Protein AF-A0A813JHS0-F1 (afdb_monomer)

Mean predicted aligned error: 19.21 Å

Organism: Polarella glacialis (NCBI:txid89957)

Sequence (739 aa):
MSYVKLPMRETAMVSPMMLALDARRPQQFPSSQPVAKTIEEIEILRRLRWKCPSSLFYGGYTGGKGGKLPEGDGGRWVCDPVGIAKAAEDVSGPGCLIYSIGSDGEFSFEKAIHDQISNKCEIHTFDKNPIEFYLRPEYNPGYPHERVPSFVNYHIGELSRSKNLAQLVKDLGHNGRTIEILKIDCEGCEHDTYKEWLDADVDVRQILGEFHGYTEQFSRFFIEKGYAVFHSGAGSDPEMSYVKLPMRESAMVSPMMLALDARRPQQLPSSQPVAKTIEEIEILRRLRWKCPSSLFYGGYTGGKGGKLPEGDGGRWVCDPVGIAKAAEDVSGPGCLIYSIGSDGEFSFEKAIHDQISNKCEIHTFDKNPIEFYLRPEYFPGYPHEPVPSFVNYHIVEISRSKNLAQLVLDLGHNGRTIEILKIDCDGCELDTYKEWLDADVDVRQILGVFHGYTEQHSRFFIEKGYAVFHSGAGSDPEMSYVKLPMRESAMVSPMLLALDARRPQQLPSSQPVAKTIEEIEILRRLRWKCPSSLFYGGYTGGKGGKLPEGDGGRWVCDPVGIAKAAEDVSGPGCLIYSIGSDGEFSFEKAIHDQISNKCEIHTFDRNPNEFYLRPEYNPGYPHERVPSFVNYHIGELSRSKNLAQLVKDLGHNGRTIEILKIDCEGCEHDTYKEWLDADVDVRQILGEFHGYTEQFSRFFIEKGYAVFHSGAGSDPEMSYVKLPMRESAMVSPMMLALD

InterPro domains:
  IPR025714 Methyltransferase domain [PF13383] (71-218)
  IPR025714 Methyltransferase domain [PF13383] (310-459)
  IPR025714 Methyltransferase domain [PF13383] (549-696)
  IPR026913 Probable methyltransferase-like protein 24 [PTHR32026] (541-690)

Structure (mmCIF, N/CA/C/O backbone):
data_AF-A0A813JHS0-F1
#
_entry.id   AF-A0A813JHS0-F1
#
loop_
_atom_site.group_PDB
_atom_site.id
_atom_site.type_symbol
_atom_site.label_atom_id
_atom_site.label_alt_id
_atom_site.label_comp_id
_atom_site.label_asym_id
_atom_site.label_entity_id
_atom_site.label_seq_id
_atom_site.pdbx_PDB_ins_code
_atom_site.Cartn_x
_atom_site.Cartn_y
_atom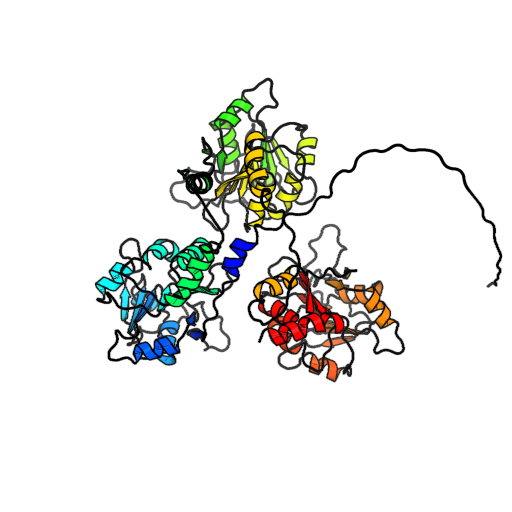_site.Cartn_z
_atom_site.occupancy
_atom_site.B_iso_or_equiv
_atom_site.auth_seq_id
_atom_site.auth_comp_id
_atom_site.auth_asym_id
_atom_site.auth_atom_id
_atom_site.pdbx_PDB_model_num
ATOM 1 N N . MET A 1 1 ? 11.680 48.193 45.209 1.00 30.11 1 MET A N 1
ATOM 2 C CA . MET A 1 1 ? 12.000 49.549 44.713 1.00 30.11 1 MET A CA 1
ATOM 3 C C . MET A 1 1 ? 11.456 49.614 43.290 1.00 30.11 1 MET A C 1
ATOM 5 O O . MET A 1 1 ? 11.882 48.784 42.512 1.00 30.11 1 MET A O 1
ATOM 9 N N . SER A 1 2 ? 10.488 50.420 42.858 1.00 23.00 2 SER A N 1
ATOM 10 C CA . SER A 1 2 ? 9.707 51.518 43.438 1.00 23.00 2 SER A CA 1
ATOM 11 C C . SER A 1 2 ? 8.560 51.846 42.444 1.00 23.00 2 SER A C 1
ATOM 13 O O . SER A 1 2 ? 8.893 52.102 41.299 1.00 23.00 2 SER A O 1
ATOM 15 N N . TYR A 1 3 ? 7.286 51.834 42.901 1.00 25.97 3 TYR A N 1
ATOM 16 C CA . TYR A 1 3 ? 6.134 52.747 42.606 1.00 25.97 3 TYR A CA 1
ATOM 17 C C . TYR A 1 3 ? 5.676 53.008 41.119 1.00 25.97 3 TYR A C 1
ATOM 19 O O . TYR A 1 3 ? 6.493 52.949 40.222 1.00 25.97 3 TYR A O 1
ATOM 27 N N . VAL A 1 4 ? 4.440 53.373 40.688 1.00 25.30 4 VAL A N 1
ATOM 28 C CA . VAL A 1 4 ? 3.088 53.688 41.241 1.00 25.30 4 VAL A CA 1
ATOM 29 C C . VAL A 1 4 ? 2.104 54.037 40.090 1.00 25.30 4 VAL A C 1
ATOM 31 O O . VAL A 1 4 ? 2.455 54.808 39.214 1.00 25.30 4 VAL A O 1
ATOM 34 N N . LYS A 1 5 ? 0.873 53.495 40.167 1.00 24.22 5 LYS A N 1
ATOM 35 C CA . LYS A 1 5 ? -0.470 54.138 40.042 1.00 24.22 5 LYS A CA 1
ATOM 36 C C . LYS A 1 5 ? -0.866 55.044 38.828 1.00 24.22 5 LYS A C 1
ATOM 38 O O . LYS A 1 5 ? -0.372 56.156 38.713 1.00 24.22 5 LYS A O 1
ATOM 43 N N . LEU A 1 6 ? -1.857 54.561 38.033 1.00 26.12 6 LEU A N 1
ATOM 44 C CA . LEU A 1 6 ? -3.234 55.082 37.707 1.00 26.12 6 LEU A CA 1
ATOM 45 C C . LEU A 1 6 ? -3.531 56.617 37.730 1.00 26.12 6 LEU A C 1
ATOM 47 O O . LEU A 1 6 ? -2.863 57.306 38.494 1.00 26.12 6 LEU A O 1
ATOM 51 N N . PRO A 1 7 ? -4.659 57.156 37.166 1.00 49.84 7 PRO A N 1
ATOM 52 C CA . PRO A 1 7 ? -5.717 56.601 36.276 1.00 49.84 7 PRO A CA 1
ATOM 53 C C . PRO A 1 7 ? -6.366 57.593 35.235 1.00 49.84 7 PRO A C 1
ATOM 55 O O . PRO A 1 7 ? -6.061 58.776 35.195 1.00 49.84 7 PRO A O 1
ATOM 58 N N . MET A 1 8 ? -7.379 57.079 34.505 1.00 27.94 8 MET A N 1
ATOM 59 C CA . MET A 1 8 ? -8.721 57.652 34.190 1.00 27.94 8 MET A CA 1
ATOM 60 C C . MET A 1 8 ? -8.966 58.881 33.273 1.00 27.94 8 MET A C 1
ATOM 62 O O . MET A 1 8 ? -8.484 59.976 33.530 1.00 27.94 8 MET A O 1
ATOM 66 N N . ARG A 1 9 ? -9.981 58.670 32.399 1.00 29.47 9 ARG A N 1
ATOM 67 C CA . ARG A 1 9 ? -11.225 59.453 32.113 1.00 29.47 9 ARG A CA 1
ATOM 68 C C . ARG A 1 9 ? -11.444 60.020 30.693 1.00 29.47 9 ARG A C 1
ATOM 70 O O . ARG A 1 9 ? -10.777 60.947 30.271 1.00 29.47 9 ARG A O 1
ATOM 77 N N . GLU A 1 10 ? -12.463 59.431 30.049 1.00 32.78 10 GLU A N 1
ATOM 78 C CA . GLU A 1 10 ? -13.699 59.988 29.443 1.00 32.78 10 GLU A CA 1
ATOM 79 C C . GLU A 1 10 ? -13.754 61.305 28.636 1.00 32.78 10 GLU A C 1
ATOM 81 O O . GLU A 1 10 ? -13.176 62.324 28.997 1.00 32.78 10 GLU A O 1
ATOM 86 N N . THR A 1 11 ? -14.719 61.273 27.692 1.00 29.28 11 THR A N 1
ATOM 87 C CA . THR A 1 11 ? -15.440 62.348 26.958 1.00 29.28 11 THR A CA 1
ATOM 88 C C . THR A 1 11 ? -14.756 62.923 25.710 1.00 29.28 11 THR A C 1
ATOM 90 O O . THR A 1 11 ? -13.549 63.085 25.691 1.00 29.28 11 THR A O 1
ATOM 93 N N . ALA A 1 12 ? -15.423 63.312 24.618 1.00 28.70 12 ALA A N 1
ATOM 94 C CA . ALA A 1 12 ? -16.766 63.136 24.049 1.00 28.70 12 ALA A CA 1
ATOM 95 C C . ALA A 1 12 ? -16.755 63.836 22.661 1.00 28.70 12 ALA A C 1
ATOM 97 O O . ALA A 1 12 ? -16.027 64.805 22.499 1.00 28.70 12 ALA A O 1
ATOM 98 N N . MET A 1 13 ? -17.606 63.369 21.732 1.00 29.38 13 MET A N 1
ATOM 99 C CA . MET A 1 13 ? -18.262 64.091 20.612 1.00 29.38 13 MET A CA 1
ATOM 100 C C . MET A 1 13 ? -17.437 64.935 19.612 1.00 29.38 13 MET A C 1
ATOM 102 O O . MET A 1 13 ? -16.735 65.850 20.002 1.00 29.38 13 MET A O 1
ATOM 106 N N . VAL A 1 14 ? -17.671 64.725 18.303 1.00 27.95 14 VAL A N 1
ATOM 107 C CA . VAL A 1 14 ? -18.264 65.693 17.336 1.00 27.95 14 VAL A CA 1
ATOM 108 C C . VAL A 1 14 ? -18.405 65.010 15.952 1.00 27.95 14 VAL A C 1
ATOM 110 O O . VAL A 1 14 ? -17.456 64.456 15.411 1.00 27.95 14 VAL A O 1
ATOM 113 N N . SER A 1 15 ? -19.612 65.063 15.380 1.00 29.97 15 SER A N 1
ATOM 114 C CA . SER A 1 15 ? -19.938 64.965 13.935 1.00 29.97 15 SER A CA 1
ATOM 115 C C . SER A 1 15 ? -20.177 66.417 13.439 1.00 29.97 15 SER A C 1
ATOM 117 O O . SER A 1 15 ? -20.504 67.211 14.327 1.00 29.97 15 SER A O 1
ATOM 119 N N . PRO A 1 16 ? -20.124 66.836 12.140 1.00 48.47 16 PRO A N 1
ATOM 120 C CA . PRO A 1 16 ? -20.700 66.121 10.984 1.00 48.47 16 PRO A CA 1
ATOM 121 C C . PRO A 1 16 ? -20.123 66.405 9.556 1.00 48.47 16 PRO A C 1
ATOM 123 O O . PRO A 1 16 ? -19.283 67.267 9.339 1.00 48.47 16 PRO A O 1
ATOM 126 N N . MET A 1 17 ? -20.717 65.695 8.582 1.00 27.48 17 MET A N 1
ATOM 127 C CA . MET A 1 17 ? -21.104 66.103 7.207 1.00 27.48 17 MET A CA 1
ATOM 128 C C . MET A 1 17 ? -20.085 66.381 6.069 1.00 27.48 17 MET A C 1
ATOM 130 O O . MET A 1 17 ? -19.409 67.397 6.032 1.00 27.48 17 MET A O 1
ATOM 134 N N . MET A 1 18 ? -20.218 65.524 5.038 1.00 27.72 18 MET A N 1
ATOM 135 C CA . MET A 1 18 ? -20.391 65.795 3.589 1.00 27.72 18 MET A CA 1
ATOM 136 C C . MET A 1 18 ? -19.359 66.622 2.792 1.00 27.72 18 MET A C 1
ATOM 138 O O . MET A 1 18 ? -19.296 67.837 2.922 1.00 27.72 18 MET A O 1
ATOM 142 N N . LEU A 1 19 ? -18.777 65.986 1.761 1.00 27.95 19 LEU A N 1
ATOM 143 C CA . LEU A 1 19 ? -18.894 66.416 0.353 1.00 27.95 19 LEU A CA 1
ATOM 144 C C . LEU A 1 19 ? -18.492 65.283 -0.615 1.00 27.95 19 LEU A C 1
ATOM 146 O O . LEU A 1 19 ? -17.605 64.485 -0.330 1.00 27.95 19 LEU A O 1
ATOM 150 N N . ALA A 1 20 ? -19.220 65.209 -1.729 1.00 30.20 20 ALA A N 1
ATOM 151 C CA . ALA A 1 20 ? -19.183 64.182 -2.769 1.00 30.20 20 ALA A CA 1
ATOM 152 C C . ALA A 1 20 ? -18.359 64.609 -4.005 1.00 30.20 20 ALA A C 1
ATOM 154 O O . ALA A 1 20 ? -17.989 65.778 -4.094 1.00 30.20 20 ALA A O 1
ATOM 155 N N . LEU A 1 21 ? -18.217 63.663 -4.959 1.00 27.70 21 LEU A N 1
ATOM 156 C CA . LEU A 1 21 ? -17.695 63.695 -6.355 1.00 27.70 21 LEU A CA 1
ATOM 157 C C . LEU A 1 21 ? -16.428 62.827 -6.508 1.00 27.70 21 LEU A C 1
ATOM 159 O O . LEU A 1 21 ? -15.534 62.911 -5.681 1.00 27.70 21 LEU A O 1
ATOM 163 N N . ASP A 1 22 ? -16.221 61.986 -7.521 1.00 26.38 22 ASP A N 1
ATOM 164 C CA . ASP A 1 22 ? -16.990 61.554 -8.694 1.00 26.38 22 ASP A CA 1
ATOM 165 C C . ASP A 1 22 ? -16.318 60.267 -9.242 1.00 26.38 22 ASP A C 1
ATOM 167 O O . ASP A 1 22 ? -15.195 59.916 -8.875 1.00 26.38 22 ASP A O 1
ATOM 171 N N . ALA A 1 23 ? -17.038 59.554 -10.098 1.00 31.41 23 ALA A N 1
ATOM 172 C CA . ALA A 1 23 ? -16.810 58.216 -10.614 1.00 31.41 23 ALA A CA 1
ATOM 173 C C . ALA A 1 23 ? -15.553 58.012 -11.480 1.00 31.41 23 ALA A C 1
ATOM 175 O O . ALA A 1 23 ? -15.173 58.864 -12.283 1.00 31.41 23 ALA A O 1
ATOM 176 N N . ARG A 1 24 ? -15.033 56.773 -11.452 1.00 28.48 24 ARG A N 1
ATOM 177 C CA . ARG A 1 24 ? -14.546 56.039 -12.638 1.00 28.48 24 ARG A CA 1
ATOM 178 C C . ARG A 1 24 ? -14.423 54.532 -12.341 1.00 28.48 24 ARG A C 1
ATOM 180 O O . ARG A 1 24 ? -13.786 54.134 -11.375 1.00 28.48 24 ARG A O 1
ATOM 187 N N . ARG A 1 25 ? -15.068 53.708 -13.181 1.00 32.62 25 ARG A N 1
ATOM 188 C CA . ARG A 1 25 ? -14.937 52.232 -13.244 1.00 32.62 25 ARG A CA 1
ATOM 189 C C . ARG A 1 25 ? -13.497 51.832 -13.625 1.00 32.62 25 ARG A C 1
ATOM 191 O O . ARG A 1 25 ? -12.841 52.619 -14.310 1.00 32.62 25 ARG A O 1
ATOM 198 N N . PRO A 1 26 ? -13.050 50.601 -13.307 1.00 32.31 26 PRO A N 1
ATOM 199 C CA . PRO A 1 26 ? -13.142 49.546 -14.328 1.00 32.31 26 PRO A CA 1
ATOM 200 C C . PRO A 1 26 ? -13.475 48.125 -13.813 1.00 32.31 26 PRO A C 1
ATOM 202 O O . PRO A 1 26 ? -13.132 47.734 -12.707 1.00 32.31 26 PRO A O 1
ATOM 205 N N . GLN A 1 27 ? -14.150 47.396 -14.709 1.00 27.19 27 GLN A N 1
ATOM 206 C CA . GLN A 1 27 ? -14.043 45.967 -15.048 1.00 27.19 27 GLN A CA 1
ATOM 207 C C . GLN A 1 27 ? -14.061 44.895 -13.940 1.00 27.19 27 GLN A C 1
ATOM 209 O O . GLN A 1 27 ? -13.099 44.666 -13.218 1.00 27.19 27 GLN A O 1
ATOM 214 N N . GLN A 1 28 ? -15.171 44.149 -13.929 1.00 30.44 28 GLN A N 1
ATOM 215 C CA . GLN A 1 28 ? -15.308 42.829 -13.317 1.00 30.44 28 GLN A CA 1
ATOM 216 C C . GLN A 1 28 ? -14.490 41.788 -14.100 1.00 30.44 28 GLN A C 1
ATOM 218 O O . GLN A 1 28 ? -14.677 41.652 -15.309 1.00 30.44 28 GLN A O 1
ATOM 223 N N . PHE A 1 29 ? -13.663 41.019 -13.391 1.00 28.42 29 PHE A N 1
ATOM 224 C CA . PHE A 1 29 ? -13.179 39.703 -13.817 1.00 28.42 29 PHE A CA 1
ATOM 225 C C . PHE A 1 29 ? -13.885 38.610 -12.996 1.00 28.42 29 PHE A C 1
ATOM 227 O O . PHE A 1 29 ? -14.192 38.846 -11.823 1.00 28.42 29 PHE A O 1
ATOM 234 N N . PRO A 1 30 ? -14.192 37.443 -13.594 1.00 31.81 30 PRO A N 1
ATOM 235 C CA . PRO A 1 30 ? -14.997 36.414 -12.956 1.00 31.81 30 PRO A CA 1
ATOM 236 C C . PRO A 1 30 ? -14.170 35.498 -12.047 1.00 31.81 30 PRO A C 1
ATOM 238 O O . PRO A 1 30 ? -13.007 35.194 -12.301 1.00 31.81 30 PRO A O 1
ATOM 241 N N . SER A 1 31 ? -14.841 35.048 -10.990 1.00 29.06 31 SER A N 1
ATOM 242 C CA . SER A 1 31 ? -14.413 34.053 -10.013 1.00 29.06 31 SER A CA 1
ATOM 243 C C . SER A 1 31 ? -14.088 32.703 -10.656 1.00 29.06 31 SER A C 1
ATOM 245 O O . SER A 1 31 ? -14.930 32.135 -11.354 1.00 29.06 31 SER A O 1
ATOM 247 N N . SER A 1 32 ? -12.916 32.157 -10.348 1.00 28.59 32 SER A N 1
ATOM 248 C CA . SER A 1 32 ? -12.558 30.760 -10.584 1.00 28.59 32 SER A CA 1
ATOM 249 C C . SER A 1 32 ? -13.336 29.835 -9.635 1.00 28.59 32 SER A C 1
ATOM 251 O O . SER A 1 32 ? -13.352 30.039 -8.422 1.00 28.59 32 SER A O 1
ATOM 253 N N . GLN A 1 33 ? -13.992 28.813 -10.189 1.00 32.91 33 GLN A N 1
ATOM 254 C CA . GLN A 1 33 ? -14.509 27.655 -9.450 1.00 32.91 33 GLN A CA 1
ATOM 255 C C . GLN A 1 33 ? -13.722 26.398 -9.861 1.00 32.91 33 GLN A C 1
ATOM 257 O O . GLN A 1 33 ? -13.386 26.276 -11.040 1.00 32.91 33 GLN A O 1
ATOM 262 N N . PRO A 1 34 ? -13.428 25.465 -8.935 1.00 33.28 34 PRO A N 1
ATOM 263 C CA . PRO A 1 34 ? -12.694 24.241 -9.244 1.00 33.28 34 PRO A CA 1
ATOM 264 C C . PRO A 1 34 ? -13.624 23.130 -9.760 1.00 33.28 34 PRO A C 1
ATOM 266 O O . PRO A 1 34 ? -14.711 22.903 -9.227 1.00 33.28 34 PRO A O 1
ATOM 269 N N . VAL A 1 35 ? -13.168 22.426 -10.798 1.00 31.02 35 VAL A N 1
ATOM 270 C CA . VAL A 1 35 ? -13.868 21.330 -11.481 1.00 31.02 35 VAL A CA 1
ATOM 271 C C . VAL A 1 35 ? -13.415 19.997 -10.878 1.00 31.02 35 VAL A C 1
ATOM 273 O O . VAL A 1 35 ? -12.340 19.500 -11.186 1.00 31.02 35 VAL A O 1
ATOM 276 N N . ALA A 1 36 ? -14.241 19.418 -10.009 1.00 36.28 36 ALA A N 1
ATOM 277 C CA . ALA A 1 36 ? -14.102 18.051 -9.510 1.00 36.28 36 ALA A CA 1
ATOM 278 C C . ALA A 1 36 ? -15.286 17.241 -10.041 1.00 36.28 36 ALA A C 1
ATOM 280 O O . ALA A 1 36 ? -16.391 17.447 -9.545 1.00 36.28 36 ALA A O 1
ATOM 281 N N . LYS A 1 37 ? -15.102 16.388 -11.062 1.00 44.41 37 LYS A N 1
ATOM 282 C CA . LYS A 1 37 ? -16.199 15.521 -11.553 1.00 44.41 37 LYS A CA 1
ATOM 283 C C . LYS A 1 37 ? -15.808 14.268 -12.351 1.00 44.41 37 LYS A C 1
ATOM 285 O O . LYS A 1 37 ? -16.650 13.404 -12.524 1.00 44.41 37 LYS A O 1
ATOM 290 N N . THR A 1 38 ? -14.546 14.071 -12.735 1.00 44.59 38 THR A N 1
ATOM 291 C CA . THR A 1 38 ? -14.075 12.802 -13.346 1.00 44.59 38 THR A CA 1
ATOM 292 C C . THR A 1 38 ? -13.776 11.693 -12.325 1.00 44.59 38 THR A C 1
ATOM 294 O O . THR A 1 38 ? -13.476 10.566 -12.697 1.00 44.59 38 THR A O 1
ATOM 297 N N . ILE A 1 39 ? -13.874 12.003 -11.028 1.00 38.72 39 ILE A N 1
ATOM 298 C CA . ILE A 1 39 ? -13.668 11.075 -9.904 1.00 38.72 39 ILE A CA 1
ATOM 299 C C . ILE A 1 39 ? -14.812 10.043 -9.800 1.00 38.72 39 ILE A C 1
ATOM 301 O O . ILE A 1 39 ? -14.593 8.930 -9.339 1.00 38.72 39 ILE A O 1
ATOM 305 N N . GLU A 1 40 ? -16.012 10.370 -10.280 1.00 41.62 40 GLU A N 1
ATOM 306 C CA . GLU A 1 40 ? -17.242 9.613 -10.009 1.00 41.62 40 GLU A CA 1
ATOM 307 C C . GLU A 1 40 ? -17.254 8.208 -10.648 1.00 41.62 40 GLU A C 1
ATOM 309 O O . GLU A 1 40 ? -17.629 7.240 -9.994 1.00 41.62 40 GLU A O 1
ATOM 314 N N . GLU A 1 41 ? -16.770 8.050 -11.884 1.00 38.97 41 GLU A N 1
ATOM 315 C CA . GLU A 1 41 ? -16.940 6.805 -12.659 1.00 38.97 41 GLU A CA 1
ATOM 316 C C . GLU A 1 41 ? -16.007 5.655 -12.228 1.00 38.97 41 GLU A C 1
ATOM 318 O O . GLU A 1 41 ? -16.418 4.494 -12.235 1.00 38.97 41 GLU A O 1
ATOM 323 N N . ILE A 1 42 ? -14.777 5.950 -11.788 1.00 40.84 42 ILE A N 1
ATOM 324 C CA . ILE A 1 42 ? -13.824 4.934 -11.288 1.00 40.84 42 ILE A CA 1
ATOM 325 C C . ILE A 1 42 ? -14.082 4.627 -9.806 1.00 40.84 42 ILE A C 1
ATOM 327 O O . ILE A 1 42 ? -13.958 3.480 -9.367 1.00 40.84 42 ILE A O 1
ATOM 331 N N . GLU A 1 43 ? -14.514 5.619 -9.021 1.00 42.50 43 GLU A N 1
ATOM 332 C CA . GLU A 1 43 ? -14.896 5.382 -7.631 1.00 42.50 43 GLU A CA 1
ATOM 333 C C . GLU A 1 43 ? -16.176 4.543 -7.537 1.00 42.50 43 GLU A C 1
ATOM 335 O O . GLU A 1 43 ? -16.267 3.723 -6.633 1.00 42.50 43 GLU A O 1
ATOM 340 N N . ILE A 1 44 ? -17.106 4.629 -8.499 1.00 44.19 44 ILE A N 1
ATOM 341 C CA . ILE A 1 44 ? -18.252 3.707 -8.614 1.00 44.19 44 ILE A CA 1
ATOM 342 C C . ILE A 1 44 ? -17.792 2.241 -8.732 1.00 44.19 44 ILE A C 1
ATOM 344 O O . ILE A 1 44 ? -18.330 1.385 -8.032 1.00 44.19 44 ILE A O 1
ATOM 348 N N . LEU A 1 45 ? -16.748 1.943 -9.515 1.00 40.75 45 LEU A N 1
ATOM 349 C CA . LEU A 1 45 ? -16.218 0.576 -9.652 1.00 40.75 45 LEU A CA 1
ATOM 350 C C . LEU A 1 45 ? -15.532 0.064 -8.370 1.00 40.75 45 LEU A C 1
ATOM 352 O O . LEU A 1 45 ? -15.626 -1.122 -8.064 1.00 40.75 45 LEU A O 1
ATOM 356 N N . ARG A 1 46 ? -14.912 0.947 -7.570 1.00 38.91 46 ARG A N 1
ATOM 357 C CA . ARG A 1 46 ? -14.381 0.603 -6.229 1.00 38.91 46 ARG A CA 1
ATOM 358 C C . ARG A 1 46 ? -15.462 0.558 -5.133 1.00 38.91 46 ARG A C 1
ATOM 360 O O . ARG A 1 46 ? -15.284 -0.138 -4.135 1.00 38.91 46 ARG A O 1
ATOM 367 N N . ARG A 1 47 ? -16.570 1.296 -5.297 1.00 42.25 47 ARG A N 1
ATOM 368 C CA . ARG A 1 47 ? -17.692 1.433 -4.342 1.00 42.25 47 ARG A CA 1
ATOM 369 C C . ARG A 1 47 ? -18.742 0.317 -4.470 1.00 42.25 47 ARG A C 1
ATOM 371 O O . ARG A 1 47 ? -19.504 0.111 -3.531 1.00 42.25 47 ARG A O 1
ATOM 378 N N . LEU A 1 48 ? -18.750 -0.450 -5.562 1.00 46.28 48 LEU A N 1
ATOM 379 C CA . LEU A 1 48 ? -19.598 -1.637 -5.757 1.00 46.28 48 LEU A CA 1
ATOM 380 C C . LEU A 1 48 ? -18.987 -2.918 -5.147 1.00 46.28 48 LEU A C 1
ATOM 382 O O . LEU A 1 48 ? -19.031 -3.984 -5.763 1.00 46.28 48 LEU A O 1
ATOM 386 N N . ARG A 1 49 ? -18.428 -2.851 -3.927 1.00 54.84 49 ARG A N 1
ATOM 387 C CA . ARG A 1 49 ? -18.107 -4.078 -3.174 1.00 54.84 49 ARG A CA 1
ATOM 388 C C . ARG A 1 49 ? -19.415 -4.735 -2.756 1.00 54.84 49 ARG A C 1
ATOM 390 O O . ARG A 1 49 ? -20.060 -4.321 -1.792 1.00 54.84 49 ARG A O 1
ATOM 397 N N . TRP A 1 50 ? -19.815 -5.747 -3.512 1.00 56.31 50 TRP A N 1
ATOM 398 C CA . TRP A 1 50 ? -20.954 -6.576 -3.163 1.00 56.31 50 TRP A CA 1
ATOM 399 C C . TRP A 1 50 ? -20.601 -7.362 -1.899 1.00 56.31 50 TRP A C 1
ATOM 401 O O . TRP A 1 50 ? -19.602 -8.080 -1.857 1.00 56.31 50 TRP A O 1
ATOM 411 N N . LYS A 1 51 ? -21.387 -7.185 -0.835 1.00 60.50 51 LYS A N 1
ATOM 412 C CA . LYS A 1 51 ? -21.220 -7.976 0.384 1.00 60.50 51 LYS A CA 1
ATOM 413 C C . LYS A 1 51 ? -21.812 -9.349 0.133 1.00 60.50 51 LYS A C 1
ATOM 415 O O . LYS A 1 51 ? -23.014 -9.467 -0.097 1.00 60.50 51 LYS A O 1
ATOM 420 N N . CYS A 1 52 ? -20.976 -10.374 0.230 1.00 73.31 52 CYS A N 1
ATOM 421 C CA . CYS A 1 52 ? -21.478 -11.731 0.253 1.00 73.31 52 CYS A CA 1
ATOM 422 C C . CYS A 1 52 ? -22.411 -11.917 1.466 1.00 73.31 52 CYS A C 1
ATOM 424 O O . CYS A 1 52 ? -21.979 -11.631 2.585 1.00 73.31 52 CYS A O 1
ATOM 426 N N . PRO A 1 53 ? -23.661 -12.394 1.286 1.00 66.62 53 PRO A N 1
ATOM 427 C CA . PRO A 1 53 ? -24.613 -12.593 2.383 1.00 66.62 53 PRO A CA 1
ATOM 428 C C . PRO A 1 53 ? -24.075 -13.490 3.505 1.00 66.62 53 PRO A C 1
ATOM 430 O O . PRO A 1 53 ? -24.470 -13.351 4.660 1.00 66.62 53 PRO A O 1
ATOM 433 N N . SER A 1 54 ? -23.153 -14.391 3.164 1.00 75.06 54 SER A N 1
ATOM 434 C CA . SER A 1 54 ? -22.382 -15.193 4.107 1.00 75.06 54 SER A CA 1
ATOM 435 C C . SER A 1 54 ? -21.013 -15.507 3.508 1.00 75.06 54 SER A C 1
ATOM 437 O O . SER A 1 54 ? -20.936 -16.281 2.555 1.00 75.06 54 SER A O 1
ATOM 439 N N . SER A 1 55 ? -19.944 -14.933 4.055 1.00 77.81 55 SER A N 1
ATOM 440 C CA . SER A 1 55 ? -18.568 -15.312 3.722 1.00 77.81 55 SER A CA 1
ATOM 441 C C . SER A 1 55 ? -17.872 -15.913 4.935 1.00 77.81 55 SER A C 1
ATOM 443 O O . SER A 1 55 ? -17.984 -15.373 6.036 1.00 77.81 55 SER A O 1
ATOM 445 N N . LEU A 1 56 ? -17.135 -16.999 4.729 1.00 76.88 56 LEU A N 1
ATOM 446 C CA . LEU A 1 56 ? -16.302 -17.632 5.750 1.00 76.88 56 LEU A CA 1
ATOM 447 C C . LEU A 1 56 ? -14.902 -17.862 5.174 1.00 76.88 56 LEU A C 1
ATOM 449 O O . LEU A 1 56 ? -14.743 -18.067 3.971 1.00 76.88 56 LEU A O 1
ATOM 453 N N . PHE A 1 57 ? -13.896 -17.773 6.035 1.00 79.44 57 PHE A N 1
ATOM 454 C CA . PHE A 1 57 ? -12.504 -18.028 5.688 1.00 79.44 57 PHE A CA 1
ATOM 455 C C . PHE A 1 57 ? -12.216 -19.524 5.851 1.00 79.44 57 PHE A C 1
ATOM 457 O O . PHE A 1 57 ? -12.459 -20.075 6.926 1.00 79.44 57 PHE A O 1
ATOM 464 N N . TYR A 1 58 ? -11.738 -20.175 4.791 1.00 81.31 58 TYR A N 1
ATOM 465 C CA . TYR A 1 58 ? -11.466 -21.613 4.756 1.00 81.31 58 TYR A CA 1
ATOM 466 C C . TYR A 1 58 ? -10.008 -21.867 4.399 1.00 81.31 58 TYR A C 1
ATOM 468 O O . TYR A 1 58 ? -9.531 -21.373 3.385 1.00 81.31 58 TYR A O 1
ATOM 476 N N . GLY A 1 59 ? -9.328 -22.673 5.210 1.00 64.81 59 GLY A N 1
ATOM 477 C CA . GLY A 1 59 ? -7.891 -22.926 5.088 1.00 64.81 59 GLY A CA 1
ATOM 478 C C . GLY A 1 59 ? -7.077 -22.031 6.023 1.00 64.81 59 GLY A C 1
ATOM 479 O O . GLY A 1 59 ? -7.632 -21.213 6.760 1.00 64.81 59 GLY A O 1
ATOM 480 N N . GLY A 1 60 ? -5.761 -22.223 6.028 1.00 59.72 60 GLY A N 1
ATOM 481 C CA . GLY A 1 60 ? -4.840 -21.546 6.938 1.00 59.72 60 GLY A CA 1
ATOM 482 C C . GLY A 1 60 ? -4.434 -22.428 8.119 1.00 59.72 60 GLY A C 1
ATOM 483 O O . GLY A 1 60 ? -5.259 -22.942 8.881 1.00 59.72 60 GLY A O 1
ATOM 484 N N . TYR A 1 61 ? -3.127 -22.613 8.277 1.00 51.94 61 TYR A N 1
ATOM 485 C CA . TYR A 1 61 ? -2.550 -23.463 9.309 1.00 51.94 61 TYR A CA 1
ATOM 486 C C . TYR A 1 61 ? -2.674 -22.791 10.690 1.00 51.94 61 TYR A C 1
ATOM 488 O O . TYR A 1 61 ? -1.856 -21.963 11.077 1.00 51.94 61 TYR A O 1
ATOM 496 N N . THR A 1 62 ? -3.689 -23.143 11.487 1.00 42.12 62 THR A N 1
ATOM 497 C CA . THR A 1 62 ? -3.883 -22.563 12.838 1.00 42.12 62 THR A CA 1
ATOM 498 C C . THR A 1 62 ? -3.068 -23.266 13.938 1.00 42.12 62 THR A C 1
ATOM 500 O O . THR A 1 62 ? -3.330 -23.078 15.128 1.00 42.12 62 THR A O 1
ATOM 503 N N . GLY A 1 63 ? -2.113 -24.133 13.579 1.00 39.81 63 GLY A N 1
ATOM 504 C CA . GLY A 1 63 ? -1.492 -25.090 14.499 1.00 39.81 63 GLY A CA 1
ATOM 505 C C . GLY A 1 63 ? 0.027 -24.980 14.619 1.00 39.81 63 GLY A C 1
ATOM 506 O O . GLY A 1 63 ? 0.744 -25.712 13.949 1.00 39.81 63 GLY A O 1
ATOM 507 N N . GLY A 1 64 ? 0.526 -24.160 15.551 1.00 35.91 64 GLY A N 1
ATOM 508 C CA . GLY A 1 64 ? 1.926 -24.228 15.992 1.00 35.91 64 GLY A CA 1
ATOM 509 C C . GLY A 1 64 ? 2.334 -23.112 16.954 1.00 35.91 64 GLY A C 1
ATOM 510 O O . GLY A 1 64 ? 2.438 -21.955 16.567 1.00 35.91 64 GLY A O 1
ATOM 511 N N . LYS A 1 65 ? 2.611 -23.442 18.224 1.00 38.16 65 LYS A N 1
ATOM 512 C CA . LYS A 1 65 ? 3.232 -22.501 19.172 1.00 38.16 65 LYS A CA 1
ATOM 513 C C . LYS A 1 65 ? 4.701 -22.265 18.776 1.00 38.16 65 LYS A C 1
ATOM 515 O O . LYS A 1 65 ? 5.543 -23.095 19.097 1.00 38.16 65 LYS A O 1
ATOM 520 N N . GLY A 1 66 ? 5.005 -21.121 18.162 1.00 38.84 66 GLY A N 1
ATOM 521 C CA . GLY A 1 66 ? 6.320 -20.471 18.288 1.00 38.84 66 GLY A CA 1
ATOM 522 C C . GLY A 1 66 ? 7.393 -20.731 17.220 1.00 38.84 66 GLY A C 1
ATOM 523 O O . GLY A 1 66 ? 8.564 -20.526 17.523 1.00 38.84 66 GLY A O 1
ATOM 524 N N . GLY A 1 67 ? 7.044 -21.133 15.995 1.00 35.72 67 GLY A N 1
ATOM 525 C CA . GLY A 1 67 ? 7.972 -21.116 14.850 1.00 35.72 67 GLY A CA 1
ATOM 526 C C . GLY A 1 67 ? 7.439 -20.223 13.729 1.00 35.72 67 GLY A C 1
ATOM 527 O O . GLY A 1 67 ? 6.226 -20.182 13.542 1.00 35.72 67 GLY A O 1
ATOM 528 N N . LYS A 1 68 ? 8.316 -19.517 12.992 1.00 39.03 68 LYS A N 1
ATOM 529 C CA . LYS A 1 68 ? 7.972 -18.952 11.672 1.00 39.03 68 LYS A CA 1
ATOM 530 C C . LYS A 1 68 ? 7.536 -20.132 10.803 1.00 39.03 68 LYS A C 1
ATOM 532 O O . LYS A 1 68 ? 8.379 -20.937 10.412 1.00 39.03 68 LYS A O 1
ATOM 537 N N . LEU A 1 69 ? 6.230 -20.295 10.623 1.00 42.94 69 LEU A N 1
ATOM 538 C CA . LEU A 1 69 ? 5.696 -21.262 9.676 1.00 42.94 69 LEU A CA 1
ATOM 539 C C . LEU A 1 69 ? 6.021 -20.749 8.268 1.00 42.94 69 LEU A C 1
ATOM 541 O O . LEU A 1 69 ? 6.026 -19.532 8.070 1.00 42.94 69 LEU A O 1
ATOM 545 N N . PRO A 1 70 ? 6.358 -21.638 7.329 1.00 46.12 70 PRO A N 1
ATOM 546 C CA . PRO A 1 70 ? 6.555 -21.230 5.952 1.00 46.12 70 PRO A CA 1
ATOM 547 C C . PRO A 1 70 ? 5.230 -20.698 5.383 1.00 46.12 70 PRO A C 1
ATOM 549 O O . PRO A 1 70 ? 4.155 -21.184 5.743 1.00 46.12 70 PRO A O 1
ATOM 552 N N . GLU A 1 71 ? 5.322 -19.649 4.568 1.00 52.53 71 GLU A N 1
ATOM 553 C CA . GLU A 1 71 ? 4.200 -19.084 3.814 1.00 52.53 71 GLU A CA 1
ATOM 554 C C . GLU A 1 71 ? 3.571 -20.213 2.992 1.00 52.53 71 GLU A C 1
ATOM 556 O O . GLU A 1 71 ? 4.272 -20.971 2.322 1.00 52.53 71 GLU A O 1
ATOM 561 N N . GLY A 1 72 ? 2.272 -20.424 3.153 1.00 58.31 72 GLY A N 1
ATOM 562 C CA . GLY A 1 72 ? 1.492 -21.327 2.308 1.00 58.31 72 GLY A CA 1
ATOM 563 C C . GLY A 1 72 ? 0.371 -20.562 1.669 1.00 58.31 72 GLY A C 1
ATOM 564 O O . GLY A 1 72 ? 0.122 -19.436 2.097 1.00 58.31 72 GLY A O 1
ATOM 565 N N . ASP A 1 73 ? -0.345 -21.215 0.757 1.00 66.12 73 ASP A N 1
ATOM 566 C CA . ASP A 1 73 ? -1.488 -20.701 -0.018 1.00 66.12 73 ASP A CA 1
ATOM 567 C C . ASP A 1 73 ? -2.573 -19.971 0.792 1.00 66.12 73 ASP A C 1
ATOM 569 O O . ASP A 1 73 ? -3.526 -19.435 0.228 1.00 66.12 73 ASP A O 1
ATOM 573 N N . GLY A 1 74 ? -2.477 -19.982 2.122 1.00 70.12 74 GLY A N 1
ATOM 574 C CA . GLY A 1 74 ? -3.354 -19.255 3.011 1.00 70.12 74 GLY A CA 1
ATOM 575 C C . GLY A 1 74 ? -4.744 -19.871 3.051 1.00 70.12 74 GLY A C 1
ATOM 576 O O . GLY A 1 74 ? -5.121 -20.760 2.287 1.00 70.12 74 GLY A O 1
ATOM 577 N N . GLY A 1 75 ? -5.551 -19.419 4.003 1.00 80.94 75 GLY A N 1
ATOM 578 C CA . GLY A 1 75 ? -6.984 -19.624 3.845 1.00 80.94 75 GLY A CA 1
ATOM 579 C C . GLY A 1 75 ? -7.529 -18.652 2.807 1.00 80.94 75 GLY A C 1
ATOM 580 O O . GLY A 1 75 ? -6.972 -17.582 2.598 1.00 80.94 75 GLY A O 1
ATOM 581 N N . ARG A 1 76 ? -8.648 -19.000 2.177 1.00 90.44 76 ARG A N 1
ATOM 582 C CA . ARG A 1 76 ? -9.338 -18.132 1.220 1.00 90.44 76 ARG A CA 1
ATOM 583 C C . ARG A 1 76 ? -10.754 -17.834 1.693 1.00 90.44 76 ARG A C 1
ATOM 585 O O . ARG A 1 76 ? -11.414 -18.653 2.340 1.00 90.44 76 ARG A O 1
ATOM 592 N N . TRP A 1 77 ? -11.252 -16.651 1.350 1.00 89.19 77 TRP A N 1
ATOM 593 C CA . TRP A 1 77 ? -12.630 -16.261 1.639 1.00 89.19 77 TRP A CA 1
ATOM 594 C C . TRP A 1 77 ? -13.596 -16.900 0.639 1.00 89.19 77 TRP A C 1
ATOM 596 O O . TRP A 1 77 ? -13.591 -16.573 -0.543 1.00 89.19 77 TRP A O 1
ATOM 606 N N . VAL A 1 78 ? -14.480 -17.776 1.112 1.00 93.25 78 VAL A N 1
ATOM 607 C CA . VAL A 1 78 ? -15.515 -18.420 0.289 1.00 93.25 78 VAL A CA 1
ATOM 608 C C . VAL A 1 78 ? -16.854 -17.731 0.522 1.00 93.25 78 VAL A C 1
ATOM 610 O O . VAL A 1 78 ? -17.203 -17.401 1.657 1.00 93.25 78 VAL A O 1
ATOM 613 N N . CYS A 1 79 ? -17.608 -17.514 -0.554 1.00 93.56 79 CYS A N 1
ATOM 614 C CA . CYS A 1 79 ? -18.898 -16.845 -0.530 1.00 93.56 79 CYS A CA 1
ATOM 615 C C . CYS A 1 79 ? -20.030 -17.867 -0.691 1.00 93.56 79 CYS A C 1
ATOM 617 O O . CYS A 1 79 ? -19.947 -18.766 -1.517 1.00 93.56 79 CYS A O 1
ATOM 619 N N . ASP A 1 80 ? -21.096 -17.709 0.095 1.00 92.94 80 ASP A N 1
ATOM 620 C CA . ASP A 1 80 ? -22.241 -18.626 0.162 1.00 92.94 80 ASP A CA 1
ATOM 621 C C . ASP A 1 80 ? -21.852 -20.108 0.371 1.00 92.94 80 ASP A C 1
ATOM 623 O O . ASP A 1 80 ? -22.284 -20.990 -0.379 1.00 92.94 80 ASP A O 1
ATOM 627 N N . PRO A 1 81 ? -21.073 -20.431 1.425 1.00 94.19 81 PRO A N 1
ATOM 628 C CA . PRO A 1 81 ? -20.705 -21.817 1.709 1.00 94.19 81 PRO A CA 1
ATOM 629 C C . PRO A 1 81 ? -21.930 -22.708 1.968 1.00 94.19 81 PRO A C 1
ATOM 631 O O . PRO A 1 81 ? -21.902 -23.901 1.684 1.00 94.19 81 PRO A O 1
ATOM 634 N N . VAL A 1 82 ? -23.042 -22.141 2.452 1.00 93.19 82 VAL A N 1
ATOM 635 C CA . VAL A 1 82 ? -24.298 -22.878 2.663 1.00 93.19 82 VAL A CA 1
ATOM 636 C C . VAL A 1 82 ? -24.929 -23.296 1.334 1.00 93.19 82 VAL A C 1
ATOM 638 O O . VAL A 1 82 ? -25.425 -24.418 1.220 1.00 93.19 82 VAL A O 1
ATOM 641 N N . GLY A 1 83 ? -24.940 -22.419 0.328 1.00 92.94 83 GLY A N 1
ATOM 642 C CA . GLY A 1 83 ? -25.409 -22.754 -1.013 1.00 92.94 83 GLY A CA 1
ATOM 643 C C . GLY A 1 83 ? -24.544 -23.818 -1.682 1.00 92.94 83 GLY A C 1
ATOM 644 O O . GLY A 1 83 ? -25.094 -24.746 -2.272 1.00 92.94 83 GLY A O 1
ATOM 645 N N . ILE A 1 84 ? -23.220 -23.736 -1.525 1.00 94.94 84 ILE A N 1
ATOM 646 C CA . ILE A 1 84 ? -22.279 -24.747 -2.038 1.00 94.94 84 ILE A CA 1
ATOM 647 C C . ILE A 1 84 ? -22.520 -26.103 -1.354 1.00 94.94 84 ILE A C 1
ATOM 649 O O . ILE A 1 84 ? -22.653 -27.124 -2.027 1.00 94.94 84 ILE A O 1
ATOM 653 N N . ALA A 1 85 ? -22.685 -26.119 -0.027 1.00 95.06 85 ALA A N 1
ATOM 654 C CA . ALA A 1 85 ? -23.018 -27.334 0.716 1.00 95.06 85 ALA A CA 1
ATOM 655 C C . ALA A 1 85 ? -24.348 -27.952 0.250 1.00 95.06 85 ALA A C 1
ATOM 657 O O . ALA A 1 85 ? -24.450 -29.166 0.094 1.00 95.06 85 ALA A O 1
ATOM 658 N N . LYS A 1 86 ? -25.369 -27.131 -0.034 1.00 93.69 86 LYS A N 1
ATOM 659 C CA . LYS A 1 86 ? -26.646 -27.611 -0.590 1.00 93.69 86 LYS A CA 1
ATOM 660 C C . LYS A 1 86 ? -26.491 -28.203 -1.990 1.00 93.69 86 LYS A C 1
ATOM 662 O O . LYS A 1 86 ? -27.109 -29.227 -2.261 1.00 93.69 86 LYS A O 1
ATOM 667 N N . ALA A 1 87 ? -25.676 -27.595 -2.852 1.00 91.81 87 ALA A N 1
ATOM 668 C CA . ALA A 1 87 ? -25.379 -28.135 -4.179 1.00 91.81 87 ALA A CA 1
ATOM 669 C C . ALA A 1 87 ? -24.666 -29.497 -4.092 1.00 91.81 87 ALA A C 1
ATOM 671 O O . ALA A 1 87 ? -24.949 -30.392 -4.884 1.00 91.81 87 ALA A O 1
ATOM 672 N N . ALA A 1 88 ? -23.805 -29.689 -3.086 1.00 95.12 88 ALA A N 1
ATOM 673 C CA . ALA A 1 88 ? -23.153 -30.971 -2.812 1.00 95.12 88 ALA A CA 1
ATOM 674 C C . ALA A 1 88 ? -24.128 -32.070 -2.335 1.00 95.12 88 ALA A C 1
ATOM 676 O O . ALA A 1 88 ? -23.882 -33.257 -2.540 1.00 95.12 88 ALA A O 1
ATOM 677 N N . GLU A 1 89 ? -25.230 -31.687 -1.688 1.00 93.69 89 GLU A N 1
ATOM 678 C CA . GLU A 1 89 ? -26.248 -32.606 -1.162 1.00 93.69 89 GLU A CA 1
ATOM 679 C C . GLU A 1 89 ? -27.321 -32.998 -2.192 1.00 93.69 89 GLU A C 1
ATOM 681 O O . GLU A 1 89 ? -28.020 -33.999 -2.003 1.00 93.69 89 GLU A O 1
ATOM 686 N N . ASP A 1 90 ? -27.467 -32.241 -3.284 1.00 91.38 90 ASP A N 1
ATOM 687 C CA . ASP A 1 90 ? -28.452 -32.527 -4.326 1.00 91.38 90 ASP A CA 1
ATOM 688 C C . ASP A 1 90 ? -28.023 -33.714 -5.202 1.00 91.38 90 ASP A C 1
ATOM 690 O O . ASP A 1 90 ? -27.337 -33.570 -6.211 1.00 91.38 90 ASP A O 1
ATOM 694 N N . VAL A 1 91 ? -28.498 -34.906 -4.832 1.00 84.06 91 VAL A N 1
ATOM 695 C CA . VAL A 1 91 ? -28.263 -36.172 -5.552 1.00 84.06 91 VAL A CA 1
ATOM 696 C C . VAL A 1 91 ? -28.836 -36.159 -6.977 1.00 84.06 91 VAL A C 1
ATOM 698 O O . VAL A 1 91 ? -28.439 -36.973 -7.809 1.00 84.06 91 VAL A O 1
ATOM 701 N N . SER A 1 92 ? -29.793 -35.271 -7.267 1.00 86.56 92 SER A N 1
ATOM 702 C CA . SER A 1 92 ? -30.370 -35.122 -8.607 1.00 86.56 92 SER A CA 1
ATOM 703 C C . SER A 1 92 ? -29.630 -34.103 -9.477 1.00 86.56 92 SER A C 1
ATOM 705 O O . SER A 1 92 ? -29.829 -34.087 -10.694 1.00 86.56 92 SER A O 1
ATOM 707 N N . GLY A 1 93 ? -28.781 -33.277 -8.862 1.00 85.56 93 GLY A N 1
ATOM 708 C CA . GLY A 1 93 ? -27.983 -32.254 -9.519 1.00 85.56 93 GLY A CA 1
ATOM 709 C C . GLY A 1 93 ? -26.587 -32.739 -9.936 1.00 85.56 93 GLY A C 1
ATOM 710 O O . GLY A 1 93 ? -26.186 -33.867 -9.647 1.00 85.56 93 GLY A O 1
ATOM 711 N N . PRO A 1 94 ? -25.808 -31.875 -10.609 1.00 85.75 94 PRO A N 1
ATOM 712 C CA . PRO A 1 94 ? -24.428 -32.162 -11.015 1.00 85.75 94 PRO A CA 1
ATOM 713 C C . PRO A 1 94 ? -23.418 -32.229 -9.848 1.00 85.75 94 PRO A C 1
ATOM 715 O O . PRO A 1 94 ? -22.230 -32.450 -10.097 1.00 85.75 94 PRO A O 1
ATOM 718 N N . GLY A 1 95 ? -23.863 -32.039 -8.600 1.00 93.44 95 GLY A N 1
ATOM 719 C CA . GLY A 1 95 ? -23.020 -31.997 -7.404 1.00 93.44 95 GLY A CA 1
ATOM 720 C C . GLY A 1 95 ? -22.167 -30.728 -7.287 1.00 93.44 95 GLY A C 1
ATOM 721 O O . GLY A 1 95 ? -22.170 -29.868 -8.164 1.00 93.44 95 GLY A O 1
ATOM 722 N N . CYS A 1 96 ? -21.418 -30.628 -6.190 1.00 96.94 96 CYS A N 1
ATOM 723 C CA . CYS A 1 96 ? -20.438 -29.567 -5.950 1.00 96.94 96 CYS A CA 1
ATOM 724 C C . CYS A 1 96 ? -19.109 -29.907 -6.641 1.00 96.94 96 CYS A C 1
ATOM 726 O O . CYS A 1 96 ? -18.583 -30.999 -6.427 1.00 96.94 96 CYS A O 1
ATOM 728 N N . LEU A 1 97 ? -18.565 -28.980 -7.437 1.00 97.94 97 LEU A N 1
ATOM 729 C CA . LEU A 1 97 ? -17.307 -29.147 -8.173 1.00 97.94 97 LEU A CA 1
ATOM 730 C C . LEU A 1 97 ? -16.318 -28.029 -7.823 1.00 97.94 97 LEU A C 1
ATOM 732 O O . LEU A 1 97 ? -16.633 -26.853 -8.008 1.00 97.94 97 LEU A O 1
ATOM 736 N N . ILE A 1 98 ? -15.125 -28.395 -7.351 1.00 97.94 98 ILE A N 1
ATOM 737 C CA . ILE A 1 98 ? -14.077 -27.467 -6.902 1.00 97.94 98 ILE A CA 1
ATOM 738 C C . ILE A 1 98 ? -12.806 -27.702 -7.708 1.00 97.94 98 ILE A C 1
ATOM 740 O O . ILE A 1 98 ? -12.304 -28.826 -7.740 1.00 97.94 98 ILE A O 1
ATOM 744 N N . TYR A 1 99 ? -12.275 -26.650 -8.328 1.00 97.75 99 TYR A N 1
ATOM 745 C CA . TYR A 1 99 ? -10.973 -26.664 -8.993 1.00 97.75 99 TYR A CA 1
ATOM 746 C C . TYR A 1 99 ? -10.000 -25.777 -8.221 1.00 97.75 99 TYR A C 1
ATOM 748 O O . TYR A 1 99 ? -10.314 -24.626 -7.927 1.00 97.75 99 TYR A O 1
ATOM 756 N N . SER A 1 100 ? -8.820 -26.306 -7.928 1.00 96.44 100 SER A N 1
ATOM 757 C CA . SER A 1 100 ? -7.730 -25.592 -7.272 1.00 96.44 100 SER A CA 1
ATOM 758 C C . SER A 1 100 ? -6.459 -25.720 -8.101 1.00 96.44 100 SER A C 1
AT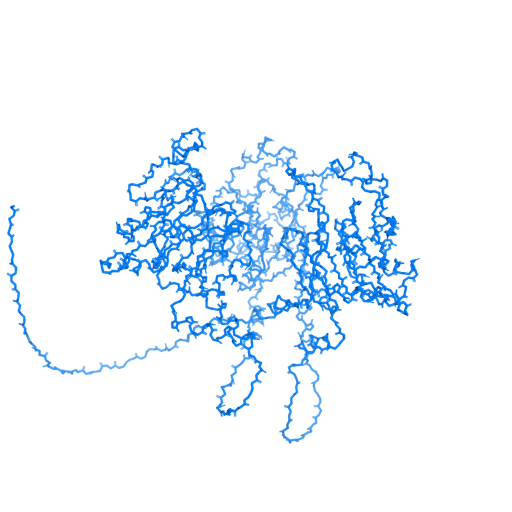OM 760 O O . SER A 1 100 ? -6.083 -26.827 -8.481 1.00 96.44 100 SER A O 1
ATOM 762 N N . ILE A 1 101 ? -5.848 -24.599 -8.470 1.00 95.31 101 ILE A N 1
ATOM 763 C CA . ILE A 1 101 ? -4.761 -24.539 -9.451 1.00 95.31 101 ILE A CA 1
ATOM 764 C C . ILE A 1 101 ? -3.556 -23.867 -8.811 1.00 95.31 101 ILE A C 1
ATOM 766 O O . ILE A 1 101 ? -3.683 -22.734 -8.357 1.00 95.31 101 ILE A O 1
ATOM 770 N N . GLY A 1 102 ? -2.424 -24.574 -8.830 1.00 92.94 102 GLY A N 1
ATOM 771 C CA . GLY A 1 102 ? -1.205 -24.223 -8.112 1.00 92.94 102 GLY A CA 1
ATOM 772 C C . GLY A 1 102 ? -1.449 -24.329 -6.612 1.00 92.94 102 GLY A C 1
ATOM 773 O O . GLY A 1 102 ? -1.928 -23.398 -5.974 1.00 92.94 102 GLY A O 1
ATOM 774 N N . SER A 1 103 ? -1.258 -25.535 -6.080 1.00 91.50 103 SER A N 1
ATOM 775 C CA . SER A 1 103 ? -1.391 -25.775 -4.640 1.00 91.50 103 SER A CA 1
ATOM 776 C C . SER A 1 103 ? -0.037 -25.959 -3.962 1.00 91.50 103 SER A C 1
ATOM 778 O O . SER A 1 103 ? 0.038 -26.077 -2.749 1.00 91.50 103 SER A O 1
ATOM 780 N N . ASP A 1 104 ? 1.028 -26.110 -4.755 1.00 90.50 104 ASP A N 1
ATOM 781 C CA . ASP A 1 104 ? 2.406 -26.350 -4.324 1.00 90.50 104 ASP A CA 1
ATOM 782 C C . ASP A 1 104 ? 2.554 -27.513 -3.317 1.00 90.50 104 ASP A C 1
ATOM 784 O O . ASP A 1 104 ? 3.448 -27.563 -2.471 1.00 90.50 104 ASP A O 1
ATOM 788 N N . GLY A 1 105 ? 1.645 -28.492 -3.410 1.00 89.69 105 GLY A N 1
ATOM 789 C CA . GLY A 1 105 ? 1.558 -29.630 -2.490 1.00 89.69 105 GLY A CA 1
ATOM 790 C C . GLY A 1 105 ? 0.934 -29.322 -1.121 1.00 89.69 105 GLY A C 1
ATOM 791 O O . GLY A 1 105 ? 0.873 -30.217 -0.276 1.00 89.69 105 GLY A O 1
ATOM 792 N N . GLU A 1 106 ? 0.453 -28.102 -0.906 1.00 89.94 106 GLU A N 1
ATOM 793 C CA . GLU A 1 106 ? -0.404 -27.686 0.201 1.00 89.94 106 GLU A CA 1
ATOM 794 C C . GLU A 1 106 ? -1.859 -28.082 -0.109 1.00 89.94 106 GLU A C 1
ATOM 796 O O . GLU A 1 106 ? -2.306 -27.992 -1.252 1.00 89.94 106 GLU A O 1
ATOM 801 N N . PHE A 1 107 ? -2.592 -28.587 0.890 1.00 93.06 107 PHE A N 1
ATOM 802 C CA . PHE A 1 107 ? -3.981 -29.042 0.716 1.00 93.06 107 PHE A CA 1
ATOM 803 C C . PHE A 1 107 ? -4.927 -28.531 1.814 1.00 93.06 107 PHE A C 1
ATOM 805 O O . PHE A 1 107 ? -6.028 -29.068 2.001 1.00 93.06 107 PHE A O 1
ATOM 812 N N . SER A 1 108 ? -4.518 -27.538 2.612 1.00 91.56 108 SER A N 1
ATOM 813 C CA . SER A 1 108 ? -5.317 -27.039 3.734 1.00 91.56 108 SER A CA 1
ATOM 814 C C . SER A 1 108 ? -6.602 -26.368 3.264 1.00 91.56 108 SER A C 1
ATOM 816 O O . SER A 1 108 ? -7.631 -26.506 3.935 1.00 91.56 108 SER A O 1
ATOM 818 N N . PHE A 1 109 ? -6.580 -25.702 2.105 1.00 94.62 109 PHE A N 1
ATOM 819 C CA . PHE A 1 109 ? -7.772 -25.134 1.483 1.00 94.62 109 PHE A CA 1
ATOM 820 C C . PHE A 1 109 ? -8.770 -26.236 1.098 1.00 94.62 109 PHE A C 1
ATOM 822 O O . PHE A 1 109 ? -9.906 -26.238 1.576 1.00 94.62 109 PHE A O 1
ATOM 829 N N . GLU A 1 110 ? -8.347 -27.228 0.312 1.00 96.12 110 GLU A N 1
ATOM 830 C CA . GLU A 1 110 ? -9.176 -28.353 -0.138 1.00 96.12 110 GLU A CA 1
ATOM 831 C C . GLU A 1 110 ? -9.736 -29.129 1.048 1.00 96.12 110 GLU A C 1
ATOM 833 O O . GLU A 1 110 ? -10.917 -29.486 1.075 1.00 96.12 110 GLU A O 1
ATOM 838 N N . LYS A 1 111 ? -8.897 -29.356 2.063 1.00 94.88 111 LYS A N 1
ATOM 839 C CA . LYS A 1 111 ? -9.295 -30.004 3.307 1.00 94.88 111 LYS A CA 1
ATOM 840 C C . LYS A 1 111 ? -10.338 -29.186 4.062 1.00 94.88 111 LYS A C 1
ATOM 842 O O . LYS A 1 111 ? -11.290 -29.764 4.579 1.00 94.88 111 LYS A O 1
ATOM 847 N N . ALA A 1 112 ? -10.209 -27.862 4.113 1.00 93.75 112 ALA A N 1
ATOM 848 C CA . ALA A 1 112 ? -11.212 -27.006 4.736 1.00 93.75 112 ALA A CA 1
ATOM 849 C C . ALA A 1 112 ? -12.547 -27.034 3.975 1.00 93.75 112 ALA A C 1
ATOM 851 O O . ALA A 1 112 ? -13.593 -27.117 4.618 1.00 93.75 112 ALA A O 1
ATOM 852 N N . ILE A 1 113 ? -12.536 -27.045 2.637 1.00 95.56 113 ILE A N 1
ATOM 853 C CA . ILE A 1 113 ? -13.758 -27.216 1.834 1.00 95.56 113 ILE A CA 1
ATOM 854 C C . ILE A 1 113 ? -14.415 -28.573 2.127 1.00 95.56 113 ILE A C 1
ATOM 856 O O . ILE A 1 113 ? -15.609 -28.627 2.429 1.00 95.56 113 ILE A O 1
ATOM 860 N N . HIS A 1 114 ? -13.636 -29.657 2.107 1.00 96.31 114 HIS A N 1
ATOM 861 C CA . HIS A 1 114 ? -14.122 -31.007 2.397 1.00 96.31 114 HIS A CA 1
ATOM 862 C C . HIS A 1 114 ? -14.710 -31.128 3.814 1.00 96.31 114 HIS A C 1
ATOM 864 O O . HIS A 1 114 ? -15.811 -31.648 3.996 1.00 96.31 114 HIS A O 1
ATOM 870 N N . ASP A 1 115 ? -13.992 -30.638 4.826 1.00 95.12 115 ASP A N 1
ATOM 871 C CA . ASP A 1 115 ? -14.361 -30.835 6.230 1.00 95.12 115 ASP A CA 1
ATOM 872 C C . ASP A 1 115 ? -15.469 -29.883 6.694 1.00 95.12 115 ASP A C 1
ATOM 874 O O . ASP A 1 115 ? -16.262 -30.244 7.566 1.00 95.12 115 ASP A O 1
ATOM 878 N N . GLN A 1 116 ? -15.516 -28.662 6.152 1.00 94.44 116 GLN A N 1
ATOM 879 C CA . GLN A 1 116 ? -16.365 -27.592 6.681 1.00 94.44 116 GLN A CA 1
ATOM 880 C C . GLN A 1 116 ? -17.508 -27.170 5.749 1.00 94.44 116 GLN A C 1
ATOM 882 O O . GLN A 1 116 ? -18.494 -26.621 6.241 1.00 94.44 116 GLN A O 1
ATOM 887 N N . ILE A 1 117 ? -17.404 -27.397 4.433 1.00 94.88 117 ILE A N 1
ATOM 888 C CA . ILE A 1 117 ? -18.495 -27.117 3.484 1.00 94.88 117 ILE A CA 1
ATOM 889 C C . ILE A 1 117 ? -19.247 -28.405 3.166 1.00 94.88 117 ILE A C 1
ATOM 891 O O . ILE A 1 117 ? -20.427 -28.524 3.495 1.00 94.88 117 ILE A O 1
ATOM 895 N N . SER A 1 118 ? -18.586 -29.378 2.536 1.00 96.50 118 SER A N 1
ATOM 896 C CA . SER A 1 118 ? -19.175 -30.695 2.296 1.00 96.50 118 SER A CA 1
ATOM 897 C C . SER A 1 118 ? -18.129 -31.716 1.865 1.00 96.50 118 SER A C 1
ATOM 899 O O . SER A 1 118 ? -17.380 -31.499 0.913 1.00 96.50 118 SER A O 1
ATOM 901 N N . ASN A 1 119 ? -18.184 -32.900 2.473 1.00 96.94 119 ASN A N 1
ATOM 902 C CA . ASN A 1 119 ? -17.383 -34.058 2.075 1.00 96.94 119 ASN A CA 1
ATOM 903 C C . ASN A 1 119 ? -17.900 -34.755 0.801 1.00 96.94 119 ASN A C 1
ATOM 905 O O . ASN A 1 119 ? -17.370 -35.792 0.406 1.00 96.94 119 ASN A O 1
ATOM 909 N N . LYS A 1 120 ? -18.957 -34.217 0.179 1.00 97.19 120 LYS A N 1
ATOM 910 C CA . LYS A 1 120 ? -19.514 -34.688 -1.098 1.00 97.19 120 LYS A CA 1
ATOM 911 C C . LYS A 1 120 ? -19.069 -33.848 -2.293 1.00 97.19 120 LYS A C 1
ATOM 913 O O . LYS A 1 120 ? -19.438 -34.173 -3.418 1.00 97.19 120 LYS A O 1
ATOM 918 N N . CYS A 1 121 ? -18.320 -32.768 -2.064 1.00 97.69 121 CYS A N 1
ATOM 919 C CA . CYS A 1 121 ? -17.724 -32.004 -3.151 1.00 97.69 121 CYS A CA 1
ATOM 920 C C . CYS A 1 121 ? -16.683 -32.851 -3.890 1.00 97.69 121 CYS A C 1
ATOM 922 O O . CYS A 1 121 ? -15.861 -33.532 -3.280 1.00 97.69 121 CYS A O 1
ATOM 924 N N . GLU A 1 122 ? -16.710 -32.777 -5.215 1.00 97.81 122 GLU A N 1
ATOM 925 C CA . GLU A 1 122 ? -15.683 -33.330 -6.082 1.00 97.81 122 GLU A CA 1
ATOM 926 C C . GLU A 1 122 ? -14.571 -32.291 -6.245 1.00 97.81 122 GLU A C 1
ATOM 928 O O . GLU A 1 122 ? -14.790 -31.216 -6.808 1.00 97.81 122 GLU A O 1
ATOM 933 N N . ILE A 1 123 ? -13.391 -32.591 -5.701 1.00 98.06 123 ILE A N 1
ATOM 934 C CA . ILE A 1 123 ? -12.272 -31.649 -5.615 1.00 98.06 123 ILE A CA 1
ATOM 935 C C . ILE A 1 123 ? -11.161 -32.097 -6.562 1.00 98.06 123 ILE A C 1
ATOM 937 O O . ILE A 1 123 ? -10.705 -33.242 -6.504 1.00 98.06 123 ILE A O 1
ATOM 941 N N . HIS A 1 124 ? -10.736 -31.189 -7.438 1.00 97.75 124 HIS A N 1
ATOM 942 C CA . HIS A 1 124 ? -9.628 -31.379 -8.365 1.00 97.75 124 HIS A CA 1
ATOM 943 C C . HIS A 1 124 ? -8.536 -30.360 -8.076 1.00 97.75 124 HIS A C 1
ATOM 945 O O . HIS A 1 124 ? -8.801 -29.158 -8.086 1.00 97.75 124 HIS A O 1
ATOM 951 N N . THR A 1 125 ? -7.314 -30.849 -7.890 1.00 96.50 125 THR A N 1
ATOM 952 C CA . THR A 1 125 ? -6.132 -30.001 -7.729 1.00 96.50 125 THR A CA 1
ATOM 953 C C . THR A 1 125 ? -5.214 -30.186 -8.929 1.00 96.50 125 THR A C 1
ATOM 955 O O . THR A 1 125 ? -4.942 -31.322 -9.324 1.00 96.50 125 THR A O 1
ATOM 958 N N . PHE A 1 126 ? -4.767 -29.083 -9.521 1.00 94.94 126 PHE A N 1
ATOM 959 C CA . PHE A 1 126 ? -3.913 -29.043 -10.705 1.00 94.94 126 PHE A CA 1
ATOM 960 C C . PHE A 1 126 ? -2.614 -28.330 -10.372 1.00 94.94 126 PHE A C 1
ATOM 962 O O . PHE A 1 126 ? -2.641 -27.202 -9.886 1.00 94.94 126 PHE A O 1
ATOM 969 N N . ASP A 1 127 ? -1.488 -28.960 -10.678 1.00 92.75 127 ASP A N 1
ATOM 970 C CA . ASP A 1 127 ? -0.177 -28.390 -10.389 1.00 92.75 127 ASP A CA 1
ATOM 971 C C . ASP A 1 127 ? 0.840 -28.727 -11.491 1.00 92.75 127 ASP A C 1
ATOM 973 O O . ASP A 1 127 ? 0.714 -29.753 -12.166 1.00 92.75 127 ASP A O 1
ATOM 977 N N . LYS A 1 128 ? 1.859 -27.883 -11.702 1.00 91.06 128 LYS A N 1
ATOM 978 C CA . LYS A 1 128 ? 2.924 -28.137 -12.692 1.00 91.06 128 LYS A CA 1
ATOM 979 C C . LYS A 1 128 ? 3.744 -29.359 -12.342 1.00 91.06 128 LYS A C 1
ATOM 981 O O . LYS A 1 128 ? 4.229 -30.048 -13.244 1.00 91.06 128 LYS A O 1
ATOM 986 N N . ASN A 1 129 ? 3.943 -29.595 -11.053 1.00 90.69 129 ASN A N 1
ATOM 987 C CA . ASN A 1 129 ? 4.842 -30.627 -10.591 1.00 90.69 129 ASN A CA 1
ATOM 988 C C . ASN A 1 129 ? 4.059 -31.885 -10.196 1.00 90.69 129 ASN A C 1
ATOM 990 O O . ASN A 1 129 ? 2.922 -31.804 -9.748 1.00 90.69 129 ASN A O 1
ATOM 994 N N . PRO A 1 130 ? 4.644 -33.082 -10.354 1.00 92.81 130 PRO A N 1
ATOM 995 C C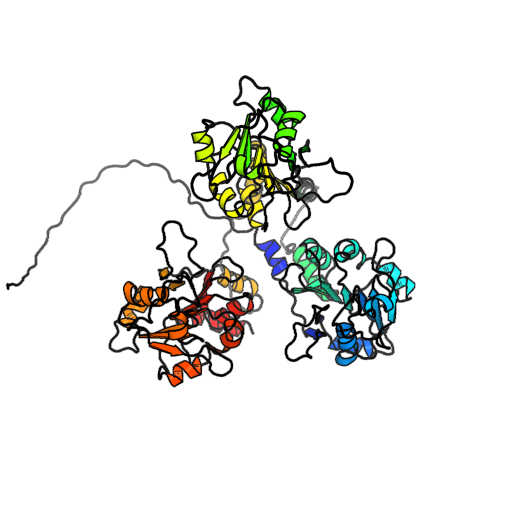A . PRO A 1 130 ? 4.088 -34.286 -9.746 1.00 92.81 130 PRO A CA 1
ATOM 996 C C . PRO A 1 130 ? 4.130 -34.180 -8.217 1.00 92.81 130 PRO A C 1
ATOM 998 O O . PRO A 1 130 ? 5.073 -33.606 -7.677 1.00 92.81 130 PRO A O 1
ATOM 1001 N N . ILE A 1 131 ? 3.189 -34.798 -7.494 1.00 91.94 131 ILE A N 1
ATOM 1002 C CA . ILE A 1 131 ? 3.173 -34.721 -6.022 1.00 91.94 131 ILE A CA 1
ATOM 1003 C C . ILE A 1 131 ? 4.479 -35.230 -5.388 1.00 91.94 131 ILE A C 1
ATOM 1005 O O . ILE A 1 131 ? 4.936 -34.714 -4.371 1.00 91.94 131 ILE A O 1
ATOM 1009 N N . GLU A 1 132 ? 5.152 -36.202 -6.011 1.00 92.19 132 GLU A N 1
ATOM 1010 C CA . GLU A 1 132 ? 6.447 -36.717 -5.559 1.00 92.19 132 GLU A CA 1
ATOM 1011 C C . GLU A 1 132 ? 7.563 -35.665 -5.568 1.00 92.19 132 GLU A C 1
ATOM 1013 O O . GLU A 1 132 ? 8.629 -35.905 -5.001 1.00 92.19 132 GLU A O 1
ATOM 1018 N N . PHE A 1 133 ? 7.360 -34.535 -6.242 1.00 91.06 133 PHE A N 1
ATOM 1019 C CA . PHE A 1 133 ? 8.239 -33.378 -6.172 1.00 91.06 133 PHE A CA 1
ATOM 1020 C C . PHE A 1 133 ? 8.083 -32.651 -4.830 1.00 91.06 133 PHE A C 1
ATOM 1022 O O . PHE A 1 133 ? 9.081 -32.426 -4.153 1.00 91.06 133 PHE A O 1
ATOM 1029 N N . TYR A 1 134 ? 6.844 -32.405 -4.397 1.00 88.88 134 TYR A N 1
ATOM 1030 C CA . TYR A 1 134 ? 6.507 -31.730 -3.135 1.00 88.88 134 TYR A CA 1
ATOM 1031 C C . TYR A 1 134 ? 6.777 -32.566 -1.884 1.00 88.88 134 TYR A C 1
ATOM 1033 O O . TYR A 1 134 ? 7.050 -32.042 -0.805 1.00 88.88 134 TYR A O 1
ATOM 1041 N N . LEU A 1 135 ? 6.766 -33.891 -2.025 1.00 87.44 135 LEU A N 1
ATOM 1042 C CA . LEU A 1 135 ? 7.089 -34.814 -0.934 1.00 87.44 135 LEU A CA 1
ATOM 1043 C C . LEU A 1 135 ? 8.598 -34.937 -0.655 1.00 87.44 135 LEU A C 1
ATOM 1045 O O . LEU A 1 135 ? 8.989 -35.686 0.243 1.00 87.44 135 LEU A O 1
ATOM 1049 N N . ARG A 1 136 ? 9.458 -34.257 -1.425 1.00 89.12 136 ARG A N 1
ATOM 1050 C CA . ARG A 1 136 ? 10.912 -34.276 -1.221 1.00 89.12 136 ARG A CA 1
ATOM 1051 C C . ARG A 1 136 ? 11.308 -33.298 -0.114 1.00 89.12 136 ARG A C 1
ATOM 1053 O O . ARG A 1 136 ? 11.073 -32.099 -0.275 1.00 89.12 136 ARG A O 1
ATOM 1060 N N . PRO A 1 137 ? 11.979 -33.764 0.956 1.00 86.25 137 PRO A N 1
ATOM 1061 C CA . PRO A 1 137 ? 12.472 -32.886 2.016 1.00 86.25 137 PRO A CA 1
ATOM 1062 C C . PRO A 1 137 ? 13.410 -31.785 1.517 1.00 86.25 137 PRO A C 1
ATOM 1064 O O . PRO A 1 137 ? 13.544 -30.754 2.168 1.00 86.25 137 PRO A O 1
ATOM 1067 N N . GLU A 1 138 ? 14.073 -32.000 0.376 1.00 88.50 138 GLU A N 1
ATOM 1068 C CA . GLU A 1 138 ? 14.979 -31.022 -0.220 1.00 88.50 138 GLU A CA 1
ATOM 1069 C C . GLU A 1 138 ? 14.253 -29.826 -0.843 1.00 88.50 138 GLU A C 1
ATOM 1071 O O . GLU A 1 138 ? 14.847 -28.754 -0.926 1.00 88.50 138 GLU A O 1
ATOM 1076 N N . TYR A 1 139 ? 13.011 -30.006 -1.310 1.00 81.75 139 TYR A N 1
ATOM 1077 C CA . TYR A 1 139 ? 12.272 -28.951 -2.006 1.00 81.75 139 TYR A CA 1
ATOM 1078 C C . TYR A 1 139 ? 11.498 -28.062 -1.036 1.00 81.75 139 TYR A C 1
ATOM 1080 O O . TYR A 1 139 ? 11.484 -26.850 -1.210 1.00 81.75 139 TYR A O 1
ATOM 1088 N N . ASN A 1 140 ? 10.914 -28.653 0.011 1.00 77.19 140 ASN A N 1
ATOM 1089 C CA . ASN A 1 140 ? 10.130 -27.896 0.978 1.00 77.19 140 ASN A CA 1
ATOM 1090 C C . ASN A 1 140 ? 10.505 -28.229 2.439 1.00 77.19 140 ASN A C 1
ATOM 1092 O O . ASN A 1 140 ? 9.751 -28.901 3.154 1.00 77.19 140 ASN A O 1
ATOM 1096 N N . PRO A 1 141 ? 11.715 -27.832 2.890 1.00 79.62 141 PRO A N 1
ATOM 1097 C CA . PRO A 1 141 ? 12.204 -28.159 4.223 1.00 79.62 141 PRO A CA 1
ATOM 1098 C C . PRO A 1 141 ? 11.368 -27.454 5.298 1.00 79.62 141 PRO A C 1
ATOM 1100 O O . PRO A 1 141 ? 11.461 -26.246 5.489 1.00 79.62 141 PRO A O 1
ATOM 1103 N N . GLY A 1 142 ? 10.588 -28.235 6.048 1.00 76.12 142 GLY A N 1
ATOM 1104 C CA . GLY A 1 142 ? 9.761 -27.736 7.152 1.00 76.12 142 GLY A CA 1
ATOM 1105 C C . GLY A 1 142 ? 8.262 -27.733 6.871 1.00 76.12 142 GLY A C 1
ATOM 1106 O O . GLY A 1 142 ? 7.490 -27.529 7.808 1.00 76.12 142 GLY A O 1
ATOM 1107 N N . TYR A 1 143 ? 7.842 -28.035 5.641 1.00 71.62 143 TYR A N 1
ATOM 1108 C CA . TYR A 1 143 ? 6.439 -28.302 5.365 1.00 71.62 143 TYR A CA 1
ATOM 1109 C C . TYR A 1 143 ? 6.044 -29.705 5.833 1.00 71.62 143 TYR A C 1
ATOM 1111 O O . TYR A 1 143 ? 6.797 -30.667 5.632 1.00 71.62 143 TYR A O 1
ATOM 1119 N N . PRO A 1 144 ? 4.867 -29.872 6.456 1.00 73.19 144 PRO A N 1
ATOM 1120 C CA . PRO A 1 144 ? 4.296 -31.195 6.627 1.00 73.19 144 PRO A CA 1
ATOM 1121 C C . PRO A 1 144 ? 4.057 -31.783 5.232 1.00 73.19 144 PRO A C 1
ATOM 1123 O O . PRO A 1 144 ? 3.177 -31.338 4.508 1.00 73.19 144 PRO A O 1
ATOM 1126 N N . HIS A 1 145 ? 4.864 -32.774 4.842 1.00 71.62 145 HIS A N 1
ATOM 1127 C CA . HIS A 1 145 ? 4.665 -33.524 3.603 1.00 71.62 145 HIS A CA 1
ATOM 1128 C C . HIS A 1 145 ? 3.393 -34.373 3.725 1.00 71.62 145 HIS A C 1
ATOM 1130 O O . HIS A 1 145 ? 3.440 -35.569 4.041 1.00 71.62 145 HIS A O 1
ATOM 1136 N N . GLU A 1 146 ? 2.239 -33.741 3.535 1.00 80.00 146 GLU A N 1
ATOM 1137 C CA . GLU A 1 146 ? 0.967 -34.434 3.475 1.00 80.00 146 GLU A CA 1
ATOM 1138 C C . GLU A 1 146 ? 0.867 -35.172 2.141 1.00 80.00 146 GLU A C 1
ATOM 1140 O O . GLU A 1 146 ? 1.156 -34.655 1.064 1.00 80.00 146 GLU A O 1
ATOM 1145 N N . ARG A 1 147 ? 0.487 -36.448 2.209 1.00 90.56 147 ARG A N 1
ATOM 1146 C CA . ARG A 1 147 ? 0.102 -37.181 1.001 1.00 90.56 147 ARG A CA 1
ATOM 1147 C C . ARG A 1 147 ? -1.184 -36.561 0.471 1.00 90.56 147 ARG A C 1
ATOM 1149 O O . ARG A 1 147 ? -2.019 -36.180 1.288 1.00 90.56 147 ARG A O 1
ATOM 1156 N N . VAL A 1 148 ? -1.373 -36.573 -0.854 1.00 93.81 148 VAL A N 1
ATOM 1157 C CA . VAL A 1 148 ? -2.641 -36.159 -1.482 1.00 93.81 148 VAL A CA 1
ATOM 1158 C C . VAL A 1 148 ? -3.808 -36.776 -0.706 1.00 93.81 148 VAL A C 1
ATOM 1160 O O . VAL A 1 148 ? -3.875 -38.013 -0.606 1.00 93.81 148 VAL A O 1
ATOM 1163 N N . PRO A 1 149 ? -4.702 -35.961 -0.121 1.00 95.19 149 PRO A N 1
ATOM 1164 C CA . PRO A 1 149 ? -5.848 -36.491 0.591 1.00 95.19 149 PRO A C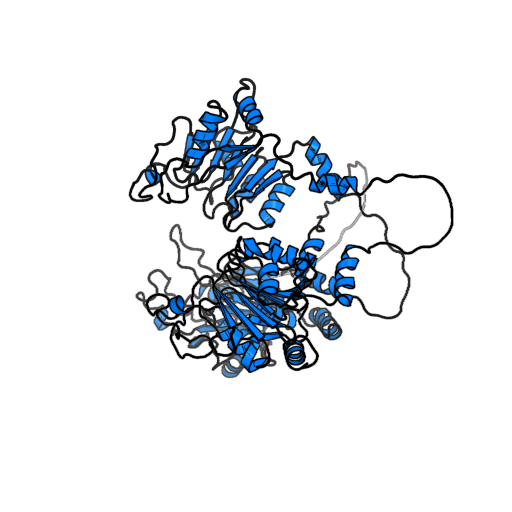A 1
ATOM 1165 C C . PRO A 1 149 ? -6.695 -37.359 -0.340 1.00 95.19 149 PRO A C 1
ATOM 1167 O O . PRO A 1 149 ? -6.868 -37.042 -1.512 1.00 95.19 149 PRO A O 1
ATOM 1170 N N . SER A 1 150 ? -7.269 -38.453 0.164 1.00 96.88 150 SER A N 1
ATOM 1171 C CA . SER A 1 150 ? -8.010 -39.404 -0.683 1.00 96.88 150 SER A CA 1
ATOM 1172 C C . SER A 1 150 ? -9.267 -38.823 -1.343 1.00 96.88 150 SER A C 1
ATOM 1174 O O . SER A 1 150 ? -9.850 -39.478 -2.201 1.00 96.88 150 SER A O 1
ATOM 1176 N N . PHE A 1 151 ? -9.715 -37.643 -0.906 1.00 96.62 151 PHE A N 1
ATOM 1177 C CA . PHE A 1 151 ? -10.837 -36.901 -1.485 1.00 96.62 151 PHE A CA 1
ATOM 1178 C C . PHE A 1 151 ? -10.410 -35.905 -2.579 1.00 96.62 151 PHE A C 1
ATOM 1180 O O . PHE A 1 151 ? -11.274 -35.315 -3.222 1.00 96.62 151 PHE A O 1
ATOM 1187 N N . VAL A 1 152 ? -9.103 -35.709 -2.793 1.00 96.75 152 VAL A N 1
ATOM 1188 C CA . VAL A 1 152 ? -8.555 -34.833 -3.836 1.00 96.75 152 VAL A CA 1
ATOM 1189 C C . VAL A 1 152 ? -8.178 -35.667 -5.056 1.00 96.75 152 VAL A C 1
ATOM 1191 O O . VAL A 1 152 ? -7.364 -36.589 -4.981 1.00 96.75 152 VAL A O 1
ATOM 1194 N N . ASN A 1 153 ? -8.730 -35.305 -6.211 1.00 96.94 153 ASN A N 1
ATOM 1195 C CA . ASN A 1 153 ? -8.283 -35.809 -7.503 1.00 96.94 153 ASN A CA 1
ATOM 1196 C C . ASN A 1 153 ? -7.126 -34.929 -7.992 1.00 96.94 153 ASN A C 1
ATOM 1198 O O . ASN A 1 153 ? -7.359 -33.841 -8.514 1.00 96.94 153 ASN A O 1
ATOM 1202 N N . TYR A 1 154 ? -5.887 -35.381 -7.803 1.00 95.25 154 TYR A N 1
ATOM 1203 C CA . TYR A 1 154 ? -4.695 -34.625 -8.195 1.00 95.25 154 TYR A CA 1
ATOM 1204 C C . TYR A 1 154 ? -4.317 -34.863 -9.659 1.00 95.25 154 TYR A C 1
ATOM 1206 O O . TYR A 1 154 ? -4.256 -36.008 -10.116 1.00 95.25 154 TYR A O 1
ATOM 1214 N N . HIS A 1 155 ? -4.015 -33.785 -10.379 1.00 94.56 155 HIS A N 1
ATOM 1215 C CA . HIS A 1 155 ? -3.655 -33.798 -11.794 1.00 94.56 155 HIS A CA 1
ATOM 1216 C C . HIS A 1 155 ? -2.328 -33.083 -12.008 1.00 94.56 155 HIS A C 1
ATOM 1218 O O . HIS A 1 155 ? -2.102 -31.996 -11.485 1.00 94.56 155 HIS A O 1
ATOM 1224 N N . ILE A 1 156 ? -1.472 -33.681 -12.836 1.00 90.62 156 ILE A N 1
ATOM 1225 C CA . ILE 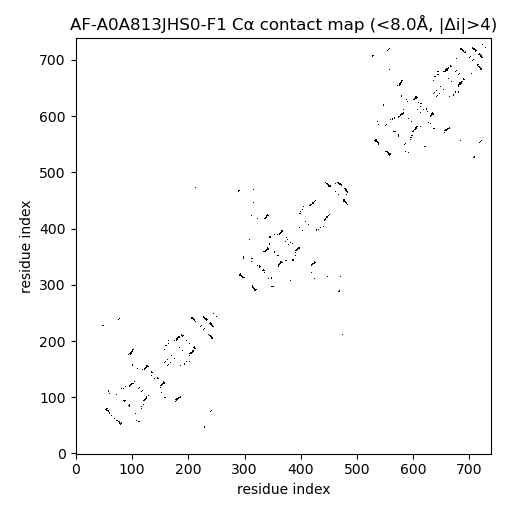A 1 156 ? -0.215 -33.064 -13.261 1.00 90.62 156 ILE A CA 1
ATOM 1226 C C . ILE A 1 156 ? -0.481 -32.258 -14.532 1.00 90.62 156 ILE A C 1
ATOM 1228 O O . ILE A 1 156 ? -0.900 -32.810 -15.555 1.00 90.62 156 ILE A O 1
ATOM 1232 N N . GLY A 1 157 ? -0.200 -30.965 -14.466 1.00 78.88 157 GLY A N 1
ATOM 1233 C CA . GLY A 1 157 ? -0.334 -29.998 -15.542 1.00 78.88 157 GLY A CA 1
ATOM 1234 C C . GLY A 1 157 ? -0.861 -28.666 -15.020 1.00 78.88 157 GLY A C 1
ATOM 1235 O O . GLY A 1 157 ? -1.958 -28.602 -14.475 1.00 78.88 157 GLY A O 1
ATOM 1236 N N . GLU A 1 158 ? -0.104 -27.596 -15.249 1.00 66.88 158 GLU A N 1
ATOM 1237 C CA . GLU A 1 158 ? -0.587 -26.227 -15.064 1.00 66.88 158 GLU A CA 1
ATOM 1238 C C . GLU A 1 158 ? -1.523 -25.818 -16.208 1.00 66.88 158 GLU A C 1
ATOM 1240 O O . GLU A 1 158 ? -1.382 -26.271 -17.358 1.00 66.88 158 GLU A O 1
ATOM 1245 N N . LEU A 1 159 ? -2.430 -24.883 -15.903 1.00 73.56 159 LEU A N 1
ATOM 1246 C CA . LEU A 1 159 ? -3.018 -24.055 -16.947 1.00 73.56 159 LEU A CA 1
ATOM 1247 C C . LEU A 1 159 ? -1.876 -23.360 -17.681 1.00 73.56 159 LEU A C 1
ATOM 1249 O O . LEU A 1 159 ? -1.112 -22.580 -17.126 1.00 73.56 159 LEU A O 1
ATOM 1253 N N . SER A 1 160 ? -1.735 -23.699 -18.950 1.00 73.19 160 SER A N 1
ATOM 1254 C CA . SER A 1 160 ? -0.655 -23.216 -19.794 1.00 73.19 160 SER A CA 1
ATOM 1255 C C . SER A 1 160 ? -1.201 -22.998 -21.191 1.00 73.19 160 SER A C 1
ATOM 1257 O O . SER A 1 160 ? -2.292 -23.457 -21.527 1.00 73.19 160 SER A O 1
ATOM 1259 N N . ARG A 1 161 ? -0.387 -22.415 -22.073 1.00 66.50 161 ARG A N 1
ATOM 1260 C CA . ARG A 1 161 ? -0.717 -22.300 -23.506 1.00 66.50 161 ARG A CA 1
ATOM 1261 C C . ARG A 1 161 ? -1.096 -23.633 -24.171 1.00 66.50 161 ARG A C 1
ATOM 1263 O O . ARG A 1 161 ? -1.618 -23.625 -25.281 1.00 66.50 161 ARG A O 1
ATOM 1270 N N . SER A 1 162 ? -0.786 -24.771 -23.545 1.00 69.00 162 SER A N 1
ATOM 1271 C CA . SER A 1 162 ? -1.103 -26.099 -24.072 1.00 69.00 162 SER A CA 1
ATOM 1272 C C . SER A 1 162 ? -2.485 -26.626 -23.666 1.00 69.00 162 SER A C 1
ATOM 1274 O O . SER A 1 162 ? -3.050 -27.434 -24.405 1.00 69.00 162 SER A O 1
ATOM 1276 N N . LYS A 1 163 ? -3.043 -26.178 -22.531 1.00 85.25 163 LYS A N 1
ATOM 1277 C CA . LYS A 1 163 ? -4.363 -26.583 -22.030 1.00 85.25 163 LYS A CA 1
ATOM 1278 C C . LYS A 1 163 ? -5.013 -25.447 -21.247 1.00 85.25 163 LYS A C 1
ATOM 1280 O O . LYS A 1 163 ? -4.511 -25.051 -20.198 1.00 85.25 163 LYS A O 1
ATOM 1285 N N . ASN A 1 164 ? -6.157 -24.989 -21.740 1.00 91.06 164 ASN A N 1
ATOM 1286 C CA . ASN A 1 164 ? -6.983 -23.999 -21.066 1.00 91.06 164 ASN A CA 1
ATOM 1287 C C . ASN A 1 164 ? -8.078 -24.651 -20.207 1.00 91.06 164 ASN A C 1
ATOM 1289 O O . ASN A 1 164 ? -8.291 -25.868 -20.256 1.00 91.06 164 ASN A O 1
ATOM 1293 N N . LEU A 1 165 ? -8.788 -23.837 -19.421 1.00 93.25 165 LEU A N 1
ATOM 1294 C CA . LEU A 1 165 ? -9.798 -24.325 -18.480 1.00 93.25 165 LEU A CA 1
ATOM 1295 C C . LEU A 1 165 ? -10.942 -25.073 -19.185 1.00 93.25 165 LEU A C 1
ATOM 1297 O O . LEU A 1 165 ? -11.382 -26.114 -18.699 1.00 93.25 165 LEU A O 1
ATOM 1301 N N . ALA A 1 166 ? -11.370 -24.610 -20.363 1.00 93.25 166 ALA A N 1
ATOM 1302 C CA . ALA A 1 166 ? -12.389 -25.289 -21.163 1.00 93.25 166 ALA A CA 1
ATOM 1303 C C . ALA A 1 166 ? -11.949 -26.701 -21.586 1.00 93.25 166 ALA A C 1
ATOM 1305 O O . ALA A 1 166 ? -12.724 -27.657 -21.498 1.00 93.25 166 ALA A O 1
ATOM 1306 N N . GLN A 1 167 ? -10.685 -26.866 -21.987 1.00 92.25 167 GLN A N 1
ATOM 1307 C CA . GLN A 1 167 ? -10.136 -28.176 -22.320 1.00 92.25 167 GLN A CA 1
ATOM 1308 C C . GLN A 1 167 ? -10.039 -29.085 -21.087 1.00 92.25 167 GLN A C 1
ATOM 1310 O O . GLN A 1 167 ? -10.329 -30.270 -21.213 1.00 92.25 167 GLN A O 1
ATOM 1315 N N . LEU A 1 168 ? -9.709 -28.557 -19.900 1.00 93.50 168 LEU A N 1
ATOM 1316 C CA . LEU A 1 168 ? -9.718 -29.336 -18.650 1.00 93.50 168 LEU A CA 1
ATOM 1317 C C . LEU A 1 168 ? -11.127 -29.811 -18.277 1.00 93.50 168 LEU A C 1
ATOM 1319 O O . LEU A 1 168 ? -11.323 -30.989 -17.984 1.00 93.50 168 LEU A O 1
ATOM 1323 N N . VAL A 1 169 ? -12.118 -28.915 -18.329 1.00 94.88 169 VAL A N 1
ATOM 1324 C CA . VAL A 1 169 ? -13.538 -29.252 -18.124 1.00 94.88 169 VAL A CA 1
ATOM 1325 C C . VAL A 1 169 ? -13.966 -30.358 -19.087 1.00 94.88 169 VAL A C 1
ATOM 1327 O O . VAL A 1 169 ? -14.625 -31.317 -18.686 1.00 94.88 169 VAL A O 1
ATOM 1330 N N . LYS A 1 170 ? -13.542 -30.276 -20.349 1.00 94.62 170 LYS A N 1
ATOM 1331 C CA . LYS A 1 170 ? -13.846 -31.290 -21.355 1.00 94.62 170 LYS A CA 1
ATOM 1332 C C . LYS A 1 170 ? -13.140 -32.622 -21.104 1.00 94.62 170 LYS A C 1
ATOM 1334 O O . LYS A 1 170 ? -13.800 -33.657 -21.182 1.00 94.62 170 LYS A O 1
ATOM 1339 N N . ASP A 1 171 ? -11.839 -32.598 -20.818 1.00 93.81 171 ASP A N 1
ATOM 1340 C CA . ASP A 1 171 ? -10.998 -33.782 -20.586 1.00 93.81 171 ASP A CA 1
ATOM 1341 C C . ASP A 1 171 ? -11.494 -34.593 -19.381 1.00 93.81 171 ASP A C 1
ATOM 1343 O O . ASP A 1 171 ? -11.476 -35.823 -19.416 1.00 93.81 171 ASP A O 1
ATOM 1347 N N . LEU A 1 172 ? -11.987 -33.908 -18.345 1.00 95.19 172 LEU A N 1
ATOM 1348 C CA . LEU A 1 172 ? -12.540 -34.526 -17.138 1.00 95.19 172 LEU A CA 1
ATOM 1349 C C . LEU A 1 172 ? -14.029 -34.890 -17.264 1.00 95.19 172 LEU A C 1
ATOM 1351 O O . LEU A 1 172 ? -14.603 -35.476 -16.354 1.00 95.19 172 LEU A O 1
ATOM 1355 N N . GLY A 1 173 ? -14.671 -34.587 -18.398 1.00 96.00 173 GLY A N 1
ATOM 1356 C CA . GLY A 1 173 ? -16.085 -34.900 -18.618 1.00 96.00 173 GLY A CA 1
ATOM 1357 C C . GLY A 1 173 ? -17.053 -34.003 -17.839 1.00 96.00 173 GLY A C 1
ATOM 1358 O O . GLY A 1 173 ? -18.204 -34.376 -17.632 1.00 96.00 173 GLY A O 1
ATOM 1359 N N . HIS A 1 174 ? -16.617 -32.811 -17.436 1.00 96.12 174 HIS A N 1
ATOM 1360 C CA . HIS A 1 174 ? -17.387 -31.845 -16.648 1.00 96.12 174 HIS A CA 1
ATOM 1361 C C . HIS A 1 174 ? -18.171 -30.832 -17.498 1.00 96.12 174 HIS A C 1
ATOM 1363 O O . HIS A 1 174 ? -18.651 -29.829 -16.977 1.00 96.12 174 HIS A O 1
ATOM 1369 N N . ASN A 1 175 ? -18.322 -31.076 -18.805 1.00 95.06 175 ASN A N 1
ATOM 1370 C CA . ASN A 1 175 ? -19.071 -30.189 -19.701 1.00 95.06 175 ASN A CA 1
ATOM 1371 C C . ASN A 1 175 ? -20.494 -29.940 -19.172 1.00 95.06 175 ASN A C 1
ATOM 1373 O O . ASN A 1 175 ? -21.239 -30.884 -18.904 1.00 95.06 175 ASN A O 1
ATOM 1377 N N . GLY A 1 176 ? -20.877 -28.667 -19.061 1.00 94.44 176 GLY A N 1
ATOM 1378 C CA . GLY A 1 176 ? -22.196 -28.261 -18.570 1.00 94.44 176 GLY A CA 1
ATOM 1379 C C . GLY A 1 176 ? -22.376 -28.333 -17.049 1.00 94.44 176 GLY A C 1
ATOM 1380 O O . GLY A 1 176 ? -23.486 -28.095 -16.577 1.00 94.44 176 GLY A O 1
ATOM 1381 N N . ARG A 1 177 ? -21.324 -28.646 -16.281 1.00 95.31 177 ARG A N 1
ATOM 1382 C CA . ARG A 1 177 ? -21.313 -28.472 -14.821 1.00 95.31 177 ARG A CA 1
ATOM 1383 C C . ARG A 1 177 ? -20.828 -27.068 -14.470 1.00 95.31 177 ARG A C 1
ATOM 1385 O O . ARG A 1 177 ? -19.966 -26.518 -15.152 1.00 95.31 177 ARG A O 1
ATOM 1392 N N . THR A 1 178 ? -21.350 -26.527 -13.377 1.00 96.06 178 THR A N 1
ATOM 1393 C CA . THR A 1 178 ? -20.842 -25.291 -12.778 1.00 96.06 178 THR A CA 1
ATOM 1394 C C . THR A 1 178 ? -19.677 -25.631 -11.850 1.00 96.06 178 THR A C 1
ATOM 1396 O O . THR A 1 178 ? -19.803 -26.490 -10.979 1.00 96.06 178 THR A O 1
ATOM 1399 N N . ILE A 1 179 ? -18.540 -24.962 -12.034 1.00 97.38 179 ILE A N 1
ATOM 1400 C CA . ILE A 1 179 ? -17.435 -24.964 -11.074 1.00 97.38 179 ILE A CA 1
ATOM 1401 C C . ILE A 1 179 ? -17.848 -24.026 -9.935 1.00 97.38 179 ILE A C 1
ATOM 1403 O O . ILE A 1 179 ? -17.939 -22.813 -10.133 1.00 97.38 179 ILE A O 1
ATOM 1407 N N . GLU A 1 180 ? -18.137 -24.575 -8.755 1.00 97.38 180 GLU A N 1
ATOM 1408 C CA . GLU A 1 180 ? -18.594 -23.794 -7.598 1.00 97.38 180 GLU A CA 1
ATOM 1409 C C . GLU A 1 180 ? -17.484 -22.865 -7.092 1.00 97.38 180 GLU A C 1
ATOM 1411 O O . GLU A 1 180 ? -17.743 -21.693 -6.820 1.00 97.38 180 GLU A O 1
ATOM 1416 N N . ILE A 1 181 ? -16.240 -23.359 -7.038 1.00 97.44 181 ILE A N 1
ATOM 1417 C CA . ILE A 1 181 ? -15.059 -22.565 -6.684 1.00 97.44 181 ILE A CA 1
ATOM 1418 C C . ILE A 1 181 ? -13.898 -22.907 -7.620 1.00 97.44 181 ILE A C 1
ATOM 1420 O O . ILE A 1 181 ? -13.532 -24.074 -7.762 1.00 97.44 181 ILE A O 1
ATOM 1424 N N . LEU A 1 182 ? -13.306 -21.872 -8.215 1.00 97.19 182 LEU A N 1
ATOM 1425 C CA . LEU A 1 182 ? -12.018 -21.907 -8.900 1.00 97.19 182 LEU A CA 1
ATOM 1426 C C . LEU A 1 182 ? -10.983 -21.158 -8.046 1.00 97.19 182 LEU A C 1
ATOM 1428 O O . LEU A 1 182 ? -10.992 -19.927 -8.040 1.00 97.19 182 LEU A O 1
ATOM 1432 N N . LYS A 1 183 ? -10.121 -21.880 -7.322 1.00 96.31 183 LYS A N 1
ATOM 1433 C CA . LYS A 1 183 ? -8.932 -21.324 -6.653 1.00 96.31 183 LYS A CA 1
ATOM 1434 C C . LYS A 1 183 ? -7.762 -21.315 -7.637 1.00 96.31 183 LYS A C 1
ATOM 1436 O O . LYS A 1 183 ? -7.543 -22.325 -8.303 1.00 96.31 183 LYS A O 1
ATOM 1441 N N . ILE A 1 184 ? -7.040 -20.204 -7.754 1.00 94.12 184 ILE A N 1
ATOM 1442 C CA . ILE A 1 184 ? -5.886 -20.082 -8.650 1.00 94.12 184 ILE A CA 1
ATOM 1443 C C . ILE A 1 184 ? -4.760 -19.262 -8.034 1.00 94.12 184 ILE A C 1
ATOM 1445 O O . ILE A 1 184 ? -4.976 -18.158 -7.544 1.00 94.12 184 ILE A O 1
ATOM 1449 N N . ASP A 1 185 ? -3.578 -19.850 -8.049 1.00 93.31 185 ASP A N 1
ATOM 1450 C CA . ASP A 1 185 ? -2.397 -19.350 -7.365 1.00 93.31 185 ASP A CA 1
ATOM 1451 C C . ASP A 1 185 ? -1.178 -20.060 -7.963 1.00 93.31 185 ASP A C 1
ATOM 1453 O O . ASP A 1 185 ? -0.766 -21.127 -7.530 1.00 93.31 185 ASP A O 1
ATOM 1457 N N . CYS A 1 186 ? -0.721 -19.577 -9.110 1.00 90.19 186 CYS A N 1
ATOM 1458 C CA . CYS A 1 186 ? 0.203 -20.284 -9.989 1.00 90.19 186 CYS A CA 1
ATOM 1459 C C . CYS A 1 186 ? 1.393 -19.420 -10.411 1.00 90.19 186 CYS A C 1
ATOM 1461 O O . CYS A 1 186 ? 1.931 -19.603 -11.508 1.00 90.19 186 CYS A O 1
ATOM 1463 N N . GLU A 1 187 ? 1.817 -18.504 -9.539 1.00 88.44 187 GLU A N 1
ATOM 1464 C CA . GLU A 1 187 ? 3.098 -17.794 -9.645 1.00 88.44 187 GLU A CA 1
ATOM 1465 C C . GLU A 1 187 ? 3.287 -17.081 -10.999 1.00 88.44 187 GLU A C 1
ATOM 1467 O O . GLU A 1 187 ? 4.340 -17.160 -11.642 1.00 88.44 187 GLU A O 1
ATOM 1472 N N . GLY A 1 188 ? 2.231 -16.421 -11.489 1.00 86.56 188 GLY A N 1
ATOM 1473 C CA . GLY A 1 188 ? 2.231 -15.621 -12.716 1.00 86.56 188 GLY A CA 1
ATOM 1474 C C . GLY A 1 188 ? 1.403 -16.199 -13.869 1.00 86.56 188 GLY A C 1
ATOM 1475 O O . GLY A 1 188 ? 1.087 -15.467 -14.815 1.00 86.56 188 GLY A O 1
ATOM 1476 N N . CYS A 1 189 ? 0.991 -17.475 -13.815 1.00 87.69 189 CYS A N 1
ATOM 1477 C CA . CYS A 1 189 ? 0.147 -18.068 -14.866 1.00 87.69 189 CYS A CA 1
ATOM 1478 C C . CYS A 1 189 ? -1.266 -17.441 -14.932 1.00 87.69 189 CYS A C 1
ATOM 1480 O O . CYS A 1 189 ? -1.981 -17.590 -15.935 1.00 87.69 189 CYS A O 1
ATOM 1482 N N . GLU A 1 190 ? -1.663 -16.689 -13.900 1.00 90.38 190 GLU A N 1
ATOM 1483 C CA . GLU A 1 190 ? -2.939 -15.984 -13.814 1.00 90.38 190 GLU A CA 1
ATOM 1484 C C . GLU A 1 190 ? -3.087 -14.999 -14.975 1.00 90.38 190 GLU A C 1
ATOM 1486 O O . GLU A 1 190 ? -4.141 -14.934 -15.609 1.00 90.38 190 GLU A O 1
ATOM 1491 N N . HIS A 1 191 ? -2.013 -14.274 -15.304 1.00 87.75 191 HIS A N 1
ATOM 1492 C CA . HIS A 1 191 ? -1.994 -13.238 -16.348 1.00 87.75 191 HIS A CA 1
ATOM 1493 C C . HIS A 1 191 ? -2.187 -13.793 -17.744 1.00 87.75 191 HIS A C 1
ATOM 1495 O O . HIS A 1 191 ? -2.856 -13.173 -18.576 1.00 87.75 191 HIS A O 1
ATOM 1501 N N . ASP A 1 192 ? -1.622 -14.967 -17.987 1.00 87.38 192 ASP A N 1
ATOM 1502 C CA . ASP A 1 192 ? -1.655 -15.594 -19.297 1.00 87.38 192 ASP A CA 1
ATOM 1503 C C . ASP A 1 192 ? -3.007 -16.256 -19.580 1.00 87.38 192 ASP A C 1
ATOM 1505 O O . ASP A 1 192 ? -3.392 -16.378 -20.743 1.00 87.38 192 ASP A O 1
ATOM 1509 N N . THR A 1 193 ? -3.741 -16.666 -18.540 1.00 89.19 193 THR A N 1
ATOM 1510 C CA . THR A 1 193 ? -4.865 -17.602 -18.703 1.00 89.19 193 THR A CA 1
ATOM 1511 C C . THR A 1 193 ? -6.231 -17.044 -18.300 1.00 89.19 193 THR A C 1
ATOM 1513 O O . THR A 1 193 ? -7.242 -17.570 -18.766 1.00 89.19 193 THR A O 1
ATOM 1516 N N . TYR A 1 194 ? -6.314 -15.949 -17.528 1.00 92.44 194 TYR A N 1
ATOM 1517 C CA . TYR A 1 194 ? -7.593 -15.476 -16.965 1.00 92.44 194 TYR A CA 1
ATOM 1518 C C . TYR A 1 194 ? -8.701 -15.189 -17.975 1.00 92.44 194 TYR A C 1
ATOM 1520 O O . TYR A 1 194 ? -9.886 -15.354 -17.676 1.00 92.44 194 TYR A O 1
ATOM 1528 N N . LYS A 1 195 ? -8.332 -14.779 -19.191 1.00 90.88 195 LYS A N 1
ATOM 1529 C CA . LYS A 1 195 ? -9.304 -14.495 -20.252 1.00 90.88 195 LYS A CA 1
ATOM 1530 C C . LYS A 1 195 ? -10.028 -15.748 -20.729 1.00 90.88 195 LYS A C 1
ATOM 1532 O O . LYS A 1 195 ? -11.184 -15.649 -21.128 1.00 90.88 195 LYS A O 1
ATOM 1537 N N . GLU A 1 196 ? -9.353 -16.889 -20.655 1.00 89.31 196 GLU A N 1
ATOM 1538 C CA . GLU A 1 196 ? -9.830 -18.191 -21.123 1.00 89.31 196 GLU A CA 1
ATOM 1539 C C . GLU A 1 196 ? -10.635 -18.929 -20.040 1.00 89.31 196 GLU A C 1
ATOM 1541 O O . GLU A 1 196 ? -11.350 -19.885 -20.335 1.00 89.31 196 GLU A O 1
ATOM 1546 N N . TRP A 1 197 ? -10.572 -18.489 -18.773 1.00 90.38 197 TRP A N 1
ATOM 1547 C CA . TRP A 1 197 ? -11.335 -19.114 -17.681 1.00 90.38 197 TRP A CA 1
ATOM 1548 C C . TRP A 1 197 ? -12.850 -18.970 -17.858 1.00 90.38 197 TRP A C 1
ATOM 1550 O O . TRP A 1 197 ? -13.614 -19.768 -17.324 1.00 90.38 197 TRP A O 1
ATOM 1560 N N . LEU A 1 198 ? -13.281 -17.947 -18.599 1.00 90.50 198 LEU A N 1
ATOM 1561 C CA . LEU A 1 198 ? -14.685 -17.595 -18.819 1.00 90.50 198 LEU A CA 1
ATOM 1562 C C . LEU A 1 198 ? -15.092 -17.737 -20.293 1.00 90.50 198 LEU A C 1
ATOM 1564 O O . LEU A 1 198 ? -15.949 -16.991 -20.786 1.00 90.50 198 LEU A O 1
ATOM 1568 N N . ASP A 1 199 ? -14.442 -18.663 -21.002 1.00 84.62 199 ASP A N 1
ATOM 1569 C CA . ASP A 1 199 ? -14.844 -19.089 -22.340 1.00 84.62 199 ASP A CA 1
ATOM 1570 C C . ASP A 1 199 ? -16.248 -19.717 -22.318 1.00 84.62 199 ASP A C 1
ATOM 1572 O O . ASP A 1 199 ? -16.730 -20.177 -21.286 1.00 84.62 199 ASP A O 1
ATOM 1576 N N . ALA A 1 200 ? -16.926 -19.720 -23.472 1.00 70.12 200 ALA A N 1
ATOM 1577 C CA . ALA A 1 200 ? -18.369 -19.976 -23.587 1.00 70.12 200 ALA A CA 1
ATOM 1578 C C . ALA A 1 200 ? -18.866 -21.299 -22.967 1.00 70.12 200 ALA A C 1
ATOM 1580 O O . ALA A 1 200 ? -20.047 -21.400 -22.638 1.00 70.12 200 ALA A O 1
ATOM 1581 N N . ASP A 1 201 ? -17.977 -22.278 -22.795 1.00 84.69 201 ASP A N 1
ATOM 1582 C CA . ASP A 1 201 ? -18.297 -23.617 -22.296 1.00 84.69 201 ASP A CA 1
ATOM 1583 C C . ASP A 1 201 ? -17.936 -23.827 -20.811 1.00 84.69 201 ASP A C 1
ATOM 1585 O O . ASP A 1 201 ? -18.103 -24.934 -20.293 1.00 84.69 201 ASP A O 1
ATOM 1589 N N . VAL A 1 202 ? -17.456 -22.790 -20.112 1.00 91.94 202 VAL A N 1
ATOM 1590 C CA . VAL A 1 202 ? -17.091 -22.861 -18.689 1.00 91.94 202 VAL A CA 1
ATOM 1591 C C . VAL A 1 202 ? -17.985 -21.942 -17.861 1.00 91.94 202 VAL A C 1
ATOM 1593 O O . VAL A 1 202 ? -18.030 -20.729 -18.063 1.00 91.94 202 VAL A O 1
ATOM 1596 N N . ASP A 1 203 ? -18.679 -22.520 -16.881 1.00 95.06 203 ASP A N 1
ATOM 1597 C CA . ASP A 1 203 ? -19.463 -21.771 -15.903 1.00 95.06 203 ASP A CA 1
ATOM 1598 C C . ASP A 1 203 ? -18.783 -21.823 -14.534 1.00 95.06 203 ASP A C 1
ATOM 1600 O O . ASP A 1 203 ? -18.791 -22.856 -13.871 1.00 95.06 203 ASP A O 1
ATOM 1604 N N . VAL A 1 204 ? -18.181 -20.709 -14.114 1.00 96.56 204 VAL A N 1
ATOM 1605 C CA . VAL A 1 204 ? -17.549 -20.583 -12.794 1.00 96.56 204 VAL A CA 1
ATOM 1606 C C . VAL A 1 204 ? -18.413 -19.710 -11.899 1.00 96.56 204 VAL A C 1
ATOM 1608 O O . VAL A 1 204 ? -18.697 -18.561 -12.236 1.00 96.56 204 VAL A O 1
ATOM 1611 N N . ARG A 1 205 ? -18.817 -20.204 -10.733 1.00 95.81 205 ARG A N 1
ATOM 1612 C CA . ARG A 1 205 ? -19.603 -19.415 -9.782 1.00 95.81 205 ARG A CA 1
ATOM 1613 C C . ARG A 1 205 ? -18.734 -18.443 -8.990 1.00 95.81 205 ARG A C 1
ATOM 1615 O O . ARG A 1 205 ? -19.097 -17.274 -8.859 1.00 95.81 205 ARG A O 1
ATOM 1622 N N . GLN A 1 206 ? -17.600 -18.911 -8.478 1.00 96.06 206 GLN A N 1
ATOM 1623 C CA . GLN A 1 206 ? -16.693 -18.127 -7.647 1.00 96.06 206 GLN A CA 1
ATOM 1624 C C . GLN A 1 206 ? -15.236 -18.331 -8.075 1.00 96.06 206 GLN A C 1
ATOM 1626 O O . GLN A 1 206 ? -14.826 -19.458 -8.337 1.00 96.06 206 GLN A O 1
ATOM 1631 N N . ILE A 1 207 ? -14.457 -17.248 -8.123 1.00 96.25 207 ILE A N 1
ATOM 1632 C CA . ILE A 1 207 ? -13.020 -17.269 -8.426 1.00 96.25 207 ILE A CA 1
ATOM 1633 C C . ILE A 1 207 ? -12.271 -16.711 -7.217 1.00 96.25 207 ILE A C 1
ATOM 1635 O O . ILE A 1 207 ? -12.565 -15.599 -6.778 1.00 96.25 207 ILE A O 1
ATOM 1639 N N . LEU A 1 208 ? -11.322 -17.476 -6.688 1.00 95.44 208 LEU A N 1
ATOM 1640 C CA . LEU A 1 208 ? -10.419 -17.093 -5.605 1.00 95.44 208 LEU A CA 1
ATOM 1641 C C . LEU A 1 208 ? -9.016 -17.063 -6.200 1.00 95.44 208 LEU A C 1
ATOM 1643 O O . LEU A 1 208 ? -8.497 -18.118 -6.541 1.00 95.44 208 LEU A O 1
ATOM 1647 N N . GLY A 1 209 ? -8.438 -15.885 -6.398 1.00 93.12 209 GLY A N 1
ATOM 1648 C CA . GLY A 1 209 ? -7.135 -15.772 -7.042 1.00 93.12 209 GLY A CA 1
ATOM 1649 C C . GLY A 1 209 ? -6.142 -14.984 -6.210 1.00 93.12 209 GLY A C 1
ATOM 1650 O O . GLY A 1 209 ? -6.497 -13.925 -5.692 1.00 93.12 209 GLY A O 1
ATOM 1651 N N . GLU A 1 210 ? -4.915 -15.475 -6.126 1.00 91.69 210 GLU A N 1
ATOM 1652 C CA . GLU A 1 210 ? -3.752 -14.694 -5.708 1.00 91.69 210 GLU A CA 1
ATOM 1653 C C . GLU A 1 210 ? -3.050 -14.194 -6.966 1.00 91.69 210 GLU A C 1
ATOM 1655 O O . GLU A 1 210 ? -2.588 -14.968 -7.800 1.00 91.69 210 GLU A O 1
ATOM 1660 N N . PHE A 1 211 ? -3.107 -12.883 -7.196 1.00 87.88 211 PHE A N 1
ATOM 1661 C CA . PHE A 1 211 ? -2.691 -12.313 -8.476 1.00 87.88 211 PHE A CA 1
ATOM 1662 C C . PHE A 1 211 ? -1.299 -11.712 -8.358 1.00 87.88 211 PHE A C 1
ATOM 1664 O O . PHE A 1 211 ? -1.161 -10.529 -8.038 1.00 87.88 211 PHE A O 1
ATOM 1671 N N . HIS A 1 212 ? -0.299 -12.524 -8.690 1.00 85.50 212 HIS A N 1
ATOM 1672 C CA . HIS A 1 212 ? 1.110 -12.152 -8.666 1.00 85.50 212 HIS A CA 1
ATOM 1673 C C . HIS A 1 212 ? 1.410 -10.940 -9.555 1.00 85.50 212 HIS A C 1
ATOM 1675 O O . HIS A 1 212 ? 1.279 -11.036 -10.772 1.00 85.50 212 HIS A O 1
ATOM 1681 N N . GLY A 1 213 ? 1.784 -9.781 -9.007 1.00 78.44 213 GLY A N 1
ATOM 1682 C CA . GLY A 1 213 ? 1.976 -8.553 -9.802 1.00 78.44 213 GLY A CA 1
ATOM 1683 C C . GLY A 1 213 ? 0.668 -7.971 -10.364 1.00 78.44 213 GLY A C 1
ATOM 1684 O O . GLY A 1 213 ? 0.584 -7.592 -11.538 1.00 78.44 213 GLY A O 1
ATOM 1685 N N . TYR A 1 214 ? -0.378 -7.954 -9.535 1.00 74.25 214 TYR A N 1
ATOM 1686 C CA . TYR A 1 214 ? -1.740 -7.531 -9.870 1.00 74.25 214 TYR A CA 1
ATOM 1687 C C . TYR A 1 214 ? -1.832 -6.278 -10.758 1.00 74.25 214 TYR A C 1
ATOM 1689 O O . TYR A 1 214 ? -1.223 -5.238 -10.507 1.00 74.25 214 TYR A O 1
ATOM 1697 N N . THR A 1 215 ? -2.725 -6.343 -11.754 1.00 68.62 215 THR A N 1
ATOM 1698 C CA . THR A 1 215 ? -3.117 -5.184 -12.566 1.00 68.62 215 THR A CA 1
ATOM 1699 C C . THR A 1 215 ? -4.626 -4.948 -12.495 1.00 68.62 215 THR A C 1
ATOM 1701 O O . THR A 1 215 ? -5.428 -5.883 -12.462 1.00 68.62 215 THR A O 1
ATOM 1704 N N . GLU A 1 216 ? -5.051 -3.682 -12.564 1.00 77.88 216 GLU A N 1
ATOM 1705 C CA . GLU A 1 216 ? -6.471 -3.282 -12.616 1.00 77.88 216 GLU A CA 1
ATOM 1706 C C . GLU A 1 216 ? -7.262 -3.977 -13.752 1.00 77.88 216 GLU A C 1
ATOM 1708 O O . GLU A 1 216 ? -8.491 -4.074 -13.712 1.00 77.88 216 GLU A O 1
ATOM 1713 N N . GLN A 1 217 ? -6.558 -4.496 -14.764 1.00 82.38 217 GLN A N 1
ATOM 1714 C CA . GLN A 1 217 ? -7.142 -5.187 -15.911 1.00 82.38 217 GLN A CA 1
ATOM 1715 C C . GLN A 1 217 ? -7.896 -6.465 -15.516 1.00 82.38 217 GLN A C 1
ATOM 1717 O O . GLN A 1 217 ? -8.931 -6.744 -16.123 1.00 82.38 217 GLN A O 1
ATOM 1722 N N . PHE A 1 218 ? -7.445 -7.197 -14.488 1.00 83.94 218 PHE A N 1
ATOM 1723 C CA . PHE A 1 218 ? -8.142 -8.397 -14.004 1.00 83.94 218 PHE A CA 1
ATOM 1724 C C . PHE A 1 218 ? -9.515 -8.061 -13.448 1.00 83.94 218 PHE A C 1
ATOM 1726 O O . PHE A 1 218 ? -10.526 -8.582 -13.919 1.00 83.94 218 PHE A O 1
ATOM 1733 N N . SER A 1 219 ? -9.554 -7.142 -12.480 1.00 84.56 219 SER A N 1
ATOM 1734 C CA . SER A 1 219 ? -10.804 -6.727 -11.848 1.00 84.56 219 SER A CA 1
ATOM 1735 C C . SER A 1 219 ? -11.799 -6.230 -12.886 1.00 84.56 219 SER A C 1
ATOM 1737 O O . SER A 1 219 ? -12.961 -6.631 -12.876 1.00 84.56 219 SER A O 1
ATOM 1739 N N . ARG A 1 220 ? -11.332 -5.415 -13.838 1.00 85.69 220 ARG A N 1
ATOM 1740 C CA . ARG A 1 220 ? -12.176 -4.917 -14.924 1.00 85.69 220 ARG A CA 1
ATOM 1741 C C . ARG A 1 220 ? -12.744 -6.049 -15.779 1.00 85.69 220 ARG A C 1
ATOM 1743 O O . ARG A 1 220 ? -13.947 -6.061 -16.021 1.00 85.69 220 ARG A O 1
ATOM 1750 N N . PHE A 1 221 ? -11.915 -7.007 -16.192 1.00 91.50 221 PHE A N 1
ATOM 1751 C CA . PHE A 1 221 ? -12.362 -8.148 -16.989 1.00 91.50 221 PHE A CA 1
ATOM 1752 C C . PHE A 1 221 ? -13.446 -8.965 -16.277 1.00 91.50 221 PHE A C 1
ATOM 1754 O O . PHE A 1 221 ? -14.484 -9.258 -16.869 1.00 91.50 221 PHE A O 1
ATOM 1761 N N . PHE A 1 222 ? -13.250 -9.302 -15.001 1.00 91.31 222 PHE A N 1
ATOM 1762 C CA . PHE A 1 222 ? -14.238 -10.080 -14.251 1.00 91.31 222 PHE A CA 1
ATOM 1763 C C . PHE A 1 222 ? -15.547 -9.308 -14.059 1.00 91.31 222 PHE A C 1
ATOM 1765 O O . PHE A 1 222 ? -16.627 -9.875 -14.235 1.00 91.31 222 PHE A O 1
ATOM 1772 N N . ILE A 1 223 ? -15.473 -8.000 -13.804 1.00 87.12 223 ILE A N 1
ATOM 1773 C CA . ILE A 1 223 ? -16.656 -7.134 -13.721 1.00 87.12 223 ILE A CA 1
ATOM 1774 C C . ILE A 1 223 ? -17.422 -7.112 -15.053 1.00 87.12 223 ILE A C 1
ATOM 1776 O O . ILE A 1 223 ? -18.640 -7.296 -15.063 1.00 87.12 223 ILE A O 1
ATOM 1780 N N . GLU A 1 224 ? -16.727 -6.972 -16.186 1.00 88.50 224 GLU A N 1
ATOM 1781 C CA . GLU A 1 224 ? -17.335 -7.030 -17.527 1.00 88.50 224 GLU A CA 1
ATOM 1782 C C . GLU A 1 224 ? -18.015 -8.379 -17.812 1.00 88.50 224 GLU A C 1
ATOM 1784 O O . GLU A 1 224 ? -18.985 -8.447 -18.570 1.00 88.50 224 GLU A O 1
ATOM 1789 N N . LYS A 1 225 ? -17.543 -9.455 -17.176 1.00 92.38 225 LYS A N 1
ATOM 1790 C CA . LYS A 1 225 ? -18.124 -10.802 -17.258 1.00 92.38 225 LYS A CA 1
ATOM 1791 C C . LYS A 1 225 ? -19.225 -11.067 -16.225 1.00 92.38 225 LYS A C 1
ATOM 1793 O O . LYS A 1 225 ? -19.742 -12.182 -16.164 1.00 92.38 225 LYS A O 1
ATOM 1798 N N . GLY A 1 226 ? -19.625 -10.054 -15.456 1.00 92.62 226 GLY A N 1
ATOM 1799 C CA . GLY A 1 226 ? -20.727 -10.137 -14.495 1.00 92.62 226 GLY A CA 1
ATOM 1800 C C . GLY A 1 226 ? -20.330 -10.657 -13.112 1.00 92.62 226 GLY A C 1
ATOM 1801 O O . GLY A 1 226 ? -21.195 -11.140 -12.377 1.00 92.62 226 GLY A O 1
ATOM 1802 N N . TYR A 1 227 ? -19.049 -10.569 -12.752 1.00 93.75 227 TYR A N 1
ATOM 1803 C CA . TYR A 1 227 ? -18.575 -10.873 -11.406 1.00 93.75 227 TYR A CA 1
ATOM 1804 C C . TYR A 1 227 ? -18.503 -9.611 -10.547 1.00 93.75 227 TYR A C 1
ATOM 1806 O O . TYR A 1 227 ? -18.195 -8.523 -11.028 1.00 93.75 227 TYR A O 1
ATOM 1814 N N . ALA A 1 228 ? -18.738 -9.770 -9.250 1.00 89.44 228 ALA A N 1
ATOM 1815 C CA . ALA A 1 228 ? -18.478 -8.747 -8.251 1.00 89.44 228 ALA A CA 1
ATOM 1816 C C . ALA A 1 228 ? -17.247 -9.114 -7.418 1.00 89.44 228 ALA A C 1
ATOM 1818 O O . ALA A 1 228 ? -17.071 -10.274 -7.041 1.00 89.44 228 ALA A O 1
ATOM 1819 N N . VAL A 1 229 ? -16.424 -8.115 -7.097 1.00 87.94 229 VAL A N 1
ATOM 1820 C CA . VAL A 1 229 ? -15.340 -8.249 -6.116 1.00 87.94 229 VAL A CA 1
ATOM 1821 C C . VAL A 1 229 ? -15.949 -8.176 -4.720 1.00 87.94 229 VAL A C 1
ATOM 1823 O O . VAL A 1 229 ? -16.594 -7.177 -4.388 1.00 87.94 229 VAL A O 1
ATOM 1826 N N . PHE A 1 230 ? -15.735 -9.200 -3.893 1.00 82.12 230 PHE A N 1
ATOM 1827 C CA . PHE A 1 230 ? -16.239 -9.212 -2.511 1.00 82.12 230 PHE A CA 1
ATOM 1828 C C . PHE A 1 230 ? -15.126 -9.298 -1.452 1.00 82.12 230 PHE A C 1
ATOM 1830 O O . PHE A 1 230 ? -15.359 -8.912 -0.306 1.00 82.12 230 PHE A O 1
ATOM 1837 N N . HIS A 1 231 ? -13.913 -9.721 -1.827 1.00 80.81 231 HIS A N 1
ATOM 1838 C CA . HIS A 1 231 ? -12.716 -9.649 -0.985 1.00 80.81 231 HIS A CA 1
ATOM 1839 C C . HIS A 1 231 ? -11.497 -9.206 -1.806 1.00 80.81 231 HIS A C 1
ATOM 1841 O O . HIS A 1 231 ? -11.396 -9.519 -2.992 1.00 80.81 231 HIS A O 1
ATOM 1847 N N . SER A 1 232 ? -10.618 -8.436 -1.167 1.00 74.12 232 SER A N 1
ATOM 1848 C CA . SER A 1 232 ? -9.361 -7.926 -1.714 1.00 74.12 232 SER A CA 1
ATOM 1849 C C . SER A 1 232 ? -8.404 -7.721 -0.541 1.00 74.12 232 SER A C 1
ATOM 1851 O O . SER A 1 232 ? -8.653 -6.845 0.298 1.00 74.12 232 SER A O 1
ATOM 1853 N N . GLY A 1 233 ? -7.382 -8.568 -0.459 1.00 74.00 233 GLY A N 1
ATOM 1854 C CA . GLY A 1 233 ? -6.249 -8.436 0.448 1.00 74.00 233 GLY A CA 1
ATOM 1855 C C . GLY A 1 233 ? -5.340 -7.275 0.039 1.00 74.00 233 GLY A C 1
ATOM 1856 O O . GLY A 1 233 ? -5.410 -6.780 -1.088 1.00 74.00 233 GLY A O 1
ATOM 1857 N N . ALA A 1 234 ? -4.513 -6.811 0.974 1.00 62.09 234 ALA A N 1
ATOM 1858 C CA . ALA A 1 234 ? -3.455 -5.839 0.707 1.00 62.09 234 ALA A CA 1
ATOM 1859 C C . ALA A 1 234 ? -2.121 -6.582 0.534 1.00 62.09 234 ALA A C 1
ATOM 1861 O O . ALA A 1 234 ? -1.870 -7.530 1.269 1.00 62.09 234 ALA A O 1
ATOM 1862 N N . GLY A 1 235 ? -1.283 -6.154 -0.410 1.00 71.38 235 GLY A N 1
ATOM 1863 C CA . GLY A 1 235 ? 0.015 -6.778 -0.694 1.00 71.38 235 GLY A CA 1
ATOM 1864 C C . GLY A 1 235 ? 0.473 -6.527 -2.132 1.00 71.38 235 GLY A C 1
ATOM 1865 O O . GLY A 1 235 ? -0.289 -5.968 -2.926 1.00 71.38 235 GLY A O 1
ATOM 1866 N N . SER A 1 236 ? 1.709 -6.926 -2.454 1.00 72.38 236 SER A N 1
ATOM 1867 C CA . SER A 1 236 ? 2.212 -6.993 -3.840 1.00 72.38 236 SER A CA 1
ATOM 1868 C C . SER A 1 236 ? 1.395 -7.968 -4.687 1.00 72.38 236 SER A C 1
ATOM 1870 O O . SER A 1 236 ? 1.142 -7.703 -5.864 1.00 72.38 236 SER A O 1
ATOM 1872 N N . ASP A 1 237 ? 0.913 -9.028 -4.039 1.00 79.12 237 ASP A N 1
ATOM 1873 C CA . ASP A 1 237 ? 0.184 -10.139 -4.640 1.00 79.12 237 ASP A CA 1
ATOM 1874 C C . ASP A 1 237 ? -1.166 -10.261 -3.915 1.00 79.12 237 ASP A C 1
ATOM 1876 O O . ASP A 1 237 ? -1.350 -11.056 -2.997 1.00 79.12 237 ASP A O 1
ATOM 1880 N N . PRO A 1 238 ? -2.118 -9.354 -4.206 1.00 81.00 238 PRO A N 1
ATOM 1881 C CA . PRO A 1 238 ? -3.356 -9.279 -3.452 1.00 81.00 238 PRO A CA 1
ATOM 1882 C C . PRO A 1 238 ? -4.214 -10.526 -3.678 1.00 81.00 238 PRO A C 1
ATOM 1884 O O . PRO A 1 238 ? -4.556 -10.875 -4.813 1.00 81.00 238 PRO A O 1
ATOM 1887 N N . GLU A 1 239 ? -4.673 -11.120 -2.578 1.00 85.94 239 GLU A N 1
ATOM 1888 C CA . GLU A 1 239 ? -5.735 -12.120 -2.602 1.00 85.94 239 GLU A CA 1
ATOM 1889 C C . GLU A 1 239 ? -7.055 -11.468 -3.026 1.00 85.94 239 GLU A C 1
ATOM 1891 O O . GLU A 1 239 ? -7.604 -10.605 -2.336 1.00 85.94 239 GLU A O 1
ATOM 1896 N N . MET A 1 240 ? -7.610 -11.881 -4.156 1.00 87.50 240 MET A N 1
ATOM 1897 C CA . MET A 1 240 ? -8.847 -11.331 -4.695 1.00 87.50 240 MET A CA 1
ATOM 1898 C C . MET A 1 240 ? -9.898 -12.423 -4.810 1.00 87.50 240 MET A C 1
ATOM 1900 O O . MET A 1 240 ? -9.638 -13.539 -5.261 1.00 87.50 240 MET A O 1
ATOM 1904 N N . SER A 1 241 ? -11.131 -12.094 -4.439 1.00 90.12 241 SER A N 1
ATOM 1905 C CA . SER A 1 241 ? -12.247 -13.026 -4.562 1.00 90.12 241 SER A CA 1
ATOM 1906 C C . SER A 1 241 ? -13.404 -12.407 -5.338 1.00 90.12 241 SER A C 1
ATOM 1908 O O . SER A 1 241 ? -13.925 -11.341 -4.987 1.00 90.12 241 SER A O 1
ATOM 1910 N N . TYR A 1 242 ? -13.815 -13.111 -6.391 1.00 92.25 242 TYR A N 1
ATOM 1911 C CA . TYR A 1 242 ? -14.858 -12.722 -7.330 1.00 92.25 242 TYR A CA 1
ATOM 1912 C C . TYR A 1 242 ? -16.027 -13.698 -7.253 1.00 92.25 242 TYR A C 1
ATOM 1914 O O . TYR A 1 242 ? -15.831 -14.909 -7.173 1.00 92.25 242 TYR A O 1
ATOM 1922 N N . VAL A 1 243 ? -17.254 -13.191 -7.331 1.00 93.00 243 VAL A N 1
ATOM 1923 C CA . VAL A 1 243 ? -18.473 -14.011 -7.341 1.00 93.00 243 VAL A CA 1
ATOM 1924 C C . VAL A 1 243 ? -19.383 -13.593 -8.487 1.00 93.00 243 VAL A C 1
ATOM 1926 O O . VAL A 1 243 ? -19.627 -12.404 -8.694 1.00 93.00 243 VAL A O 1
ATOM 1929 N N . LYS A 1 244 ? -19.870 -14.567 -9.256 1.00 93.19 244 LYS A N 1
ATOM 1930 C CA . LYS A 1 244 ? -20.777 -14.337 -10.380 1.00 93.19 244 LYS A CA 1
ATOM 1931 C C . LYS A 1 244 ? -22.151 -13.936 -9.857 1.00 93.19 244 LYS A C 1
ATOM 1933 O O . LYS A 1 244 ? -22.764 -14.672 -9.082 1.00 93.19 244 LYS A O 1
ATOM 1938 N N . LEU A 1 245 ? -22.656 -12.784 -10.292 1.00 86.12 245 LEU A N 1
ATOM 1939 C CA . LEU A 1 245 ? -23.982 -12.324 -9.883 1.00 86.12 245 LEU A CA 1
ATOM 1940 C C . LEU A 1 245 ? -25.080 -13.071 -10.669 1.00 86.12 245 LEU A C 1
ATOM 1942 O O . LEU A 1 245 ? -24.966 -13.216 -11.892 1.00 86.12 245 LEU A O 1
ATOM 1946 N N . PRO A 1 246 ? -26.178 -13.509 -10.022 1.00 79.62 246 PRO A N 1
ATOM 1947 C CA . PRO A 1 246 ? -27.322 -14.112 -10.704 1.00 79.62 246 PRO A CA 1
ATOM 1948 C C . PRO A 1 246 ? -27.831 -13.227 -11.850 1.00 79.62 246 PRO A C 1
ATOM 1950 O O . PRO A 1 246 ? -27.838 -12.004 -11.731 1.00 79.62 246 PRO A O 1
ATOM 1953 N N . MET A 1 247 ? -28.336 -13.816 -12.944 1.00 60.78 247 MET A N 1
ATOM 1954 C CA . MET A 1 247 ? -28.823 -13.066 -14.123 1.00 60.78 247 MET A CA 1
ATOM 1955 C C . MET A 1 247 ? -29.818 -11.933 -13.799 1.00 60.78 247 MET A C 1
ATOM 1957 O O . MET A 1 247 ? -29.854 -10.918 -14.488 1.00 60.78 247 MET A O 1
ATOM 1961 N N . ARG A 1 248 ? -30.625 -12.081 -12.738 1.00 54.38 248 ARG A N 1
ATOM 1962 C CA . ARG A 1 248 ? -31.571 -11.041 -12.293 1.00 54.38 248 ARG A CA 1
ATOM 1963 C C . ARG A 1 248 ? -30.892 -9.843 -11.617 1.00 54.38 248 ARG A C 1
ATOM 1965 O O . ARG A 1 248 ? -31.434 -8.747 -11.688 1.00 54.38 248 ARG A O 1
ATOM 1972 N N . GLU A 1 249 ? -29.730 -10.044 -11.005 1.00 54.41 249 GLU A N 1
ATOM 1973 C CA . GLU A 1 249 ? -28.929 -9.006 -10.343 1.00 54.41 249 GLU A CA 1
ATOM 1974 C C . GLU A 1 249 ? -27.894 -8.401 -11.300 1.00 54.41 249 GLU A C 1
ATOM 1976 O O . GLU A 1 249 ? -27.695 -7.189 -11.316 1.00 54.41 249 GLU A O 1
ATOM 1981 N N . SER A 1 250 ? -27.308 -9.197 -12.200 1.00 50.59 250 SER A N 1
ATOM 1982 C CA . SER A 1 250 ? -26.460 -8.675 -13.284 1.00 50.59 250 SER A CA 1
ATOM 1983 C C . SER A 1 250 ? -27.250 -7.821 -14.283 1.00 50.59 250 SER A C 1
ATOM 1985 O O . SER A 1 250 ? -26.717 -6.844 -14.809 1.00 50.59 250 SER A O 1
ATOM 1987 N N . ALA A 1 251 ? -28.552 -8.086 -14.456 1.00 47.84 251 ALA A N 1
ATOM 1988 C CA . ALA A 1 251 ? -29.486 -7.195 -15.147 1.00 47.84 251 ALA A CA 1
ATOM 1989 C C . ALA A 1 251 ? -29.798 -5.889 -14.384 1.00 47.84 251 ALA A C 1
ATOM 1991 O O . ALA A 1 251 ? -30.525 -5.057 -14.914 1.00 47.84 251 ALA A O 1
ATOM 1992 N N . MET A 1 252 ? -29.274 -5.671 -13.173 1.00 45.75 252 MET A N 1
ATOM 1993 C CA . MET A 1 252 ? -29.264 -4.355 -12.515 1.00 45.75 252 MET A CA 1
ATOM 1994 C C . MET A 1 252 ? -27.916 -3.653 -12.688 1.00 45.75 252 MET A C 1
ATOM 1996 O O . MET A 1 252 ? -27.895 -2.452 -12.933 1.00 45.75 252 MET A O 1
ATOM 2000 N N . VAL A 1 253 ? -26.805 -4.394 -12.654 1.00 46.06 253 VAL A N 1
ATOM 2001 C CA . VAL A 1 253 ? -25.447 -3.842 -12.817 1.00 46.06 253 VAL A CA 1
ATOM 2002 C C . VAL A 1 253 ? -25.163 -3.430 -14.271 1.00 46.06 253 VAL A C 1
ATOM 2004 O O . VAL A 1 253 ? -24.539 -2.400 -14.511 1.00 46.06 253 VAL A O 1
ATOM 2007 N N . SER A 1 254 ? -25.682 -4.175 -15.255 1.00 38.12 254 SER A N 1
ATOM 2008 C CA . SER A 1 254 ? -25.461 -3.906 -16.685 1.00 38.12 254 SER A CA 1
ATOM 2009 C C . SER A 1 254 ? -26.325 -2.746 -17.241 1.00 38.12 254 SER A C 1
ATOM 2011 O O . SER A 1 254 ? -25.794 -1.899 -17.960 1.00 38.12 254 SER A O 1
ATOM 2013 N N . PRO A 1 255 ? -27.617 -2.588 -16.868 1.00 37.78 255 PRO A N 1
ATOM 2014 C CA . PRO A 1 255 ? -28.436 -1.435 -17.261 1.00 37.78 255 PRO A CA 1
ATOM 2015 C C . PRO A 1 255 ? -28.254 -0.175 -16.407 1.00 37.78 255 PRO A C 1
ATOM 2017 O O . PRO A 1 255 ? -28.600 0.897 -16.893 1.00 37.78 255 PRO A O 1
ATOM 2020 N N . MET A 1 256 ? -27.667 -0.232 -15.200 1.00 35.66 256 MET A N 1
ATOM 2021 C CA . MET A 1 256 ? -27.224 0.992 -14.498 1.00 35.66 256 MET A CA 1
ATOM 2022 C C . MET A 1 256 ? -26.109 1.728 -15.261 1.00 35.66 256 MET A C 1
ATOM 2024 O O . MET A 1 256 ? -25.979 2.938 -15.114 1.00 35.66 256 MET A O 1
ATOM 2028 N N . MET A 1 257 ? -25.377 1.028 -16.138 1.00 37.03 257 MET A N 1
ATOM 2029 C CA . MET A 1 257 ? -24.468 1.632 -17.122 1.00 37.03 257 MET A CA 1
ATOM 2030 C C . MET A 1 257 ? -25.140 2.032 -18.454 1.00 37.03 257 MET A C 1
ATOM 2032 O O . MET A 1 257 ? -24.520 2.736 -19.246 1.00 37.03 257 MET A O 1
ATOM 2036 N N . LEU A 1 258 ? -26.387 1.618 -18.731 1.00 35.78 258 LEU A N 1
ATOM 2037 C CA . LEU A 1 258 ? -27.059 1.809 -20.034 1.00 35.78 258 LEU A CA 1
ATOM 2038 C C . LEU A 1 258 ? -28.409 2.558 -19.984 1.00 35.78 258 LEU A C 1
ATOM 2040 O O . LEU A 1 258 ? -28.980 2.821 -21.039 1.00 35.78 258 LEU A O 1
ATOM 2044 N N . ALA A 1 259 ? -28.933 2.937 -18.815 1.00 31.05 259 ALA A N 1
ATOM 2045 C CA . ALA A 1 259 ? -30.247 3.577 -18.691 1.00 31.05 259 ALA A CA 1
ATOM 2046 C C . ALA A 1 259 ? -30.233 4.837 -17.801 1.00 31.05 259 ALA A C 1
ATOM 2048 O O . ALA A 1 259 ? -30.846 4.882 -16.738 1.00 31.05 259 ALA A O 1
ATOM 2049 N N . LEU A 1 260 ? -29.613 5.902 -18.316 1.00 30.66 260 LEU A N 1
ATOM 2050 C CA . LEU A 1 260 ? -30.076 7.289 -18.143 1.00 30.66 260 LEU A CA 1
ATOM 2051 C C . LEU A 1 260 ? -30.929 7.707 -19.362 1.00 30.66 260 LEU A C 1
ATOM 2053 O O . LEU A 1 260 ? -30.807 8.820 -19.869 1.00 30.66 260 LEU A O 1
ATOM 2057 N N . ASP A 1 261 ? -31.781 6.807 -19.868 1.00 38.19 261 ASP A N 1
ATOM 2058 C CA . ASP A 1 261 ? -32.610 7.065 -21.047 1.00 38.19 261 ASP A CA 1
ATOM 2059 C C . ASP A 1 261 ? -34.091 6.695 -20.826 1.00 38.19 261 ASP A C 1
ATOM 2061 O O . ASP A 1 261 ? -34.436 5.646 -20.282 1.00 38.19 261 ASP A O 1
ATOM 2065 N N . ALA A 1 262 ? -34.946 7.598 -21.309 1.00 32.62 262 ALA A N 1
ATOM 2066 C CA . ALA A 1 262 ? -36.405 7.575 -21.436 1.00 32.62 262 ALA A CA 1
ATOM 2067 C C . ALA A 1 262 ? -37.316 7.788 -20.197 1.00 32.62 262 ALA A C 1
ATOM 2069 O O . ALA A 1 262 ? -37.515 6.905 -19.364 1.00 32.62 262 ALA A O 1
ATOM 2070 N N . ARG A 1 263 ? -38.076 8.907 -20.224 1.00 31.75 263 ARG A N 1
ATOM 2071 C CA . ARG A 1 263 ? -39.561 8.941 -20.095 1.00 31.75 263 ARG A CA 1
ATOM 2072 C C . ARG A 1 263 ? -40.168 10.290 -20.585 1.00 31.75 263 ARG A C 1
ATOM 2074 O O . ARG A 1 263 ? -39.664 11.358 -20.265 1.00 31.75 263 ARG A O 1
ATOM 2081 N N . ARG A 1 264 ? -41.256 10.229 -21.379 1.00 35.97 264 ARG A N 1
ATOM 2082 C CA . ARG A 1 264 ? -42.058 11.321 -22.036 1.00 35.97 264 ARG A CA 1
ATOM 2083 C C . ARG A 1 264 ? -43.565 11.156 -21.675 1.00 35.97 264 ARG A C 1
ATOM 2085 O O . ARG A 1 264 ? -43.863 10.045 -21.231 1.00 35.97 264 ARG A O 1
ATOM 2092 N N . PRO A 1 265 ? -44.530 12.122 -21.854 1.00 47.06 265 PRO A N 1
ATOM 2093 C CA . PRO A 1 265 ? -44.908 12.808 -23.132 1.00 47.06 265 PRO A CA 1
ATOM 2094 C C . PRO A 1 265 ? -45.367 14.309 -23.041 1.00 47.06 265 PRO A C 1
ATOM 2096 O O . PRO A 1 265 ? -45.716 14.780 -21.969 1.00 47.06 265 PRO A O 1
ATOM 2099 N N . GLN A 1 266 ? -45.334 15.123 -24.124 1.00 29.12 266 GLN A N 1
ATOM 2100 C CA . GLN A 1 266 ? -46.483 15.452 -25.020 1.00 29.12 266 GLN A CA 1
ATOM 2101 C C . GLN A 1 266 ? -46.068 16.036 -26.422 1.00 29.12 266 GLN A C 1
ATOM 2103 O O . GLN A 1 266 ? -45.215 16.909 -26.497 1.00 29.12 266 GLN A O 1
ATOM 2108 N N . GLN A 1 267 ? -46.736 15.531 -27.488 1.00 30.27 267 GLN A N 1
ATOM 2109 C CA . GLN A 1 267 ? -47.129 16.055 -28.842 1.00 30.27 267 GLN A CA 1
ATOM 2110 C C . GLN A 1 267 ? -46.137 16.553 -29.965 1.00 30.27 267 GLN A C 1
ATOM 2112 O O . GLN A 1 267 ? -45.699 17.691 -29.930 1.00 30.27 267 GLN A O 1
ATOM 2117 N N . LEU A 1 268 ? -45.952 15.691 -31.012 1.00 29.56 268 LEU A N 1
ATOM 2118 C CA . LEU A 1 268 ? -45.948 15.820 -32.529 1.00 29.56 268 LEU A CA 1
ATOM 2119 C C . LEU A 1 268 ? -45.160 16.935 -33.317 1.00 29.56 268 LEU A C 1
ATOM 2121 O O . LEU A 1 268 ? -45.010 18.020 -32.776 1.00 29.56 268 LEU A O 1
ATOM 2125 N N . PRO A 1 269 ? -44.856 16.823 -34.658 1.00 43.72 269 PRO A N 1
ATOM 2126 C CA . PRO A 1 269 ? -44.417 15.694 -35.530 1.00 43.72 269 PRO A CA 1
ATOM 2127 C C . PRO A 1 269 ? -43.297 15.989 -36.611 1.00 43.72 269 PRO A C 1
ATOM 2129 O O . PRO A 1 269 ? -43.045 17.125 -36.989 1.00 43.72 269 PRO A O 1
ATOM 2132 N N . SER A 1 270 ? -42.740 14.890 -37.172 1.00 31.05 270 SER A N 1
ATOM 2133 C CA . SER A 1 270 ? -42.243 14.596 -38.558 1.00 31.05 270 SER A CA 1
ATOM 2134 C C . SER A 1 270 ? -40.937 15.157 -39.198 1.00 31.05 270 SER A C 1
ATOM 2136 O O . SER A 1 270 ? -40.874 16.322 -39.562 1.00 31.05 270 SER A O 1
ATOM 2138 N N . SER A 1 271 ? -40.028 14.203 -39.523 1.00 32.00 271 SER A N 1
ATOM 2139 C CA . SER A 1 271 ? -39.339 13.903 -40.819 1.00 32.00 271 SER A CA 1
ATOM 2140 C C . SER A 1 271 ? -37.787 13.975 -40.923 1.00 32.00 271 SER A C 1
ATOM 2142 O O . SER A 1 271 ? -37.237 15.049 -41.120 1.00 32.00 271 SER A O 1
ATOM 2144 N N . GLN A 1 272 ? -37.159 12.779 -40.966 1.00 32.19 272 GLN A N 1
ATOM 2145 C CA . GLN A 1 272 ? -35.904 12.354 -41.653 1.00 32.19 272 GLN A CA 1
ATOM 2146 C C . GLN A 1 272 ? -34.501 12.856 -41.190 1.00 32.19 272 GLN A C 1
ATOM 2148 O O . GLN A 1 272 ? -34.412 13.843 -40.471 1.00 32.19 272 GLN A O 1
ATOM 2153 N N . PRO A 1 273 ? -33.409 12.082 -41.451 1.00 44.97 273 PRO A N 1
ATOM 2154 C CA . PRO A 1 273 ? -32.584 11.496 -40.383 1.00 44.97 273 PRO A CA 1
ATOM 2155 C C . PRO A 1 273 ? -31.184 12.112 -40.244 1.00 44.97 273 PRO A C 1
ATOM 2157 O O . PRO A 1 273 ? -30.581 12.501 -41.239 1.00 44.97 273 PRO A O 1
ATOM 2160 N N . VAL A 1 274 ? -30.604 12.063 -39.039 1.00 30.75 274 VAL A N 1
ATOM 2161 C CA . VAL A 1 274 ? -29.143 12.131 -38.861 1.00 30.75 274 VAL A CA 1
ATOM 2162 C C . VAL A 1 274 ? -28.724 11.191 -37.730 1.00 30.75 274 VAL A C 1
ATOM 2164 O O . VAL A 1 274 ? -28.991 11.443 -36.560 1.00 30.75 274 VAL A O 1
ATOM 2167 N N . ALA A 1 275 ? -28.066 10.095 -38.107 1.00 44.97 275 ALA A N 1
ATOM 2168 C CA . ALA A 1 275 ? -27.187 9.330 -37.236 1.00 44.97 275 ALA A CA 1
ATOM 2169 C C . ALA A 1 275 ? -25.835 10.054 -37.183 1.00 44.97 275 ALA A C 1
ATOM 2171 O O . ALA A 1 275 ? -25.266 10.297 -38.244 1.00 44.97 275 ALA A O 1
ATOM 2172 N N . LYS A 1 276 ? -25.352 10.417 -35.989 1.00 47.09 276 LYS A N 1
ATOM 2173 C CA . LYS A 1 276 ? -23.966 10.847 -35.712 1.00 47.09 276 LYS A CA 1
ATOM 2174 C C . LYS A 1 276 ? -23.791 11.014 -34.202 1.00 47.09 276 LYS A C 1
ATOM 2176 O O . LYS A 1 276 ? -24.142 12.057 -33.662 1.00 47.09 276 LYS A O 1
ATOM 2181 N N . THR A 1 277 ? -23.350 9.962 -33.512 1.00 50.62 277 THR A N 1
ATOM 2182 C CA . THR A 1 277 ? -22.805 10.083 -32.137 1.00 50.62 277 THR A CA 1
ATOM 2183 C C . THR A 1 277 ? -21.995 8.850 -31.702 1.00 50.62 277 THR A C 1
ATOM 2185 O O . THR A 1 277 ? -21.094 8.980 -30.885 1.00 50.62 277 THR A O 1
ATOM 2188 N N . ILE A 1 278 ? -22.205 7.664 -32.302 1.00 40.66 278 ILE A N 1
ATOM 2189 C CA . ILE A 1 278 ? -21.348 6.475 -32.059 1.00 40.66 278 ILE A CA 1
ATOM 2190 C C . ILE A 1 278 ? -19.931 6.655 -32.648 1.00 40.66 278 ILE A C 1
ATOM 2192 O O . ILE A 1 278 ? -18.955 6.201 -32.059 1.00 40.66 278 ILE A O 1
ATOM 2196 N N . GLU A 1 279 ? -19.796 7.401 -33.747 1.00 41.38 279 GLU A N 1
ATOM 2197 C CA . GLU A 1 279 ? -18.507 7.669 -34.407 1.00 41.38 279 GLU A CA 1
ATOM 2198 C C . GLU A 1 279 ? -17.567 8.546 -33.545 1.00 41.38 279 GLU A C 1
ATOM 2200 O O . GLU A 1 279 ? -16.352 8.456 -33.673 1.00 41.38 279 GLU A O 1
ATOM 2205 N N . GLU A 1 280 ? -18.100 9.335 -32.604 1.00 42.75 280 GLU A N 1
ATOM 2206 C CA . GLU A 1 280 ? -17.331 10.310 -31.806 1.00 42.75 280 GLU A CA 1
ATOM 2207 C C . GLU A 1 280 ? -16.706 9.708 -30.533 1.00 42.75 280 GLU A C 1
ATOM 2209 O O . GLU A 1 280 ? -15.624 10.122 -30.117 1.00 42.75 280 GLU A O 1
ATOM 2214 N N . ILE A 1 281 ? -17.299 8.649 -29.971 1.00 41.31 281 ILE A N 1
ATOM 2215 C CA . ILE A 1 281 ? -16.706 7.874 -28.861 1.00 41.31 281 ILE A CA 1
ATOM 2216 C C . ILE A 1 281 ? -15.677 6.854 -29.389 1.00 41.31 281 ILE A C 1
ATOM 2218 O O . ILE A 1 281 ? -14.669 6.571 -28.735 1.00 41.31 281 ILE A O 1
ATOM 2222 N N . GLU A 1 282 ? -15.857 6.359 -30.618 1.00 41.59 282 GLU A N 1
ATOM 2223 C CA . GLU A 1 282 ? -14.836 5.579 -31.330 1.00 41.59 282 GLU A CA 1
ATOM 2224 C C . GLU A 1 282 ? -13.601 6.422 -31.699 1.00 41.59 282 GLU A C 1
ATOM 2226 O O . GLU A 1 282 ? -12.496 5.884 -31.758 1.00 41.59 282 GLU A O 1
ATOM 2231 N N . ILE A 1 283 ? -13.749 7.742 -31.875 1.00 41.41 283 ILE A N 1
ATOM 2232 C CA . ILE A 1 283 ? -12.631 8.673 -32.098 1.00 41.41 283 ILE A CA 1
ATOM 2233 C C . ILE A 1 283 ? -11.738 8.767 -30.854 1.00 41.41 283 ILE A C 1
ATOM 2235 O O . ILE A 1 283 ? -10.529 8.609 -30.986 1.00 41.41 283 ILE A O 1
ATOM 2239 N N . LEU A 1 284 ? -12.291 8.897 -29.642 1.00 41.19 284 LEU A N 1
ATOM 2240 C CA . LEU A 1 284 ? -11.490 8.935 -28.405 1.00 41.19 284 LEU A CA 1
ATOM 2241 C C . LEU A 1 284 ? -10.782 7.597 -28.107 1.00 41.19 284 LEU A C 1
ATOM 2243 O O . LEU A 1 284 ? -9.641 7.593 -27.654 1.00 41.19 284 LEU A O 1
ATOM 2247 N N . ARG A 1 285 ? -11.392 6.450 -28.448 1.00 40.81 285 ARG A N 1
ATOM 2248 C CA . ARG A 1 285 ? -10.736 5.123 -28.366 1.00 40.81 285 ARG A CA 1
ATOM 2249 C C . ARG A 1 285 ? -9.693 4.881 -29.469 1.00 40.81 285 ARG A C 1
ATOM 2251 O O . ARG A 1 285 ? -8.757 4.111 -29.261 1.00 40.81 285 ARG A O 1
ATOM 2258 N N . ARG A 1 286 ? -9.808 5.555 -30.620 1.00 42.12 286 ARG A N 1
ATOM 2259 C CA . ARG A 1 286 ? -8.771 5.611 -31.671 1.00 42.12 286 ARG A CA 1
ATOM 2260 C C . ARG A 1 286 ? -7.662 6.628 -31.364 1.00 42.12 286 ARG A C 1
ATOM 2262 O O . ARG A 1 286 ? -6.604 6.541 -31.978 1.00 42.12 286 ARG A O 1
ATOM 2269 N N . LEU A 1 287 ? -7.851 7.510 -30.379 1.00 42.03 287 LEU A N 1
ATOM 2270 C CA . LEU A 1 287 ? -6.850 8.445 -29.852 1.00 42.03 287 LEU A CA 1
ATOM 2271 C C . LEU A 1 287 ? -6.025 7.852 -28.690 1.00 42.03 287 LEU A C 1
ATOM 2273 O O . LEU A 1 287 ? -5.612 8.576 -27.787 1.00 42.03 287 LEU A O 1
ATOM 2277 N N . ARG A 1 288 ? -5.632 6.566 -28.760 1.00 49.12 288 ARG A N 1
ATOM 2278 C CA . ARG A 1 288 ? -4.229 6.284 -28.401 1.00 49.12 288 ARG A CA 1
ATOM 2279 C C . ARG A 1 288 ? -3.444 7.127 -29.383 1.00 49.12 288 ARG A C 1
ATOM 2281 O O . ARG A 1 288 ? -3.361 6.742 -30.550 1.00 49.12 288 ARG A O 1
ATOM 2288 N N . TRP A 1 289 ? -2.992 8.303 -28.954 1.00 50.69 289 TRP A N 1
ATOM 2289 C CA . TRP A 1 289 ? -2.198 9.177 -29.797 1.00 50.69 289 TRP A CA 1
ATOM 2290 C C . TRP A 1 289 ? -0.896 8.440 -30.044 1.00 50.69 289 TRP A C 1
ATOM 2292 O O . TRP A 1 289 ? 0.044 8.517 -29.265 1.00 50.69 289 TRP A O 1
ATOM 2302 N N . LYS A 1 290 ? -0.900 7.586 -31.067 1.00 55.06 290 LYS A N 1
ATOM 2303 C CA . LYS A 1 290 ? 0.288 6.885 -31.487 1.00 55.06 290 LYS A CA 1
ATOM 2304 C C . LYS A 1 290 ? 1.172 7.968 -32.031 1.00 55.06 290 LYS A C 1
ATOM 2306 O O . LYS A 1 290 ? 0.817 8.607 -33.021 1.00 55.06 290 LYS A O 1
ATOM 2311 N N . CYS A 1 291 ? 2.288 8.168 -31.357 1.00 66.75 291 CYS A N 1
ATOM 2312 C CA . CYS A 1 291 ? 3.335 8.999 -31.871 1.00 66.75 291 CYS A CA 1
ATOM 2313 C C . CYS A 1 291 ? 3.561 8.634 -33.341 1.00 66.75 291 CYS A C 1
ATOM 2315 O O . CYS A 1 291 ? 3.823 7.459 -33.623 1.00 66.75 291 CYS A O 1
ATOM 2317 N N . PRO A 1 292 ? 3.398 9.579 -34.285 1.00 62.72 292 PRO A N 1
ATOM 2318 C CA . PRO A 1 292 ? 3.462 9.271 -35.714 1.00 62.72 292 PRO A CA 1
ATOM 2319 C C . PRO A 1 292 ? 4.775 8.581 -36.099 1.00 62.72 292 PRO A C 1
ATOM 2321 O O . PRO A 1 292 ? 4.822 7.801 -37.046 1.00 62.72 292 PRO A O 1
ATOM 2324 N N . SER A 1 293 ? 5.825 8.844 -35.315 1.00 75.19 293 SER A N 1
ATOM 2325 C CA . SER A 1 293 ? 7.049 8.060 -35.259 1.00 75.19 293 SER A CA 1
ATOM 2326 C C . SER A 1 293 ? 7.531 7.984 -33.810 1.00 75.19 293 SER A C 1
ATOM 2328 O O . SER A 1 293 ? 7.690 9.013 -33.158 1.00 75.19 293 SER A O 1
ATOM 2330 N N . SER A 1 294 ? 7.746 6.773 -33.304 1.00 78.88 294 SER A N 1
ATOM 2331 C CA . SER A 1 294 ? 8.463 6.538 -32.053 1.00 78.88 294 SER A CA 1
ATOM 2332 C C . SER A 1 294 ? 9.561 5.520 -32.289 1.00 78.88 294 SER A C 1
ATOM 2334 O O . SER A 1 294 ? 9.327 4.507 -32.952 1.00 78.88 294 SER A O 1
ATOM 2336 N N . LEU A 1 295 ? 10.735 5.772 -31.732 1.00 81.19 295 LEU A N 1
ATOM 2337 C CA . LEU A 1 295 ? 11.865 4.852 -31.779 1.00 81.19 295 LEU A CA 1
ATOM 2338 C C . LEU A 1 295 ? 12.409 4.680 -30.360 1.00 81.19 295 LEU A C 1
ATOM 2340 O O . LEU A 1 295 ? 12.330 5.593 -29.540 1.00 81.19 295 LEU A O 1
ATOM 2344 N N . PHE A 1 296 ? 12.896 3.480 -30.070 1.00 81.88 296 PHE A N 1
ATOM 2345 C CA . PHE A 1 296 ? 13.531 3.153 -28.801 1.00 81.88 296 PHE A CA 1
ATOM 2346 C C . PHE A 1 296 ? 15.016 3.507 -28.894 1.00 81.88 296 PHE A C 1
ATOM 2348 O O . PHE A 1 296 ? 15.705 3.009 -29.786 1.00 81.88 296 PHE A O 1
ATOM 2355 N N . TYR A 1 297 ? 15.493 4.375 -28.005 1.00 82.75 297 TYR A N 1
ATOM 2356 C CA . TYR A 1 297 ? 16.872 4.862 -27.981 1.00 82.75 297 TYR A CA 1
ATOM 2357 C C . TYR A 1 297 ? 17.550 4.432 -26.685 1.00 82.75 297 TYR A C 1
ATOM 2359 O O . TYR A 1 297 ? 17.041 4.722 -25.609 1.00 82.75 297 TYR A O 1
ATOM 2367 N N . GLY A 1 298 ? 18.703 3.775 -26.795 1.00 80.25 298 GLY A N 1
ATOM 2368 C CA . GLY A 1 298 ? 19.505 3.311 -25.660 1.00 80.25 298 GLY A CA 1
ATOM 2369 C C . GLY A 1 298 ? 19.273 1.840 -25.317 1.00 80.25 298 GLY A C 1
ATOM 2370 O O . GLY A 1 298 ? 18.649 1.100 -26.082 1.00 80.25 298 GLY A O 1
ATOM 2371 N N . GLY A 1 299 ? 19.799 1.419 -24.167 1.00 69.94 299 GLY A N 1
ATOM 2372 C CA . GLY A 1 299 ? 19.687 0.053 -23.663 1.00 69.94 299 GLY A CA 1
ATOM 2373 C C . GLY A 1 299 ? 20.819 -0.862 -24.132 1.00 69.94 299 GLY A C 1
ATOM 2374 O O . GLY A 1 299 ? 21.132 -0.975 -25.322 1.00 69.94 299 GLY A O 1
ATOM 2375 N N . TYR A 1 300 ? 21.442 -1.551 -23.177 1.00 61.72 300 TYR A N 1
ATOM 2376 C CA . TYR A 1 300 ? 22.523 -2.493 -23.446 1.00 61.72 300 TYR A CA 1
ATOM 2377 C C . TYR A 1 300 ? 21.980 -3.744 -24.158 1.00 61.72 300 TYR A C 1
ATOM 2379 O O . TYR A 1 300 ? 21.396 -4.632 -23.547 1.00 61.72 300 TYR A O 1
ATOM 2387 N N . THR A 1 301 ? 22.186 -3.847 -25.473 1.00 47.28 301 THR A N 1
ATOM 2388 C CA . THR A 1 301 ? 21.808 -5.041 -26.267 1.00 47.28 301 THR A CA 1
ATOM 2389 C C . THR A 1 301 ? 22.953 -6.056 -26.410 1.00 47.28 301 THR A C 1
ATOM 2391 O O . THR A 1 301 ? 22.802 -7.106 -27.037 1.00 47.28 301 THR A O 1
ATOM 2394 N N . GLY A 1 302 ? 24.120 -5.763 -25.825 1.00 44.84 302 GLY A N 1
ATOM 2395 C CA . GLY A 1 302 ? 25.372 -6.485 -26.049 1.00 44.84 302 GLY A CA 1
ATOM 2396 C C . GLY A 1 302 ? 25.797 -7.397 -24.901 1.00 44.84 302 GLY A C 1
ATOM 2397 O O . GLY A 1 302 ? 26.799 -7.122 -24.253 1.00 44.84 302 GLY A O 1
ATOM 2398 N N . GLY A 1 303 ? 25.102 -8.515 -24.676 1.00 38.50 303 GLY A N 1
ATOM 2399 C CA . GLY A 1 303 ? 25.555 -9.535 -23.724 1.00 38.50 303 GLY A CA 1
ATOM 2400 C C . GLY A 1 303 ? 24.992 -10.922 -24.018 1.00 38.50 303 GLY A C 1
ATOM 2401 O O . GLY A 1 303 ? 23.803 -11.171 -23.849 1.00 38.50 303 GLY A O 1
ATOM 2402 N N . LYS A 1 304 ? 25.846 -11.868 -24.435 1.00 39.28 304 LYS A N 1
ATOM 2403 C CA . LYS A 1 304 ? 25.485 -13.293 -24.483 1.00 39.28 304 LYS A CA 1
ATOM 2404 C C . LYS A 1 304 ? 25.330 -13.823 -23.047 1.00 39.28 304 LYS A C 1
ATOM 2406 O O . LYS A 1 304 ? 26.307 -14.266 -22.459 1.00 39.28 304 LYS A O 1
ATOM 2411 N N . GLY A 1 305 ? 24.108 -13.816 -22.515 1.00 37.66 305 GLY A N 1
ATOM 2412 C CA . GLY A 1 305 ? 23.674 -14.752 -21.468 1.00 37.66 305 GLY A CA 1
ATOM 2413 C C . GLY A 1 305 ? 24.005 -14.434 -20.003 1.00 37.66 305 GLY A C 1
ATOM 2414 O O . GLY A 1 305 ? 23.946 -15.351 -19.191 1.00 37.66 305 GLY A O 1
ATOM 2415 N N . GLY A 1 306 ? 24.313 -13.187 -19.638 1.00 37.62 306 GLY A N 1
ATOM 2416 C CA . GLY A 1 306 ? 24.358 -12.753 -18.233 1.00 37.62 306 GLY A CA 1
ATOM 2417 C C . GLY A 1 306 ? 23.305 -11.678 -17.970 1.00 37.62 306 GLY A C 1
ATOM 2418 O O . GLY A 1 306 ? 23.194 -10.758 -18.777 1.00 37.62 306 GLY A O 1
ATOM 2419 N N . LYS A 1 307 ? 22.535 -11.783 -16.874 1.00 40.47 307 LYS A N 1
ATOM 2420 C CA . LYS A 1 307 ? 21.758 -10.651 -16.340 1.00 40.47 307 LYS A CA 1
ATOM 2421 C C . LYS A 1 307 ? 22.768 -9.562 -15.969 1.00 40.47 307 LYS A C 1
ATOM 2423 O O . LYS A 1 307 ? 23.479 -9.713 -14.979 1.00 40.47 307 LYS A O 1
ATOM 2428 N N . LEU A 1 308 ? 22.902 -8.533 -16.801 1.00 44.16 308 LEU A N 1
ATOM 2429 C CA . LEU A 1 308 ? 23.546 -7.297 -16.365 1.00 44.16 308 LEU A CA 1
ATOM 2430 C C . LEU A 1 308 ? 22.649 -6.658 -15.289 1.00 44.16 308 LEU A C 1
ATOM 2432 O O . LEU A 1 308 ? 21.438 -6.901 -15.323 1.00 44.16 308 LEU A O 1
ATOM 2436 N N . PRO A 1 309 ? 23.212 -5.900 -14.330 1.00 50.62 309 PRO A N 1
ATOM 2437 C CA . PRO A 1 309 ? 22.409 -5.093 -13.417 1.00 50.62 309 PRO A CA 1
ATOM 2438 C C . PRO A 1 309 ? 21.467 -4.210 -14.239 1.00 50.62 309 PRO A C 1
ATOM 2440 O O . PRO A 1 309 ? 21.856 -3.760 -15.319 1.00 50.62 309 PRO A O 1
ATOM 2443 N N . GLU A 1 310 ? 20.235 -4.042 -13.766 1.00 53.47 310 GLU A N 1
ATOM 2444 C CA . GLU A 1 310 ? 19.232 -3.150 -14.352 1.00 53.47 310 GLU A CA 1
ATOM 2445 C C . GLU A 1 310 ? 19.863 -1.770 -14.522 1.00 53.47 310 GLU A C 1
ATOM 2447 O O . GLU A 1 310 ? 20.104 -1.067 -13.549 1.00 53.47 310 GLU A O 1
ATOM 2452 N N . GLY A 1 311 ? 20.259 -1.444 -15.748 1.00 59.34 311 GLY A N 1
ATOM 2453 C CA . GLY A 1 311 ? 20.668 -0.091 -16.072 1.00 59.34 311 GLY A CA 1
ATOM 2454 C C . GLY A 1 311 ? 19.486 0.722 -16.528 1.00 59.34 311 GLY A C 1
ATOM 2455 O O . GLY A 1 311 ? 18.479 0.123 -16.913 1.00 59.34 311 GLY A O 1
ATOM 2456 N N . ASP A 1 312 ? 19.660 2.048 -16.560 1.00 64.56 312 ASP A N 1
ATOM 2457 C CA . ASP A 1 312 ? 18.672 3.019 -17.041 1.00 64.56 312 ASP A CA 1
ATOM 2458 C C . ASP A 1 312 ? 17.866 2.454 -18.203 1.00 64.56 312 ASP A C 1
ATOM 2460 O O . ASP A 1 312 ? 16.647 2.475 -18.186 1.00 64.56 312 ASP A O 1
ATOM 2464 N N . GLY A 1 313 ? 18.517 1.816 -19.174 1.00 71.94 313 GLY A N 1
ATOM 2465 C CA . GLY A 1 313 ? 17.814 1.144 -20.253 1.00 71.94 313 GLY A CA 1
ATOM 2466 C C . GLY A 1 313 ? 17.358 2.153 -21.301 1.00 71.94 313 GLY A C 1
ATOM 2467 O O . GLY A 1 313 ? 17.434 3.370 -21.135 1.00 71.94 313 GLY A O 1
ATOM 2468 N N . GLY A 1 314 ? 16.962 1.649 -22.466 1.00 81.56 314 GLY A N 1
ATOM 2469 C CA . GLY A 1 314 ? 16.524 2.545 -23.528 1.00 81.56 314 GLY A CA 1
ATOM 2470 C C . GLY A 1 314 ? 15.163 3.163 -23.219 1.00 81.56 314 GLY A C 1
ATOM 2471 O O . GLY A 1 314 ? 14.385 2.638 -22.430 1.00 81.56 314 GLY A O 1
ATOM 2472 N N . ARG A 1 315 ? 14.854 4.282 -23.872 1.00 89.31 315 ARG A N 1
ATOM 2473 C CA . ARG A 1 315 ? 13.566 4.970 -23.735 1.00 89.31 315 ARG A CA 1
ATOM 2474 C C . ARG A 1 315 ? 12.905 5.169 -25.089 1.00 89.31 315 ARG A C 1
ATOM 2476 O O . ARG A 1 315 ? 13.563 5.383 -26.109 1.00 89.31 315 ARG A O 1
ATOM 2483 N N . TRP A 1 316 ? 11.576 5.143 -25.095 1.00 87.81 316 TRP A N 1
ATOM 2484 C CA . TRP A 1 316 ? 10.778 5.462 -26.275 1.00 87.81 316 TRP A CA 1
ATOM 2485 C C . TRP A 1 316 ? 10.698 6.975 -26.489 1.00 87.81 316 TRP A C 1
ATOM 2487 O O . TRP A 1 316 ? 10.035 7.695 -25.746 1.00 87.81 316 TRP A O 1
ATOM 2497 N N . VAL A 1 317 ? 11.332 7.462 -27.552 1.00 91.62 317 VAL A N 1
ATOM 2498 C CA . VAL A 1 317 ? 11.311 8.882 -27.929 1.00 91.62 317 VAL A CA 1
ATOM 2499 C C . VAL A 1 317 ? 10.300 9.110 -29.040 1.00 91.62 317 VAL A C 1
ATOM 2501 O O . VAL A 1 317 ? 10.175 8.309 -29.970 1.00 91.62 317 VAL A O 1
ATOM 2504 N N . CYS A 1 318 ? 9.583 10.223 -28.937 1.00 92.12 318 CYS A N 1
ATOM 2505 C CA . CYS A 1 318 ? 8.531 10.627 -29.845 1.00 92.12 318 CYS A CA 1
ATOM 2506 C C . CYS A 1 318 ? 9.007 11.676 -30.844 1.00 92.12 318 CYS A C 1
ATOM 2508 O O . CYS A 1 318 ? 9.700 12.613 -30.474 1.00 92.12 318 CYS A O 1
ATOM 2510 N N . ASP A 1 319 ? 8.585 11.546 -32.104 1.00 91.44 319 ASP A N 1
ATOM 2511 C CA . ASP A 1 319 ? 8.980 12.443 -33.198 1.00 91.44 319 ASP A CA 1
ATOM 2512 C C . ASP A 1 319 ? 10.502 12.713 -33.265 1.00 91.44 319 ASP A C 1
ATOM 2514 O O . ASP A 1 319 ? 10.940 13.868 -33.311 1.00 91.44 319 ASP A O 1
ATOM 2518 N N . PRO A 1 320 ? 11.345 11.662 -33.313 1.00 93.06 320 PRO A N 1
ATOM 2519 C CA . PRO A 1 320 ? 12.792 11.847 -33.390 1.00 93.06 320 PRO A CA 1
ATOM 2520 C C . PRO A 1 320 ? 13.222 12.636 -34.636 1.00 93.06 320 PRO A C 1
ATOM 2522 O O . PRO A 1 320 ? 14.235 13.327 -34.614 1.00 93.06 320 PRO A O 1
ATOM 2525 N N . VAL A 1 321 ? 12.437 12.601 -35.720 1.00 92.69 321 VAL A N 1
ATOM 2526 C CA . VAL A 1 321 ? 12.701 13.395 -36.930 1.00 92.69 321 VAL A CA 1
ATOM 2527 C C . VAL A 1 321 ? 12.499 14.889 -36.672 1.00 92.69 321 VAL A C 1
ATOM 2529 O O . VAL A 1 321 ? 13.284 15.702 -37.159 1.00 92.69 321 VAL A O 1
ATOM 2532 N N . GLY A 1 322 ? 11.452 15.275 -35.938 1.00 92.12 322 GLY A N 1
ATOM 2533 C CA . GLY A 1 322 ? 11.238 16.661 -35.531 1.00 92.12 322 GLY A CA 1
ATOM 2534 C C . GLY A 1 322 ? 12.336 17.169 -34.602 1.00 92.12 322 GLY A C 1
ATOM 2535 O O . GLY A 1 322 ? 12.813 18.283 -34.803 1.00 92.12 322 GLY A O 1
ATOM 2536 N N . ILE A 1 323 ? 12.787 16.339 -33.657 1.00 93.88 323 ILE A N 1
ATOM 2537 C CA . ILE A 1 323 ? 13.907 16.664 -32.758 1.00 93.88 323 ILE A CA 1
ATOM 2538 C C . ILE A 1 323 ? 15.206 16.840 -33.562 1.00 93.88 323 ILE A C 1
ATOM 2540 O O . ILE A 1 323 ? 15.903 17.841 -33.409 1.00 93.88 323 ILE A O 1
ATOM 2544 N N . ALA A 1 324 ? 15.492 15.934 -34.504 1.00 93.62 324 ALA A N 1
ATOM 2545 C CA . ALA A 1 324 ? 16.643 16.056 -35.398 1.00 93.62 324 ALA A CA 1
ATOM 2546 C C . ALA A 1 324 ? 16.590 17.339 -36.248 1.00 93.62 324 ALA A C 1
ATOM 2548 O O . ALA A 1 324 ? 17.602 18.009 -36.426 1.00 93.62 324 ALA A O 1
ATOM 2549 N N . LYS A 1 325 ? 15.407 17.731 -36.742 1.00 92.56 325 LYS A N 1
ATOM 2550 C CA . LYS A 1 325 ? 15.233 19.000 -37.471 1.00 92.56 325 LYS A CA 1
ATOM 2551 C C . LYS A 1 325 ? 15.471 20.221 -36.587 1.00 92.56 325 LYS A C 1
ATOM 2553 O O . LYS A 1 325 ? 16.094 21.166 -37.058 1.00 92.56 325 LYS A O 1
ATOM 2558 N N . ALA A 1 326 ? 15.005 20.202 -35.337 1.00 90.62 326 ALA A N 1
ATOM 2559 C CA . ALA A 1 326 ? 15.277 21.270 -34.375 1.00 90.62 326 ALA A CA 1
ATOM 2560 C C . ALA A 1 326 ? 16.785 21.401 -34.089 1.00 90.62 326 ALA A C 1
ATOM 2562 O O . ALA A 1 326 ? 17.294 22.511 -33.965 1.00 90.62 326 ALA A O 1
ATOM 2563 N N . ALA A 1 327 ? 17.517 20.281 -34.072 1.00 93.44 327 ALA A N 1
ATOM 2564 C CA . ALA A 1 327 ? 18.975 20.269 -33.937 1.00 93.44 327 ALA A CA 1
ATOM 2565 C C . ALA A 1 327 ? 19.714 20.858 -35.159 1.00 93.44 327 ALA A C 1
ATOM 2567 O O . ALA A 1 327 ? 20.819 21.381 -35.030 1.00 93.44 327 ALA A O 1
ATOM 2568 N N . GLU A 1 328 ? 19.120 20.770 -36.352 1.00 92.00 328 GLU A N 1
ATOM 2569 C CA . GLU A 1 328 ? 19.691 21.280 -37.606 1.00 92.00 328 GLU A CA 1
ATOM 2570 C C . GLU A 1 328 ? 19.383 22.765 -37.869 1.00 92.00 328 GLU A C 1
ATOM 2572 O O . GLU A 1 328 ? 20.042 23.392 -38.705 1.00 92.00 328 GLU A O 1
ATOM 2577 N N . ASP A 1 329 ? 18.404 23.348 -37.172 1.00 89.19 329 ASP A N 1
ATOM 2578 C CA . ASP A 1 329 ? 18.043 24.756 -37.329 1.00 89.19 329 ASP A CA 1
ATOM 2579 C C . ASP A 1 329 ? 19.070 25.678 -36.656 1.00 89.19 329 ASP A C 1
ATOM 2581 O O . ASP A 1 329 ? 18.959 26.046 -35.489 1.00 89.19 329 ASP A O 1
ATOM 2585 N N . VAL A 1 330 ? 20.064 26.100 -37.441 1.00 78.25 330 VAL A N 1
ATOM 2586 C CA . VAL A 1 330 ? 21.131 27.032 -37.029 1.00 78.25 330 VAL A CA 1
ATOM 2587 C C . VAL A 1 330 ? 20.588 28.421 -36.651 1.00 78.25 330 VAL A C 1
ATOM 2589 O O . VAL A 1 330 ? 21.289 29.203 -36.011 1.00 78.25 330 VAL A O 1
ATOM 2592 N N . SER A 1 331 ? 19.362 28.759 -37.069 1.00 81.75 331 SER A N 1
ATOM 2593 C CA . SER A 1 331 ? 18.709 30.027 -36.723 1.00 81.75 331 SER A CA 1
ATOM 2594 C C . SER A 1 331 ? 17.840 29.943 -35.465 1.00 81.75 331 SER A C 1
ATOM 2596 O O . SER A 1 331 ? 17.449 30.982 -34.928 1.00 81.75 331 SER A O 1
ATOM 2598 N N . GLY A 1 332 ? 17.556 28.725 -35.000 1.00 79.19 332 GLY A N 1
ATOM 2599 C CA . GLY A 1 332 ? 16.750 28.438 -33.824 1.00 79.19 332 GLY A CA 1
ATOM 2600 C C . GLY A 1 332 ? 17.577 28.202 -32.553 1.00 79.19 332 GLY A C 1
ATOM 2601 O O . GLY A 1 332 ? 18.807 28.223 -32.577 1.00 79.19 332 GLY A O 1
ATOM 2602 N N . PRO A 1 333 ? 16.905 27.951 -31.417 1.00 78.12 333 PRO A N 1
ATOM 2603 C CA . PRO A 1 333 ? 17.547 27.658 -30.132 1.00 78.12 333 PRO A CA 1
ATOM 2604 C C . PRO A 1 333 ? 18.276 26.297 -30.074 1.00 78.12 333 PRO A C 1
ATOM 2606 O O . PRO A 1 333 ? 18.839 25.963 -29.029 1.00 78.12 333 PRO A O 1
ATOM 2609 N N . GLY A 1 334 ? 18.276 25.516 -31.161 1.00 90.81 334 GLY A N 1
ATOM 2610 C CA . GLY A 1 334 ? 18.846 24.170 -31.228 1.00 90.81 334 GLY A CA 1
ATOM 2611 C C . GLY A 1 334 ? 18.050 23.122 -30.440 1.00 90.81 334 GLY A C 1
ATOM 2612 O O . GLY A 1 334 ? 17.059 23.428 -29.783 1.00 90.81 334 GLY A O 1
ATOM 2613 N N . CYS A 1 335 ? 18.505 21.872 -30.504 1.00 95.81 335 CYS A N 1
ATOM 2614 C CA . CYS A 1 335 ? 17.960 20.759 -29.724 1.00 95.81 335 CYS A CA 1
ATOM 2615 C C . CYS A 1 335 ? 18.585 20.743 -28.322 1.00 95.81 335 CYS A C 1
ATOM 2617 O O . CYS A 1 335 ? 19.811 20.745 -28.208 1.00 95.81 335 CYS A O 1
ATOM 2619 N N . LEU A 1 336 ? 17.754 20.705 -27.276 1.00 97.38 336 LEU A N 1
ATOM 2620 C CA . LEU A 1 336 ? 18.183 20.677 -25.875 1.00 97.38 336 LEU A CA 1
ATOM 2621 C C . LEU A 1 336 ? 17.616 19.448 -25.156 1.00 97.38 336 LEU A C 1
ATOM 2623 O O . LEU A 1 336 ? 16.401 19.245 -25.150 1.00 97.38 336 LEU A O 1
ATOM 2627 N N . ILE A 1 337 ? 18.488 18.651 -24.539 1.00 97.38 337 ILE A N 1
ATOM 2628 C CA . ILE A 1 337 ? 18.145 17.386 -23.877 1.00 97.38 337 ILE A CA 1
ATOM 2629 C C . ILE A 1 337 ? 18.640 17.419 -22.437 1.00 97.38 337 ILE A C 1
ATOM 2631 O O . ILE A 1 337 ? 19.831 17.627 -22.204 1.00 97.38 337 ILE A O 1
ATOM 2635 N N . TYR A 1 338 ? 17.740 17.200 -21.481 1.00 97.06 338 TYR A N 1
ATOM 2636 C CA . TYR A 1 338 ? 18.067 17.062 -20.063 1.00 97.06 338 TYR A CA 1
ATOM 2637 C C . TYR A 1 338 ? 17.822 15.619 -19.627 1.00 97.06 338 TYR A C 1
ATOM 2639 O O . TYR A 1 338 ? 16.746 15.076 -19.869 1.00 97.06 338 TYR A O 1
ATOM 2647 N N . SER A 1 339 ? 18.808 15.018 -18.973 1.00 95.44 339 SER A N 1
ATOM 2648 C CA . SER A 1 339 ? 18.739 13.669 -18.418 1.00 95.44 339 SER A CA 1
ATOM 2649 C C . SER A 1 339 ? 19.141 13.679 -16.954 1.00 95.44 339 SER A C 1
ATOM 2651 O O . SER A 1 339 ? 20.122 14.322 -16.588 1.00 95.44 339 SER A O 1
ATOM 2653 N N . ILE A 1 340 ? 18.331 13.071 -16.097 1.00 93.31 340 ILE A N 1
ATOM 2654 C CA . ILE A 1 340 ? 18.369 13.303 -14.655 1.00 93.31 340 ILE A CA 1
ATOM 2655 C C . ILE A 1 340 ? 18.336 11.958 -13.956 1.00 93.31 340 ILE A C 1
ATOM 2657 O O . ILE A 1 340 ? 17.365 11.226 -14.136 1.00 93.31 340 ILE A O 1
ATOM 2661 N N . GLY A 1 341 ? 19.380 11.682 -13.171 1.00 91.00 341 GLY A N 1
ATOM 2662 C CA . GLY A 1 341 ? 19.672 10.345 -12.663 1.00 91.00 341 GLY A CA 1
ATOM 2663 C C . GLY A 1 341 ? 20.095 9.441 -13.817 1.00 91.00 341 GLY A C 1
ATOM 2664 O O . GLY A 1 341 ? 19.289 8.728 -14.395 1.00 91.00 341 GLY A O 1
ATOM 2665 N N . SER A 1 342 ? 21.345 9.573 -14.249 1.00 89.94 342 SER A N 1
ATOM 2666 C CA . SER A 1 342 ? 21.931 8.630 -15.207 1.00 89.94 342 SER A CA 1
ATOM 2667 C C . SER A 1 342 ? 22.720 7.535 -14.488 1.00 89.94 342 SER A C 1
ATOM 2669 O O . SER A 1 342 ? 23.076 6.526 -15.083 1.00 89.94 342 SER A O 1
ATOM 2671 N N . ASP A 1 343 ? 23.108 7.781 -13.231 1.00 89.06 343 ASP A N 1
ATOM 2672 C CA . ASP A 1 343 ? 23.941 6.910 -12.402 1.00 89.06 343 ASP A CA 1
ATOM 2673 C C . ASP A 1 343 ? 25.212 6.401 -13.124 1.00 89.06 343 ASP A C 1
ATOM 2675 O O . ASP A 1 343 ? 25.710 5.293 -12.916 1.00 89.06 343 ASP A O 1
ATOM 2679 N N . GLY A 1 344 ? 25.772 7.259 -13.988 1.00 88.44 344 GLY A N 1
ATOM 2680 C CA . GLY A 1 344 ? 26.951 6.968 -14.810 1.00 88.44 344 GLY A CA 1
ATOM 2681 C C . GLY A 1 344 ? 26.699 6.087 -16.044 1.00 88.44 344 GLY A C 1
ATOM 2682 O O . GLY A 1 344 ? 27.656 5.736 -16.736 1.00 88.44 344 GLY A O 1
ATOM 2683 N N . GLU A 1 345 ? 25.449 5.739 -16.341 1.00 89.19 345 GLU A N 1
ATOM 2684 C CA . GLU A 1 345 ? 25.000 5.073 -17.565 1.00 89.19 345 GLU A CA 1
ATOM 2685 C C . GLU A 1 345 ? 24.682 6.133 -18.633 1.00 89.19 345 GLU A C 1
ATOM 2687 O O . GLU A 1 345 ? 23.886 7.035 -18.403 1.00 89.19 345 GLU A O 1
ATOM 2692 N N . PHE A 1 346 ? 25.321 6.052 -19.805 1.00 92.25 346 PHE A N 1
ATOM 2693 C CA . PHE A 1 346 ? 25.151 7.053 -20.872 1.00 92.25 346 PHE A CA 1
ATOM 2694 C C . PHE A 1 346 ? 24.579 6.474 -22.176 1.00 92.25 346 PHE A C 1
ATOM 2696 O O . PHE A 1 346 ? 24.713 7.083 -23.246 1.00 92.25 346 PHE A O 1
ATOM 2703 N N . SER A 1 347 ? 24.006 5.263 -22.160 1.00 90.75 347 SER A N 1
ATOM 2704 C CA . SER A 1 347 ? 23.518 4.612 -23.383 1.00 90.75 347 SER A CA 1
ATOM 2705 C C . SER A 1 347 ? 22.347 5.360 -24.006 1.00 90.75 347 SER A C 1
ATOM 2707 O O . SER A 1 347 ? 22.250 5.405 -25.238 1.00 90.75 347 SER A O 1
ATOM 2709 N N . PHE A 1 348 ? 21.488 5.975 -23.189 1.00 93.88 348 PHE A N 1
ATOM 2710 C CA . PHE A 1 348 ? 20.394 6.809 -23.669 1.00 93.88 348 PHE A CA 1
ATOM 2711 C C . PHE A 1 348 ? 20.933 8.051 -24.392 1.00 93.88 348 PHE A C 1
ATOM 2713 O O . PHE A 1 348 ? 20.638 8.256 -25.570 1.00 93.88 348 PHE A O 1
ATOM 2720 N N . GLU A 1 349 ? 21.793 8.834 -23.740 1.00 95.25 349 GLU A N 1
ATOM 2721 C CA . GLU A 1 349 ? 22.387 10.066 -24.277 1.00 95.25 349 GLU A CA 1
ATOM 2722 C C . GLU A 1 349 ? 23.170 9.783 -25.557 1.00 95.25 349 GLU A C 1
ATOM 2724 O O . GLU A 1 349 ? 23.051 10.510 -26.545 1.00 95.25 349 GLU A O 1
ATOM 2729 N N . LYS A 1 350 ? 23.932 8.685 -25.570 1.00 94.56 350 LYS A N 1
ATOM 2730 C CA . LYS A 1 350 ? 24.671 8.224 -26.745 1.00 94.56 350 LYS A CA 1
ATOM 2731 C C . LYS A 1 350 ? 23.747 7.839 -27.888 1.00 94.56 350 LYS A C 1
ATOM 2733 O O . LYS A 1 350 ? 24.016 8.203 -29.028 1.00 94.56 350 LYS A O 1
ATOM 2738 N N . ALA A 1 351 ? 22.636 7.162 -27.612 1.00 93.25 351 ALA A N 1
ATOM 2739 C CA . ALA A 1 351 ? 21.661 6.845 -28.644 1.00 93.25 351 ALA A CA 1
ATOM 2740 C C . ALA A 1 351 ? 20.989 8.105 -29.212 1.00 93.25 351 ALA A C 1
ATOM 2742 O O . ALA A 1 351 ? 20.818 8.186 -30.427 1.00 93.25 351 ALA A O 1
ATOM 2743 N N . ILE A 1 352 ? 20.670 9.106 -28.384 1.00 94.94 352 ILE A N 1
ATOM 2744 C CA . ILE A 1 352 ? 20.170 10.405 -28.865 1.00 94.94 352 ILE A CA 1
ATOM 2745 C C . ILE A 1 352 ? 21.212 11.086 -29.764 1.00 94.94 352 ILE A C 1
ATOM 2747 O O . ILE A 1 352 ? 20.892 11.481 -30.887 1.00 94.94 352 ILE A O 1
ATOM 2751 N N . HIS A 1 353 ? 22.463 11.170 -29.309 1.00 95.56 353 HIS A N 1
ATOM 2752 C CA . HIS A 1 353 ? 23.557 11.779 -30.064 1.00 95.56 353 HIS A CA 1
ATOM 2753 C C . HIS A 1 353 ? 23.806 11.074 -31.409 1.00 95.56 353 HIS A C 1
ATOM 2755 O O . HIS A 1 353 ? 23.894 11.721 -32.453 1.00 95.56 353 HIS A O 1
ATOM 2761 N N . ASP A 1 354 ? 23.891 9.744 -31.404 1.00 94.38 354 ASP A N 1
ATOM 2762 C CA . ASP A 1 354 ? 24.287 8.965 -32.579 1.00 94.38 354 ASP A CA 1
ATOM 2763 C C . ASP A 1 354 ? 23.144 8.779 -33.584 1.00 94.38 354 ASP A C 1
ATOM 2765 O O . ASP A 1 354 ? 23.386 8.692 -34.789 1.00 94.38 354 ASP A O 1
ATOM 2769 N N . GLN A 1 355 ? 21.899 8.691 -33.104 1.00 94.06 355 GLN A N 1
ATOM 2770 C CA . GLN A 1 355 ? 20.760 8.288 -33.932 1.00 94.06 355 GLN A CA 1
ATOM 2771 C C . GLN A 1 355 ? 19.729 9.399 -34.171 1.00 94.06 355 GLN A C 1
ATOM 2773 O O . GLN A 1 355 ? 18.981 9.305 -35.146 1.00 94.06 355 GLN A O 1
ATOM 2778 N N . ILE A 1 356 ? 19.654 10.429 -33.318 1.00 93.88 356 ILE A N 1
ATOM 2779 C CA . ILE A 1 356 ? 18.783 11.596 -33.544 1.00 93.88 356 ILE A CA 1
ATOM 2780 C C . ILE A 1 356 ? 19.597 12.740 -34.140 1.00 93.88 356 ILE A C 1
ATOM 2782 O O . ILE A 1 356 ? 19.352 13.136 -35.279 1.00 93.88 356 ILE A O 1
ATOM 2786 N N . SER A 1 357 ? 20.560 13.279 -33.392 1.00 94.62 357 SER A N 1
ATOM 2787 C CA . SER A 1 357 ? 21.466 14.308 -33.903 1.00 94.62 357 SER A CA 1
ATOM 2788 C C . SER A 1 357 ? 22.656 14.529 -32.976 1.00 94.62 357 SER A C 1
ATOM 2790 O O . SER A 1 357 ? 22.493 14.770 -31.781 1.00 94.62 357 SER A O 1
ATOM 2792 N N . ASN A 1 358 ? 23.849 14.598 -33.566 1.00 95.94 358 ASN A N 1
ATOM 2793 C CA . ASN A 1 358 ? 25.079 14.982 -32.874 1.00 95.94 358 ASN A CA 1
ATOM 2794 C C . ASN A 1 358 ? 25.192 16.498 -32.614 1.00 95.94 358 ASN A C 1
ATOM 2796 O O . ASN A 1 358 ? 26.216 16.967 -32.124 1.00 95.94 358 ASN A O 1
ATOM 2800 N N . LYS A 1 359 ? 24.163 17.271 -32.983 1.00 96.12 359 LYS A N 1
ATOM 2801 C CA . LYS A 1 359 ? 24.056 18.713 -32.718 1.00 96.12 359 LYS A CA 1
ATOM 2802 C C . LYS A 1 359 ? 23.161 19.037 -31.523 1.00 96.12 359 LYS A C 1
ATOM 2804 O O . LYS A 1 359 ? 23.038 20.208 -31.177 1.00 96.12 359 LYS A O 1
ATOM 2809 N N . CYS A 1 360 ? 22.517 18.036 -30.921 1.00 96.44 360 CYS A N 1
ATOM 2810 C CA . CYS A 1 360 ? 21.784 18.231 -29.677 1.00 96.44 360 CYS A CA 1
ATOM 2811 C C . CYS A 1 360 ? 22.753 18.575 -28.542 1.00 96.44 360 CYS A C 1
ATOM 2813 O O . CYS A 1 360 ? 23.792 17.939 -28.376 1.00 96.44 360 CYS A O 1
ATOM 2815 N N . GLU A 1 361 ? 22.384 19.569 -27.744 1.00 97.25 361 GLU A N 1
ATOM 2816 C CA . GLU A 1 361 ? 23.067 19.904 -26.506 1.00 97.25 361 GLU A CA 1
ATOM 2817 C C . GLU A 1 361 ? 22.484 19.049 -25.379 1.00 97.25 361 GLU A C 1
ATOM 2819 O O . GLU A 1 361 ? 21.299 19.154 -25.055 1.00 97.25 361 GLU A O 1
ATOM 2824 N N . ILE A 1 362 ? 23.308 18.160 -24.821 1.00 97.62 362 ILE A N 1
ATOM 2825 C CA . ILE A 1 362 ? 22.875 17.149 -23.853 1.00 97.62 362 ILE A CA 1
ATOM 2826 C C . ILE A 1 362 ? 23.460 17.484 -22.483 1.00 97.62 362 ILE A C 1
ATOM 2828 O O . ILE A 1 362 ? 24.675 17.625 -22.332 1.00 97.62 362 ILE A O 1
ATOM 2832 N N . HIS A 1 363 ? 22.585 17.612 -21.489 1.00 97.50 363 HIS A N 1
ATOM 2833 C CA . HIS A 1 363 ? 22.942 17.842 -20.095 1.00 97.50 363 HIS A CA 1
ATOM 2834 C C . HIS A 1 363 ? 22.496 16.657 -19.251 1.00 97.50 363 HIS A C 1
ATOM 2836 O O . HIS A 1 363 ? 21.313 16.320 -19.246 1.00 97.50 363 HIS A O 1
ATOM 2842 N N . THR A 1 364 ? 23.436 16.078 -18.510 1.00 95.75 364 THR A N 1
ATOM 2843 C CA . THR A 1 364 ? 23.154 15.023 -17.534 1.00 95.75 364 THR A CA 1
ATOM 2844 C C . THR A 1 364 ? 23.329 15.579 -16.129 1.00 95.75 364 THR A C 1
ATOM 2846 O O . THR A 1 364 ? 24.335 16.234 -15.851 1.00 95.75 364 THR A O 1
ATOM 2849 N N . PHE A 1 365 ? 22.357 15.338 -15.256 1.00 94.31 365 PHE A N 1
ATOM 2850 C CA . PHE A 1 365 ? 22.334 15.822 -13.882 1.00 94.31 365 PHE A CA 1
ATOM 2851 C C . PHE A 1 365 ? 22.282 14.646 -12.921 1.00 94.31 365 PHE A C 1
ATOM 2853 O O . PHE A 1 365 ? 21.344 13.852 -12.964 1.00 94.31 365 PHE A O 1
ATOM 2860 N N . ASP A 1 366 ? 23.258 14.578 -12.023 1.00 91.81 366 ASP A N 1
ATOM 2861 C CA . ASP A 1 366 ? 23.360 13.480 -11.072 1.00 91.81 366 ASP A CA 1
ATOM 2862 C C . ASP A 1 366 ? 23.740 13.944 -9.671 1.00 91.81 366 ASP A C 1
ATOM 2864 O O . ASP A 1 366 ? 24.395 14.976 -9.489 1.00 91.81 366 ASP A O 1
ATOM 2868 N N . LYS A 1 367 ? 23.349 13.158 -8.663 1.00 90.50 367 LYS A N 1
ATOM 2869 C CA . LYS A 1 367 ? 23.625 13.492 -7.253 1.00 90.50 367 LYS A CA 1
ATOM 2870 C C . LYS A 1 367 ? 25.102 13.335 -6.901 1.00 90.50 367 LYS A C 1
ATOM 2872 O O . LYS A 1 367 ? 25.602 14.014 -6.004 1.00 90.50 367 LYS A O 1
ATOM 2877 N N . ASN A 1 368 ? 25.802 12.447 -7.606 1.00 89.69 368 ASN A N 1
ATOM 2878 C CA . ASN A 1 368 ? 27.198 12.137 -7.346 1.00 89.69 368 ASN A CA 1
ATOM 2879 C C . ASN A 1 368 ? 28.126 12.687 -8.445 1.00 89.69 368 ASN A C 1
ATOM 2881 O O . ASN A 1 368 ? 27.732 12.798 -9.607 1.00 89.69 368 ASN A O 1
ATOM 2885 N N . PRO A 1 369 ? 29.390 13.001 -8.112 1.00 91.44 369 PRO A N 1
ATOM 2886 C CA . PRO A 1 369 ? 30.431 13.219 -9.117 1.00 91.44 369 PRO A CA 1
ATOM 2887 C C . PRO A 1 369 ? 30.629 11.972 -9.987 1.00 91.44 369 PRO A C 1
ATOM 2889 O O . PRO A 1 369 ? 30.511 10.859 -9.482 1.00 91.44 369 PRO A O 1
ATOM 2892 N N . ILE A 1 370 ? 30.995 12.126 -11.265 1.00 90.50 370 ILE A N 1
ATOM 2893 C CA . ILE A 1 370 ? 31.202 10.966 -12.151 1.00 90.50 370 ILE A CA 1
ATOM 2894 C C . ILE A 1 370 ? 32.282 10.011 -11.619 1.00 90.50 370 ILE A C 1
ATOM 2896 O O . ILE A 1 370 ? 32.184 8.795 -11.761 1.00 90.50 370 ILE A O 1
ATOM 2900 N N . GLU A 1 371 ? 33.291 10.537 -10.921 1.00 90.50 371 GLU A N 1
ATOM 2901 C CA . GLU A 1 371 ? 34.343 9.750 -10.278 1.00 90.50 371 GLU A CA 1
ATOM 2902 C C . GLU A 1 371 ? 33.807 8.782 -9.215 1.00 90.50 371 GLU A C 1
ATOM 2904 O O . GLU A 1 371 ? 34.530 7.877 -8.801 1.00 90.50 371 GLU A O 1
ATOM 2909 N N . PHE A 1 372 ? 32.572 8.975 -8.744 1.00 88.81 372 PHE A N 1
ATOM 2910 C CA . PHE A 1 372 ? 31.867 8.019 -7.900 1.00 88.81 372 PHE A CA 1
ATOM 2911 C C . PHE A 1 372 ? 31.453 6.779 -8.701 1.00 88.81 372 PHE A C 1
ATOM 2913 O O . PHE A 1 372 ? 31.770 5.666 -8.293 1.00 88.81 372 PHE A O 1
ATOM 2920 N N . TYR A 1 373 ? 30.829 6.966 -9.866 1.00 85.12 373 TYR A N 1
ATOM 2921 C CA . TYR A 1 373 ? 30.338 5.878 -10.722 1.00 85.12 373 TYR A CA 1
ATOM 2922 C C . TYR A 1 373 ? 31.457 5.131 -11.458 1.00 85.12 373 TYR A C 1
ATOM 2924 O O . TYR A 1 373 ? 31.304 3.965 -11.811 1.00 85.12 373 TYR A O 1
ATOM 2932 N N . LEU A 1 374 ? 32.619 5.764 -11.652 1.00 85.25 374 LEU A N 1
ATOM 2933 C CA . LEU A 1 374 ? 33.792 5.133 -12.275 1.00 85.25 374 LEU A CA 1
ATOM 2934 C C . LEU A 1 374 ? 34.581 4.206 -11.337 1.00 85.25 374 LEU A C 1
ATOM 2936 O O . LEU A 1 374 ? 35.546 3.577 -11.773 1.00 85.25 374 LEU A O 1
ATOM 2940 N N . ARG A 1 375 ? 34.218 4.132 -10.052 1.00 86.50 375 ARG A N 1
ATOM 2941 C CA . ARG A 1 375 ? 34.877 3.256 -9.079 1.00 86.50 375 ARG A CA 1
ATOM 2942 C C . ARG A 1 375 ? 34.338 1.826 -9.204 1.00 86.50 375 ARG A C 1
ATOM 2944 O O . ARG A 1 375 ? 33.155 1.613 -8.923 1.00 86.50 375 ARG A O 1
ATOM 2951 N N . PRO A 1 376 ? 35.185 0.835 -9.548 1.00 82.81 376 PRO A N 1
ATOM 2952 C CA . PRO A 1 376 ? 34.763 -0.561 -9.679 1.00 82.81 376 PRO A CA 1
ATOM 2953 C C . PRO A 1 376 ? 34.129 -1.145 -8.415 1.00 82.81 376 PRO A C 1
ATOM 2955 O O . PRO A 1 376 ? 33.401 -2.131 -8.485 1.00 82.81 376 PRO A O 1
ATOM 2958 N N . GLU A 1 377 ? 34.417 -0.554 -7.254 1.00 85.12 377 GLU A N 1
ATOM 2959 C CA . GLU A 1 377 ? 33.906 -1.003 -5.964 1.00 85.12 377 GLU A CA 1
ATOM 2960 C C . GLU A 1 377 ? 32.405 -0.737 -5.779 1.00 85.12 377 GLU A C 1
ATOM 2962 O O . GLU A 1 377 ? 31.771 -1.449 -5.004 1.00 85.12 377 GLU A O 1
ATOM 2967 N N . TYR A 1 378 ? 31.839 0.268 -6.459 1.00 77.19 378 TYR A N 1
ATOM 2968 C CA . TYR A 1 378 ? 30.437 0.668 -6.268 1.00 77.19 378 TYR A CA 1
ATOM 2969 C C . TYR A 1 378 ? 29.476 -0.069 -7.199 1.00 77.19 378 TYR A C 1
ATOM 2971 O O . TYR A 1 378 ? 28.374 -0.406 -6.779 1.00 77.19 378 TYR A O 1
ATOM 2979 N N . PHE A 1 379 ? 29.905 -0.377 -8.426 1.00 76.56 379 PHE A N 1
ATOM 2980 C CA . PHE A 1 379 ? 29.084 -1.090 -9.408 1.00 76.56 379 PHE A CA 1
ATOM 2981 C C . PHE A 1 379 ? 29.901 -2.178 -10.125 1.00 76.56 379 PHE A C 1
ATOM 2983 O O . PHE A 1 379 ? 30.239 -2.043 -11.305 1.00 76.56 379 PHE A O 1
ATOM 2990 N N . PRO A 1 380 ? 30.271 -3.269 -9.425 1.00 77.19 380 PRO A N 1
ATOM 2991 C CA . PRO A 1 380 ? 31.085 -4.327 -10.006 1.00 77.19 380 PRO A CA 1
ATOM 2992 C C . PRO A 1 380 ? 30.364 -4.997 -11.184 1.00 77.19 380 PRO A C 1
ATOM 2994 O O . PRO A 1 380 ? 29.283 -5.562 -11.036 1.00 77.19 380 PRO A O 1
ATOM 2997 N N . GLY A 1 381 ? 30.998 -4.964 -12.360 1.00 74.88 381 GLY A N 1
ATOM 2998 C CA . GLY A 1 381 ? 30.457 -5.538 -13.599 1.00 74.88 381 GLY A CA 1
ATOM 2999 C C . GLY A 1 381 ? 29.674 -4.554 -14.469 1.00 74.88 381 GLY A C 1
ATOM 3000 O O . GLY A 1 381 ? 29.247 -4.933 -15.560 1.00 74.88 381 GLY A O 1
ATOM 3001 N N . TYR A 1 382 ? 29.530 -3.305 -14.030 1.00 71.88 382 TYR A N 1
ATOM 3002 C CA . TYR A 1 382 ? 28.935 -2.246 -14.831 1.00 71.88 382 TYR A CA 1
ATOM 3003 C C . TYR A 1 382 ? 29.979 -1.662 -15.799 1.00 71.88 382 TYR A C 1
ATOM 3005 O O . TYR A 1 382 ? 31.150 -1.510 -15.433 1.00 71.88 382 TYR A O 1
ATOM 3013 N N . PRO A 1 383 ? 29.621 -1.373 -17.058 1.00 71.56 383 PRO A N 1
ATOM 3014 C CA . PRO A 1 383 ? 30.537 -0.738 -17.995 1.00 71.56 383 PRO A CA 1
ATOM 3015 C C . PRO A 1 383 ? 30.818 0.700 -17.538 1.00 71.56 383 PRO A C 1
ATOM 3017 O O . PRO A 1 383 ? 30.027 1.605 -17.773 1.00 71.56 383 PRO A O 1
ATOM 3020 N N . HIS A 1 384 ? 31.959 0.911 -16.877 1.00 72.50 384 HIS A N 1
ATOM 3021 C CA . HIS A 1 384 ? 32.435 2.238 -16.483 1.00 72.50 384 HIS A CA 1
ATOM 3022 C C . HIS A 1 384 ? 32.939 2.999 -17.719 1.00 72.50 384 HIS A C 1
ATOM 3024 O O . HIS A 1 384 ? 34.141 3.027 -18.006 1.00 72.50 384 HIS A O 1
ATOM 3030 N N . GLU A 1 385 ? 32.023 3.576 -18.495 1.00 81.56 385 GLU A N 1
ATOM 3031 C CA . GLU A 1 385 ? 32.383 4.488 -19.579 1.00 81.56 385 GLU A CA 1
ATOM 3032 C C . GLU A 1 385 ? 32.627 5.898 -19.001 1.00 81.56 385 GLU A C 1
ATOM 3034 O O . GLU A 1 385 ? 31.849 6.374 -18.173 1.00 81.56 385 GLU A O 1
ATOM 3039 N N . PRO A 1 386 ? 33.719 6.591 -19.382 1.00 90.31 386 PRO A N 1
ATOM 3040 C CA . PRO A 1 386 ? 33.889 7.996 -19.019 1.00 90.31 386 PRO A CA 1
ATOM 3041 C C . PRO A 1 386 ? 32.757 8.835 -19.628 1.00 90.31 386 PRO A C 1
ATOM 3043 O O . PRO A 1 386 ? 32.234 8.466 -20.681 1.00 90.31 386 PRO A O 1
ATOM 3046 N N . VAL A 1 387 ? 32.433 9.988 -19.017 1.00 93.88 387 VAL A N 1
ATOM 3047 C CA . VAL A 1 387 ? 31.432 10.923 -19.572 1.00 93.88 387 VAL A CA 1
ATOM 3048 C C . VAL A 1 387 ? 31.739 11.169 -21.052 1.00 93.88 387 VAL A C 1
ATOM 3050 O O . VAL A 1 387 ? 32.848 11.626 -21.367 1.00 93.88 387 VAL A O 1
ATOM 3053 N N . PRO A 1 388 ? 30.804 10.877 -21.973 1.00 95.06 388 PRO A N 1
ATOM 3054 C CA . PRO A 1 388 ? 31.025 11.151 -23.380 1.00 95.06 388 PRO A CA 1
ATOM 3055 C C . PRO A 1 388 ? 31.300 12.640 -23.596 1.00 95.06 388 PRO A C 1
ATOM 3057 O O . PRO A 1 388 ? 30.658 13.492 -22.991 1.00 95.06 388 PRO A O 1
ATOM 3060 N N . SER A 1 389 ? 32.221 12.987 -24.497 1.00 96.75 389 SER A N 1
ATOM 3061 C CA . SER A 1 389 ? 32.639 14.387 -24.696 1.00 96.75 389 SER A CA 1
ATOM 3062 C C . SER A 1 389 ? 31.529 15.324 -25.193 1.00 96.75 389 SER A C 1
ATOM 3064 O O . SER A 1 389 ? 31.736 16.533 -25.234 1.00 96.75 389 SER A O 1
ATOM 3066 N N . PHE A 1 390 ? 30.392 14.774 -25.628 1.00 96.19 390 PHE A N 1
ATOM 3067 C CA . PHE A 1 390 ? 29.200 15.513 -26.050 1.00 96.19 390 PHE A CA 1
ATOM 3068 C C . PHE A 1 390 ? 28.176 15.720 -24.918 1.00 96.19 390 PHE A C 1
ATOM 3070 O O . PHE A 1 390 ? 27.183 16.411 -25.128 1.00 96.19 390 PHE A O 1
ATOM 3077 N N . VAL A 1 391 ? 28.395 15.126 -23.739 1.00 96.44 391 VAL A N 1
ATOM 3078 C CA . VAL A 1 391 ? 27.536 15.281 -22.559 1.00 96.44 391 VAL A CA 1
ATOM 3079 C C . VAL A 1 391 ? 28.132 16.337 -21.633 1.00 96.44 391 VAL A C 1
ATOM 3081 O O . VAL A 1 391 ? 29.266 16.217 -21.169 1.00 96.44 391 VAL A O 1
ATOM 3084 N N . ASN A 1 392 ? 27.339 17.356 -21.311 1.00 97.06 392 ASN A N 1
ATOM 3085 C CA . ASN A 1 392 ? 27.644 18.295 -20.240 1.00 97.06 392 ASN A CA 1
ATOM 3086 C C . ASN A 1 392 ? 27.142 17.704 -18.915 1.00 97.06 392 ASN A C 1
ATOM 3088 O O . ASN A 1 392 ? 25.946 17.746 -18.634 1.00 97.06 392 ASN A O 1
ATOM 3092 N N . TYR A 1 393 ? 28.041 17.138 -18.111 1.00 96.00 393 TYR A N 1
ATOM 3093 C CA . TYR A 1 393 ? 27.692 16.520 -16.829 1.00 96.00 393 TYR A CA 1
ATOM 3094 C C . TYR A 1 393 ? 27.677 17.542 -15.686 1.00 96.00 393 TYR A C 1
ATOM 3096 O O . TYR A 1 393 ? 28.624 18.314 -15.519 1.00 96.00 393 TYR A O 1
ATOM 3104 N N . HIS A 1 394 ? 26.626 17.512 -14.870 1.00 95.31 394 HIS A N 1
ATOM 3105 C CA . HIS A 1 394 ? 26.410 18.420 -13.746 1.00 95.31 394 HIS A CA 1
ATOM 3106 C C . HIS A 1 394 ? 26.152 17.628 -12.472 1.00 95.31 394 HIS A C 1
ATOM 3108 O O . HIS A 1 39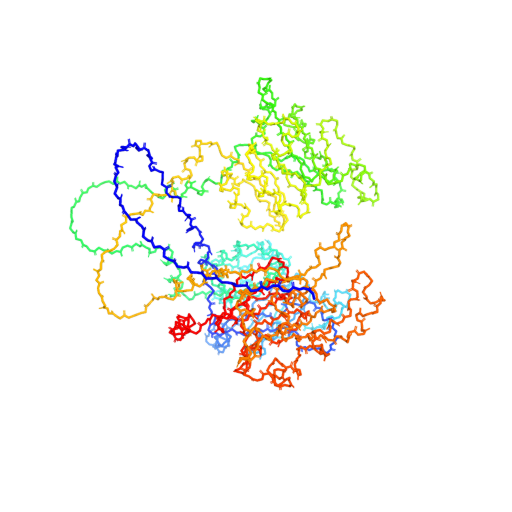4 ? 25.311 16.734 -12.441 1.00 95.31 394 HIS A O 1
ATOM 3114 N N . ILE A 1 395 ? 26.833 18.012 -11.394 1.00 92.06 395 ILE A N 1
ATOM 3115 C CA . ILE A 1 395 ? 26.560 17.475 -10.060 1.00 92.06 395 ILE A CA 1
ATOM 3116 C C . ILE A 1 395 ? 25.484 18.353 -9.430 1.00 92.06 395 ILE A C 1
ATOM 3118 O O . ILE A 1 395 ? 25.726 19.537 -9.172 1.00 92.06 395 ILE A O 1
ATOM 3122 N N . VAL A 1 396 ? 24.299 17.794 -9.199 1.00 84.31 396 VAL A N 1
ATOM 3123 C CA . VAL A 1 396 ? 23.165 18.518 -8.622 1.00 84.31 396 VAL A CA 1
ATOM 3124 C C . VAL A 1 396 ? 22.530 17.694 -7.515 1.00 84.31 396 VAL A C 1
ATOM 3126 O O . VAL A 1 396 ? 22.070 16.575 -7.716 1.00 84.31 396 VAL A O 1
ATOM 3129 N N . GLU A 1 397 ? 22.432 18.297 -6.334 1.00 78.75 397 GLU A N 1
ATOM 3130 C CA . GLU A 1 397 ? 21.612 17.777 -5.246 1.00 78.75 397 GLU A CA 1
ATOM 3131 C C . GLU A 1 397 ? 20.145 18.155 -5.518 1.00 78.75 397 GLU A C 1
ATOM 3133 O O . GLU A 1 397 ? 19.640 19.193 -5.068 1.00 78.75 397 GLU A O 1
ATOM 3138 N N . ILE A 1 398 ? 19.503 17.333 -6.356 1.00 66.06 398 ILE A N 1
ATOM 3139 C CA . ILE A 1 398 ? 18.161 17.555 -6.921 1.00 66.06 398 ILE A CA 1
ATOM 3140 C C . ILE A 1 398 ? 17.089 17.648 -5.831 1.00 66.06 398 ILE A C 1
ATOM 3142 O O . ILE A 1 398 ? 16.123 18.385 -5.988 1.00 66.06 398 ILE A O 1
ATOM 3146 N N . SER A 1 399 ? 17.287 16.997 -4.685 1.00 56.94 399 SER A N 1
ATOM 3147 C CA . SER A 1 399 ? 16.233 16.857 -3.682 1.00 56.94 399 SER A CA 1
ATOM 3148 C C . SER A 1 399 ? 15.907 18.125 -2.884 1.00 56.94 399 SER A C 1
ATOM 3150 O O . SER A 1 399 ? 14.885 18.121 -2.204 1.00 56.94 399 SER A O 1
ATOM 3152 N N . ARG A 1 400 ? 16.722 19.204 -2.903 1.00 59.72 400 ARG A N 1
ATOM 3153 C CA . ARG A 1 400 ? 16.464 20.389 -2.037 1.00 59.72 400 ARG A CA 1
ATOM 3154 C C . ARG A 1 400 ? 16.922 21.770 -2.521 1.00 59.72 400 ARG A C 1
ATOM 3156 O O . ARG A 1 400 ? 16.542 22.758 -1.896 1.00 59.72 400 ARG A O 1
ATOM 3163 N N . SER A 1 401 ? 17.766 21.887 -3.550 1.00 55.91 401 SER A N 1
ATOM 3164 C CA . SER A 1 401 ? 18.507 23.147 -3.774 1.00 55.91 401 SER A CA 1
ATOM 3165 C C . SER A 1 401 ? 18.121 23.945 -5.023 1.00 55.91 401 SER A C 1
ATOM 3167 O O . SER A 1 401 ? 18.260 25.171 -5.007 1.00 55.91 401 SER A O 1
ATOM 3169 N N . LYS A 1 402 ? 17.638 23.300 -6.097 1.00 78.75 402 LYS A N 1
ATOM 3170 C CA . LYS A 1 402 ? 17.309 23.971 -7.368 1.00 78.75 402 LYS A CA 1
ATOM 3171 C C . LYS A 1 402 ? 16.151 23.284 -8.087 1.00 78.75 402 LYS A C 1
ATOM 3173 O O . LYS A 1 402 ? 16.207 22.086 -8.341 1.00 78.75 402 LYS A O 1
ATOM 3178 N N . ASN A 1 403 ? 15.138 24.059 -8.471 1.00 86.88 403 ASN A N 1
ATOM 3179 C CA . ASN A 1 403 ? 14.092 23.588 -9.378 1.00 86.88 403 ASN A CA 1
ATOM 3180 C C . ASN A 1 403 ? 14.540 23.682 -10.852 1.00 86.88 403 ASN A C 1
ATOM 3182 O O . ASN A 1 403 ? 15.536 24.340 -11.170 1.00 86.88 403 ASN A O 1
ATOM 3186 N N . LEU A 1 404 ? 13.790 23.051 -11.762 1.00 89.94 404 LEU A N 1
ATOM 3187 C CA . LEU A 1 404 ? 14.102 23.033 -13.196 1.00 89.94 404 LEU A CA 1
ATOM 3188 C C . LEU A 1 404 ? 14.242 24.436 -13.811 1.00 89.94 404 LEU A C 1
ATOM 3190 O O . LEU A 1 404 ? 15.141 24.647 -14.623 1.00 89.94 404 LEU A O 1
ATOM 3194 N N . ALA A 1 405 ? 13.426 25.416 -13.406 1.00 89.69 405 ALA A N 1
ATOM 3195 C CA . ALA A 1 405 ? 13.581 26.795 -13.886 1.00 89.69 405 ALA A CA 1
ATOM 3196 C C . ALA A 1 405 ? 14.919 27.410 -13.478 1.00 89.69 405 ALA A C 1
ATOM 3198 O O . ALA A 1 405 ? 15.549 28.088 -14.290 1.00 89.69 405 ALA A O 1
ATOM 3199 N N . GLN A 1 406 ? 15.378 27.163 -12.249 1.00 90.19 406 GLN A N 1
ATOM 3200 C CA . GLN A 1 406 ? 16.682 27.642 -11.810 1.00 90.19 406 GLN A CA 1
ATOM 3201 C C . GLN A 1 406 ? 17.812 26.969 -12.597 1.00 90.19 406 GLN A C 1
ATOM 3203 O O . GLN A 1 406 ? 18.757 27.650 -12.973 1.00 90.19 406 GLN A O 1
ATOM 3208 N N . LEU A 1 407 ? 17.700 25.672 -12.913 1.00 91.94 407 LEU A N 1
ATOM 3209 C CA . LEU A 1 407 ? 18.674 24.981 -13.769 1.00 91.94 407 LEU A CA 1
ATOM 3210 C C . LEU A 1 407 ? 18.709 25.564 -15.188 1.00 91.94 407 LEU A C 1
ATOM 3212 O O . LEU A 1 407 ? 19.783 25.821 -15.726 1.00 91.94 407 LEU A O 1
ATOM 3216 N N . VAL A 1 408 ? 17.541 25.818 -15.784 1.00 93.56 408 VAL A N 1
ATOM 3217 C CA . VAL A 1 408 ? 17.419 26.486 -17.090 1.00 93.56 408 VAL A CA 1
ATOM 3218 C C . VAL A 1 408 ? 18.048 27.879 -17.051 1.00 93.56 408 VAL A C 1
ATOM 3220 O O . VAL A 1 408 ? 18.756 28.255 -17.982 1.00 93.56 408 VAL A O 1
ATOM 3223 N N . LEU A 1 409 ? 17.842 28.640 -15.975 1.00 93.00 409 LEU A N 1
ATOM 3224 C CA . LEU A 1 409 ? 18.429 29.968 -15.816 1.00 93.00 409 LEU A CA 1
ATOM 3225 C C . LEU A 1 409 ? 19.953 29.915 -15.631 1.00 93.00 409 LEU A C 1
ATOM 3227 O O . LEU A 1 409 ? 20.667 30.655 -16.306 1.00 93.00 409 LEU A O 1
ATOM 3231 N N . ASP A 1 410 ? 20.445 29.037 -14.755 1.00 93.25 410 ASP A N 1
ATOM 3232 C CA . ASP A 1 410 ? 21.868 28.890 -14.422 1.00 93.25 410 ASP A CA 1
ATOM 3233 C C . ASP A 1 410 ? 22.704 28.468 -15.633 1.00 93.25 410 ASP A C 1
ATOM 3235 O O . ASP A 1 410 ? 23.841 28.912 -15.791 1.00 93.25 410 ASP A O 1
ATOM 3239 N N . LEU A 1 411 ? 22.126 27.638 -16.504 1.00 95.00 411 LEU A N 1
ATOM 3240 C CA . LEU A 1 411 ? 22.753 27.198 -17.749 1.00 95.00 411 LEU A CA 1
ATOM 3241 C C . LEU A 1 411 ? 22.542 28.188 -18.907 1.00 95.00 411 LEU A C 1
ATOM 3243 O O . LEU A 1 411 ? 23.072 27.986 -19.994 1.00 95.00 411 LEU A O 1
ATOM 3247 N N . GLY A 1 412 ? 21.799 29.281 -18.697 1.00 95.81 412 GLY A N 1
ATOM 3248 C CA . GLY A 1 412 ? 21.540 30.284 -19.733 1.00 95.81 412 GLY A CA 1
ATOM 3249 C C . GLY A 1 412 ? 20.564 29.815 -20.817 1.00 95.81 412 GLY A C 1
ATOM 3250 O O . GLY A 1 412 ? 20.563 30.346 -21.925 1.00 95.81 412 GLY A O 1
ATOM 3251 N N . HIS A 1 413 ? 19.716 28.836 -20.510 1.00 95.69 413 HIS A N 1
ATOM 3252 C CA . HIS A 1 413 ? 18.744 28.230 -21.424 1.00 95.69 413 HIS A CA 1
ATOM 3253 C C . HIS A 1 413 ? 17.360 28.892 -21.377 1.00 95.69 413 HIS A C 1
ATOM 3255 O O . HIS A 1 413 ? 16.391 28.350 -21.905 1.00 95.69 413 HIS A O 1
ATOM 3261 N N . ASN A 1 414 ? 17.241 30.065 -20.751 1.00 93.69 414 ASN A N 1
ATOM 3262 C CA . ASN A 1 414 ? 15.973 30.778 -20.634 1.00 93.69 414 ASN A CA 1
ATOM 3263 C C . ASN A 1 414 ? 15.349 31.056 -22.015 1.00 93.69 414 ASN A C 1
ATOM 3265 O O . ASN A 1 414 ? 15.982 31.656 -22.883 1.00 93.69 414 ASN A O 1
ATOM 3269 N N . GLY A 1 415 ? 14.094 30.641 -22.198 1.00 93.06 415 GLY A N 1
ATOM 3270 C CA . GLY A 1 415 ? 13.371 30.774 -23.466 1.00 93.06 415 GLY A CA 1
ATOM 3271 C C . GLY A 1 415 ? 13.691 29.703 -24.516 1.00 93.06 415 GLY A C 1
ATOM 3272 O O . GLY A 1 415 ? 13.198 29.813 -25.638 1.00 93.06 415 GLY A O 1
ATOM 3273 N N . ARG A 1 416 ? 14.490 28.679 -24.184 1.00 94.62 416 ARG A N 1
ATOM 3274 C CA . ARG A 1 416 ? 14.652 27.475 -25.013 1.00 94.62 416 ARG A CA 1
ATOM 3275 C C . ARG A 1 416 ? 13.630 26.417 -24.601 1.00 94.62 416 ARG A C 1
ATOM 3277 O O . ARG A 1 416 ? 13.288 26.308 -23.425 1.00 94.62 416 ARG A O 1
ATOM 3284 N N . THR A 1 417 ? 13.186 25.620 -25.565 1.00 94.75 417 THR A N 1
ATOM 3285 C CA . THR A 1 417 ? 12.372 24.428 -25.312 1.00 94.75 417 THR A CA 1
ATOM 3286 C C . THR A 1 417 ? 13.295 23.250 -25.008 1.00 94.75 417 THR A C 1
ATOM 3288 O O . THR A 1 417 ? 14.236 22.987 -25.756 1.00 94.75 417 THR A O 1
ATOM 3291 N N . ILE A 1 418 ? 13.030 22.535 -23.917 1.00 96.25 418 ILE A N 1
ATOM 3292 C CA . ILE A 1 418 ? 13.663 21.246 -23.629 1.00 96.25 418 ILE A CA 1
ATOM 3293 C C . ILE A 1 418 ? 12.945 20.200 -24.485 1.00 96.25 418 ILE A C 1
ATOM 3295 O O . ILE A 1 418 ? 11.774 19.897 -24.251 1.00 96.25 418 ILE A O 1
ATOM 3299 N N . GLU A 1 419 ? 13.624 19.662 -25.499 1.00 96.31 419 GLU A N 1
ATOM 3300 C CA . GLU A 1 419 ? 13.038 18.688 -26.428 1.00 96.31 419 GLU A CA 1
ATOM 3301 C C . GLU A 1 419 ? 12.739 17.363 -25.715 1.00 96.31 419 GLU A C 1
ATOM 3303 O O . GLU A 1 419 ? 11.665 16.792 -25.907 1.00 96.31 419 GLU A O 1
ATOM 3308 N N . ILE A 1 420 ? 13.651 16.909 -24.847 1.00 96.12 420 ILE A N 1
ATOM 3309 C CA . ILE A 1 420 ? 13.475 15.712 -24.016 1.00 96.12 420 ILE A CA 1
ATOM 3310 C C . ILE A 1 420 ? 13.968 15.984 -22.593 1.00 96.12 420 ILE A C 1
ATOM 3312 O O . ILE A 1 420 ? 15.104 16.417 -22.400 1.00 96.12 420 ILE A O 1
ATOM 3316 N N . LEU A 1 421 ? 13.124 15.670 -21.613 1.00 95.50 421 LEU A N 1
ATOM 3317 C CA . LEU A 1 421 ? 13.458 15.603 -20.193 1.00 95.50 421 LEU A CA 1
ATOM 3318 C C . LEU A 1 421 ? 13.346 14.144 -19.717 1.00 95.50 421 LEU A C 1
ATOM 3320 O O . LEU A 1 421 ? 12.232 13.659 -19.526 1.00 95.50 421 LEU A O 1
ATOM 3324 N N . LYS A 1 422 ? 14.475 13.443 -19.551 1.00 94.50 422 LYS A N 1
ATOM 3325 C CA . LYS A 1 422 ? 14.541 12.120 -18.903 1.00 94.50 422 LYS A CA 1
ATOM 3326 C C . LYS A 1 422 ? 14.669 12.299 -17.386 1.00 94.50 422 LYS A C 1
ATOM 3328 O O . LYS A 1 422 ? 15.529 13.055 -16.946 1.00 94.50 422 LYS A O 1
ATOM 3333 N N . ILE A 1 423 ? 13.832 11.608 -16.614 1.00 91.94 423 ILE A N 1
ATOM 3334 C CA . ILE A 1 423 ? 13.846 11.571 -15.145 1.00 91.94 423 ILE A CA 1
ATOM 3335 C C . ILE A 1 423 ? 13.881 10.112 -14.701 1.00 91.94 423 ILE A C 1
ATOM 3337 O O . ILE A 1 423 ? 12.954 9.357 -14.983 1.00 91.94 423 ILE A O 1
ATOM 3341 N N . ASP A 1 424 ? 14.950 9.726 -14.031 1.00 88.94 424 ASP A N 1
ATOM 3342 C CA . ASP A 1 424 ? 15.228 8.341 -13.677 1.00 88.94 424 ASP A CA 1
ATOM 3343 C C . ASP A 1 424 ? 16.074 8.326 -12.406 1.00 88.94 424 ASP A C 1
ATOM 3345 O O . ASP A 1 424 ? 17.281 8.145 -12.430 1.00 88.94 424 ASP A O 1
ATOM 3349 N N . CYS A 1 425 ? 15.466 8.719 -11.292 1.00 85.88 425 CYS A N 1
ATOM 3350 C CA . CYS A 1 425 ? 16.206 8.999 -10.072 1.00 85.88 425 CYS A CA 1
ATOM 3351 C C . CYS A 1 425 ? 15.528 8.345 -8.881 1.00 85.88 425 CYS A C 1
ATOM 3353 O O . CYS A 1 425 ? 14.606 8.930 -8.330 1.00 85.88 425 CYS A O 1
ATOM 3355 N N . ASP A 1 426 ? 16.039 7.203 -8.427 1.00 80.75 426 ASP A N 1
ATOM 3356 C CA . ASP A 1 426 ? 15.447 6.419 -7.338 1.00 80.75 426 ASP A CA 1
ATOM 3357 C C . ASP A 1 426 ? 14.971 7.270 -6.145 1.00 80.75 426 ASP A C 1
ATOM 3359 O O . ASP A 1 426 ? 15.767 7.800 -5.356 1.00 80.75 426 ASP A O 1
ATOM 3363 N N . GLY A 1 427 ? 13.647 7.405 -6.014 1.00 75.31 427 GLY A N 1
ATOM 3364 C CA . GLY A 1 427 ? 12.968 8.089 -4.912 1.00 75.31 427 GLY A CA 1
ATOM 3365 C C . GLY A 1 427 ? 12.902 9.614 -5.031 1.00 75.31 427 GLY A C 1
ATOM 3366 O O . GLY A 1 427 ? 12.278 10.263 -4.192 1.00 75.31 427 GLY A O 1
ATOM 3367 N N . CYS A 1 428 ? 13.520 10.206 -6.052 1.00 75.94 428 CYS A N 1
ATOM 3368 C CA . CYS A 1 428 ? 13.478 11.643 -6.311 1.00 75.94 428 CYS A CA 1
ATOM 3369 C C . CYS A 1 428 ? 12.318 12.025 -7.237 1.00 75.94 428 CYS A C 1
ATOM 3371 O O . CYS A 1 428 ? 11.901 13.183 -7.254 1.00 75.94 428 CYS A O 1
ATOM 3373 N N . GLU A 1 429 ? 11.733 11.073 -7.959 1.00 75.12 429 GLU A N 1
ATOM 3374 C CA . GLU A 1 429 ? 10.735 11.335 -8.990 1.00 75.12 429 GLU A CA 1
ATOM 3375 C C . GLU A 1 429 ? 9.495 12.017 -8.410 1.00 75.12 429 GLU A C 1
ATOM 3377 O O . GLU A 1 429 ? 9.021 12.995 -8.983 1.00 75.12 429 GLU A O 1
ATOM 3382 N N . LEU A 1 430 ? 9.018 11.557 -7.246 1.00 68.94 430 LEU A N 1
ATOM 3383 C CA . LEU A 1 430 ? 7.784 12.022 -6.598 1.00 68.94 430 LEU A CA 1
ATOM 3384 C C . LEU A 1 430 ? 7.780 13.511 -6.240 1.00 68.94 430 LEU A C 1
ATOM 3386 O O . LEU A 1 430 ? 6.781 14.199 -6.478 1.00 68.94 430 LEU A O 1
ATOM 3390 N N . ASP A 1 431 ? 8.887 13.999 -5.689 1.00 67.50 431 ASP A N 1
ATOM 3391 C CA . ASP A 1 431 ? 9.021 15.391 -5.252 1.00 67.50 431 ASP A CA 1
ATOM 3392 C C . ASP A 1 431 ? 9.413 16.303 -6.423 1.00 67.50 431 ASP A C 1
ATOM 3394 O O . ASP A 1 431 ? 8.995 17.460 -6.517 1.00 67.50 431 ASP A O 1
ATOM 3398 N N . THR A 1 432 ? 10.156 15.746 -7.379 1.00 68.62 432 THR A N 1
ATOM 3399 C CA . THR A 1 432 ? 10.821 16.501 -8.436 1.00 68.62 432 THR A CA 1
ATOM 3400 C C . THR A 1 432 ? 9.862 16.961 -9.539 1.00 68.62 432 THR A C 1
ATOM 3402 O O . THR A 1 432 ? 9.917 18.121 -9.950 1.00 68.62 432 THR A O 1
ATOM 3405 N N . TYR A 1 433 ? 8.930 16.122 -10.023 1.00 75.44 433 TYR A N 1
ATOM 3406 C CA . TYR A 1 433 ? 8.120 16.509 -11.196 1.00 75.44 433 TYR A CA 1
ATOM 3407 C C . TYR A 1 433 ? 7.118 17.643 -10.913 1.00 75.44 433 TYR A C 1
ATOM 3409 O O . TYR A 1 433 ? 6.838 18.436 -11.817 1.00 75.44 433 TYR A O 1
ATOM 3417 N N . LYS A 1 434 ? 6.577 17.753 -9.687 1.00 75.00 434 LYS A N 1
ATOM 3418 C CA . LYS A 1 434 ? 5.601 18.807 -9.343 1.00 75.00 434 LYS A CA 1
ATOM 3419 C C . LYS A 1 434 ? 6.259 20.175 -9.347 1.00 75.00 434 LYS A C 1
ATOM 3421 O O . LYS A 1 434 ? 5.822 21.069 -10.066 1.00 75.00 434 LYS A O 1
ATOM 3426 N N . GLU A 1 435 ? 7.351 20.309 -8.600 1.00 73.56 435 GLU A N 1
ATOM 3427 C CA . GLU A 1 435 ? 8.078 21.573 -8.489 1.00 73.56 435 GLU A CA 1
ATOM 3428 C C . GLU A 1 435 ? 8.690 22.008 -9.826 1.00 73.56 435 GLU A C 1
ATOM 3430 O O . GLU A 1 435 ? 8.814 23.201 -10.105 1.00 73.56 435 GLU A O 1
ATOM 3435 N N . TRP A 1 436 ? 9.060 21.051 -10.678 1.00 76.25 436 TRP A N 1
ATOM 3436 C CA . TRP A 1 436 ? 9.730 21.336 -11.944 1.00 76.25 436 TRP A CA 1
ATOM 3437 C C . TRP A 1 436 ? 8.783 21.712 -13.078 1.00 76.25 436 TRP A C 1
ATOM 3439 O O . TRP A 1 436 ? 9.154 22.530 -13.916 1.00 76.25 436 TRP A O 1
ATOM 3449 N N . LEU A 1 437 ? 7.565 21.170 -13.099 1.00 75.00 437 LEU A N 1
ATOM 3450 C CA . LEU A 1 437 ? 6.560 21.483 -14.124 1.00 75.00 437 LEU A CA 1
ATOM 3451 C C . LEU A 1 437 ? 5.544 22.549 -13.702 1.00 75.00 437 LEU A C 1
ATOM 3453 O O . LEU A 1 437 ? 4.712 22.986 -14.505 1.00 75.00 437 LEU A O 1
ATOM 3457 N N . ASP A 1 438 ? 5.589 22.982 -12.445 1.00 74.56 438 ASP A N 1
ATOM 3458 C CA . ASP A 1 438 ? 4.984 24.247 -12.028 1.00 74.56 438 ASP A CA 1
ATOM 3459 C C . ASP A 1 438 ? 5.828 25.458 -12.440 1.00 74.56 438 ASP A C 1
ATOM 3461 O O . ASP A 1 438 ? 5.319 26.579 -12.485 1.00 74.56 438 ASP A O 1
ATOM 3465 N N . ALA A 1 439 ? 7.088 25.237 -12.812 1.00 70.94 439 ALA A N 1
ATOM 3466 C CA . ALA A 1 439 ? 7.928 26.262 -13.391 1.00 70.94 439 ALA A CA 1
ATOM 3467 C C . ALA A 1 439 ? 7.535 26.554 -14.853 1.00 70.94 439 ALA A C 1
ATOM 3469 O O . ALA A 1 439 ? 7.140 25.655 -15.593 1.00 70.94 439 ALA A O 1
ATOM 3470 N N . ASP A 1 440 ? 7.666 27.813 -15.282 1.00 84.00 440 ASP A N 1
ATOM 3471 C CA . ASP A 1 440 ? 7.398 28.269 -16.658 1.00 84.00 440 ASP A CA 1
ATOM 3472 C C . ASP A 1 440 ? 8.516 27.819 -17.624 1.00 84.00 440 ASP A C 1
ATOM 3474 O O . ASP A 1 440 ? 9.208 28.623 -18.245 1.00 84.00 440 ASP A O 1
ATOM 3478 N N . VAL A 1 441 ? 8.757 26.506 -17.676 1.00 91.06 441 VAL A N 1
ATOM 3479 C CA . VAL A 1 441 ? 9.751 25.851 -18.528 1.00 91.06 441 VAL A CA 1
ATOM 3480 C C . VAL A 1 441 ? 9.017 25.092 -19.623 1.00 91.06 441 VAL A C 1
ATOM 3482 O O . VAL A 1 441 ? 8.140 24.264 -19.362 1.00 91.06 441 VAL A O 1
ATOM 3485 N N . ASP A 1 442 ? 9.371 25.365 -20.875 1.00 93.12 442 ASP A N 1
ATOM 3486 C CA . ASP A 1 442 ? 8.769 24.678 -22.008 1.00 93.12 442 ASP A CA 1
ATOM 3487 C C . ASP A 1 442 ? 9.463 23.334 -22.239 1.00 93.12 442 ASP A C 1
ATOM 3489 O O . ASP A 1 442 ? 10.583 23.283 -22.739 1.00 93.12 442 ASP A O 1
ATOM 3493 N N . VAL A 1 443 ? 8.802 22.243 -21.854 1.00 94.81 443 VAL A N 1
ATOM 3494 C CA . VAL A 1 443 ? 9.269 20.875 -22.106 1.00 94.81 443 VAL A CA 1
ATOM 3495 C C . VAL A 1 443 ? 8.365 20.222 -23.144 1.00 94.81 443 VAL A C 1
ATOM 3497 O O . VAL A 1 443 ? 7.141 20.213 -23.003 1.00 94.81 443 VAL A O 1
ATOM 3500 N N . ARG A 1 444 ? 8.956 19.674 -24.206 1.00 94.62 444 ARG A N 1
ATOM 3501 C CA . ARG A 1 444 ? 8.212 19.033 -25.294 1.00 94.62 444 ARG A CA 1
ATOM 3502 C C . ARG A 1 444 ? 7.859 17.586 -24.971 1.00 94.62 444 ARG A C 1
ATOM 3504 O O . ARG A 1 444 ? 6.711 17.186 -25.167 1.00 94.62 444 ARG A O 1
ATOM 3511 N N . GLN A 1 445 ? 8.821 16.807 -24.485 1.00 94.69 445 GLN A N 1
ATOM 3512 C CA . GLN A 1 445 ? 8.629 15.410 -24.105 1.00 94.69 445 GLN A CA 1
ATOM 3513 C C . GLN A 1 445 ? 9.288 15.115 -22.756 1.00 94.69 445 GLN A C 1
ATOM 3515 O O . GLN A 1 445 ? 10.397 15.566 -22.486 1.00 94.69 445 GLN A O 1
ATOM 3520 N N . ILE A 1 446 ? 8.610 14.320 -21.929 1.00 94.31 446 ILE A N 1
ATOM 3521 C CA . ILE A 1 446 ? 9.104 13.841 -20.638 1.00 94.31 446 ILE A CA 1
ATOM 3522 C C . ILE A 1 446 ? 9.144 12.319 -20.676 1.00 94.31 446 ILE A C 1
ATOM 3524 O O . ILE A 1 446 ? 8.158 11.675 -21.039 1.00 94.31 446 ILE A O 1
ATOM 3528 N N . LEU A 1 447 ? 10.289 11.755 -20.318 1.00 93.31 447 LEU A N 1
ATOM 3529 C CA . LEU A 1 447 ? 10.534 10.323 -20.203 1.00 93.31 447 LEU A CA 1
ATOM 3530 C C . LEU A 1 447 ? 10.818 10.050 -18.735 1.00 93.31 447 LEU A C 1
ATOM 3532 O O . LEU A 1 447 ? 11.695 10.700 -18.177 1.00 93.31 447 LEU A O 1
ATOM 3536 N N . GLY A 1 448 ? 10.118 9.121 -18.098 1.00 89.56 448 GLY A N 1
ATOM 3537 C CA . GLY A 1 448 ? 10.489 8.774 -16.734 1.00 89.56 448 GLY A CA 1
ATOM 3538 C C . GLY A 1 448 ? 10.146 7.360 -16.328 1.00 89.56 448 GLY A C 1
ATOM 3539 O O . GLY A 1 448 ? 9.151 6.798 -16.795 1.00 89.56 448 GLY A O 1
ATOM 3540 N N . VAL A 1 449 ? 10.994 6.813 -15.464 1.00 84.69 449 VAL A N 1
ATOM 3541 C CA . VAL A 1 449 ? 10.716 5.612 -14.677 1.00 84.69 449 VAL A CA 1
ATOM 3542 C C . VAL A 1 449 ? 10.202 6.118 -13.347 1.00 84.69 449 VAL A C 1
ATOM 3544 O O . VAL A 1 449 ? 10.877 6.882 -12.674 1.00 84.69 449 VAL A O 1
ATOM 3547 N N . PHE A 1 450 ? 8.955 5.799 -13.019 1.00 79.44 450 PHE A N 1
ATOM 3548 C CA . PHE A 1 450 ? 8.342 6.282 -11.786 1.00 79.44 450 PHE A CA 1
ATOM 3549 C C . PHE A 1 450 ? 8.176 5.108 -10.837 1.00 79.44 450 PHE A C 1
ATOM 3551 O O . PHE A 1 450 ? 7.169 4.397 -10.912 1.00 79.44 450 PHE A O 1
ATOM 3558 N N . HIS A 1 451 ? 9.147 4.943 -9.941 1.00 75.19 451 HIS A N 1
ATOM 3559 C CA . HIS A 1 451 ? 9.065 3.979 -8.853 1.00 75.19 451 HIS A CA 1
ATOM 3560 C C . HIS A 1 451 ? 7.849 4.292 -7.967 1.00 75.19 451 HIS A C 1
ATOM 3562 O O . HIS A 1 451 ? 7.640 5.432 -7.543 1.00 75.19 451 HIS A O 1
ATOM 3568 N N . GLY A 1 452 ? 6.985 3.300 -7.733 1.00 65.88 452 GLY A N 1
ATOM 3569 C CA . GLY A 1 452 ? 5.747 3.501 -6.963 1.00 65.88 452 GLY A CA 1
ATOM 3570 C C . GLY A 1 452 ? 4.687 4.341 -7.692 1.00 65.88 452 GLY A C 1
ATOM 3571 O O . GLY A 1 452 ? 3.970 5.136 -7.077 1.00 65.88 452 GLY A O 1
ATOM 3572 N N . TYR A 1 453 ? 4.600 4.194 -9.018 1.00 67.06 453 TYR A N 1
ATOM 3573 C CA . TYR A 1 453 ? 3.650 4.906 -9.871 1.00 67.06 453 TYR A CA 1
ATOM 3574 C C . TYR A 1 453 ? 2.216 4.942 -9.304 1.00 67.06 453 TYR A C 1
ATOM 3576 O O . TYR A 1 453 ? 1.626 3.923 -8.941 1.00 67.06 453 TYR A O 1
ATOM 3584 N N . THR A 1 454 ? 1.602 6.131 -9.337 1.00 59.91 454 THR A N 1
ATOM 3585 C CA . THR A 1 454 ? 0.181 6.322 -9.031 1.00 59.91 454 THR A CA 1
ATOM 3586 C C . THR A 1 454 ? -0.542 7.002 -10.197 1.00 59.91 454 THR A C 1
ATOM 3588 O O . THR A 1 454 ? 0.029 7.816 -10.923 1.00 59.91 454 THR A O 1
ATOM 3591 N N . GLU A 1 455 ? -1.842 6.736 -10.355 1.00 67.69 455 GLU A N 1
ATOM 3592 C CA . GLU A 1 455 ? -2.724 7.409 -11.332 1.00 67.69 455 GLU A CA 1
ATOM 3593 C C . GLU A 1 455 ? -2.666 8.952 -11.230 1.00 67.69 455 GLU A C 1
ATOM 3595 O O . GLU A 1 455 ? -2.896 9.669 -12.208 1.00 67.69 455 GLU A O 1
ATOM 3600 N N . GLN A 1 456 ? -2.309 9.478 -10.052 1.00 71.06 456 GLN A N 1
ATOM 3601 C CA . GLN A 1 456 ? -2.159 10.912 -9.812 1.00 71.06 456 GLN A CA 1
ATOM 3602 C C . GLN A 1 456 ? -1.042 11.535 -10.665 1.00 71.06 456 GLN A C 1
ATOM 3604 O O . GLN A 1 456 ? -1.165 12.697 -11.051 1.00 71.06 456 GLN A O 1
ATOM 3609 N N . HIS A 1 457 ? -0.001 10.772 -11.019 1.00 74.69 457 HIS A N 1
ATOM 3610 C CA . HIS A 1 457 ? 1.100 11.245 -11.865 1.00 74.69 457 HIS A CA 1
ATOM 3611 C C . HIS A 1 457 ? 0.622 11.526 -13.283 1.00 74.69 457 HIS A C 1
ATOM 3613 O O . HIS A 1 457 ? 0.726 12.654 -13.759 1.00 74.69 457 HIS A O 1
ATOM 3619 N N . SER A 1 458 ? 0.000 10.537 -13.931 1.00 77.62 458 SER A N 1
ATOM 3620 C CA . SER A 1 458 ? -0.552 10.720 -15.277 1.00 77.62 458 SER A CA 1
ATOM 3621 C C . SER A 1 458 ? -1.561 11.863 -15.333 1.00 77.62 458 SER A C 1
ATOM 3623 O O . SER A 1 458 ? -1.564 12.637 -16.289 1.00 77.62 458 SER A O 1
ATOM 3625 N N . ARG A 1 459 ? -2.384 12.016 -14.287 1.00 77.19 459 ARG A N 1
ATOM 3626 C CA . ARG A 1 459 ? -3.340 13.124 -14.186 1.00 77.19 459 ARG A CA 1
ATOM 3627 C C . ARG A 1 459 ? -2.646 14.486 -14.186 1.00 77.19 459 ARG A C 1
ATOM 3629 O O . ARG A 1 459 ? -3.052 15.353 -14.952 1.00 77.19 459 ARG A O 1
ATOM 3636 N N . PHE A 1 460 ? -1.587 14.650 -13.394 1.00 83.62 460 PHE A N 1
ATOM 3637 C CA . PHE A 1 460 ? -0.812 15.890 -13.347 1.00 83.62 460 PHE A CA 1
ATOM 3638 C C . PHE A 1 460 ? -0.252 16.276 -14.726 1.00 83.62 460 PHE A C 1
ATOM 3640 O O . PHE A 1 460 ? -0.432 17.408 -15.173 1.00 83.62 460 PHE A O 1
ATOM 3647 N N . PHE A 1 461 ? 0.355 15.332 -15.453 1.00 84.69 461 PHE A N 1
ATOM 3648 C CA . PHE A 1 461 ? 0.881 15.605 -16.797 1.00 84.69 461 PHE A CA 1
ATOM 3649 C C . PHE A 1 461 ? -0.232 15.954 -17.799 1.00 84.69 461 PHE A C 1
ATOM 3651 O O . PHE A 1 461 ? -0.076 16.877 -18.600 1.00 84.69 461 PHE A O 1
ATOM 3658 N N . ILE A 1 462 ? -1.388 15.290 -17.726 1.00 82.69 462 ILE A N 1
ATOM 3659 C CA . ILE A 1 462 ? -2.544 15.606 -18.581 1.00 82.69 462 ILE A CA 1
ATOM 3660 C C . ILE A 1 462 ? -3.074 17.018 -18.306 1.00 82.69 462 ILE A C 1
ATOM 3662 O O . ILE A 1 462 ? -3.333 17.770 -19.247 1.00 82.69 462 ILE A O 1
ATOM 3666 N N . GLU A 1 463 ? -3.179 17.419 -17.037 1.00 83.56 463 GLU A N 1
ATOM 3667 C CA . GLU A 1 463 ? -3.592 18.776 -16.643 1.00 83.56 463 GLU A CA 1
ATOM 3668 C C . GLU A 1 463 ? -2.625 19.853 -17.159 1.00 83.56 463 GLU A C 1
ATOM 3670 O O . GLU A 1 463 ? -3.043 20.967 -17.482 1.00 83.56 463 GLU A O 1
ATOM 3675 N N . LYS A 1 464 ? -1.344 19.504 -17.319 1.00 84.25 464 LYS A N 1
ATOM 3676 C CA . LYS A 1 464 ? -0.306 20.355 -17.919 1.00 84.25 464 LYS A CA 1
ATOM 3677 C C . LYS A 1 464 ? -0.267 20.303 -19.454 1.00 84.25 464 LYS A C 1
ATOM 3679 O O . LYS A 1 464 ? 0.584 20.949 -20.065 1.00 84.25 464 LYS A O 1
ATOM 3684 N N . GLY A 1 465 ? -1.195 19.583 -20.087 1.00 90.12 465 GLY A N 1
ATOM 3685 C CA . GLY A 1 465 ? -1.333 19.506 -21.543 1.00 90.12 465 GLY A CA 1
ATOM 3686 C C . GLY A 1 465 ? -0.465 18.440 -22.218 1.00 90.12 465 GLY A C 1
ATOM 3687 O O . GLY A 1 465 ? -0.228 18.534 -23.426 1.00 90.12 465 GLY A O 1
ATOM 3688 N N . TYR A 1 466 ? 0.007 17.439 -21.473 1.00 90.69 466 TYR A N 1
ATOM 3689 C CA . TYR A 1 466 ? 0.738 16.301 -22.027 1.00 90.69 466 TYR A CA 1
ATOM 3690 C C . TYR A 1 466 ? -0.190 15.112 -22.306 1.00 90.69 466 TYR A C 1
ATOM 3692 O O . TYR A 1 466 ? -1.124 14.831 -21.559 1.00 90.69 466 TYR A O 1
ATOM 3700 N N . ALA A 1 467 ? 0.094 14.372 -23.372 1.00 85.56 467 ALA A N 1
ATOM 3701 C CA . ALA A 1 467 ? -0.516 13.084 -23.673 1.00 85.56 467 ALA A CA 1
ATOM 3702 C C . ALA A 1 467 ? 0.417 11.939 -23.255 1.00 85.56 467 ALA A C 1
ATOM 3704 O O . ALA A 1 467 ? 1.620 11.996 -23.509 1.00 85.56 467 ALA A O 1
ATOM 3705 N N . VAL A 1 468 ? -0.143 10.885 -22.655 1.00 82.44 468 VAL A N 1
ATOM 3706 C CA . VAL A 1 468 ? 0.584 9.645 -22.335 1.00 82.44 468 VAL A CA 1
ATOM 3707 C C . VAL A 1 468 ? 0.673 8.779 -23.591 1.00 82.44 468 VAL A C 1
ATOM 3709 O O . VAL A 1 468 ? -0.358 8.457 -24.185 1.00 82.44 468 VAL A O 1
ATOM 3712 N N . PHE A 1 469 ? 1.882 8.389 -24.001 1.00 74.19 469 PHE A N 1
ATOM 3713 C CA . PHE A 1 469 ? 2.090 7.624 -25.238 1.00 74.19 469 PHE A CA 1
ATOM 3714 C C . PHE A 1 469 ? 2.604 6.192 -25.016 1.00 74.19 469 PHE A C 1
ATOM 3716 O O . PHE A 1 469 ? 2.209 5.288 -25.755 1.00 74.19 469 PHE A O 1
ATOM 3723 N N . HIS A 1 470 ? 3.430 5.958 -23.997 1.00 66.62 470 HIS A N 1
ATOM 3724 C CA . HIS A 1 470 ? 3.938 4.627 -23.670 1.00 66.62 470 HIS A CA 1
ATOM 3725 C C . HIS A 1 470 ? 3.851 4.390 -22.163 1.00 66.62 470 HIS A C 1
ATOM 3727 O O . HIS A 1 470 ? 4.163 5.294 -21.394 1.00 66.62 470 HIS A O 1
ATOM 3733 N N . SER A 1 471 ? 3.413 3.190 -21.781 1.00 57.09 471 SER A N 1
ATOM 3734 C CA . SER A 1 471 ? 3.464 2.661 -20.419 1.00 57.09 471 SER A CA 1
ATOM 3735 C C . SER A 1 471 ? 4.028 1.245 -20.510 1.00 57.09 471 SER A C 1
ATOM 3737 O O . SER A 1 471 ? 3.366 0.365 -21.076 1.00 57.09 471 SER A O 1
ATOM 3739 N N . GLY A 1 472 ? 5.253 1.032 -20.027 1.00 61.34 472 GLY A N 1
ATOM 3740 C CA . GLY A 1 472 ? 5.796 -0.317 -19.855 1.00 61.34 472 GLY A CA 1
ATOM 3741 C C . GLY A 1 472 ? 4.891 -1.162 -18.947 1.00 61.34 472 GLY A C 1
ATOM 3742 O O . GLY A 1 472 ? 4.158 -0.620 -18.123 1.00 61.34 472 GLY A O 1
ATOM 3743 N N . ALA A 1 473 ? 4.899 -2.484 -19.120 1.00 46.22 473 ALA A N 1
ATOM 3744 C CA . ALA A 1 473 ? 4.281 -3.401 -18.163 1.00 46.22 473 ALA A CA 1
ATOM 3745 C C . ALA A 1 473 ? 5.345 -3.804 -17.129 1.00 46.22 473 ALA A C 1
ATOM 3747 O O . ALA A 1 473 ? 6.402 -4.285 -17.529 1.00 46.22 473 ALA A O 1
ATOM 3748 N N . GLY A 1 474 ? 5.084 -3.590 -15.839 1.00 59.53 474 GLY A N 1
ATOM 3749 C CA . GLY A 1 474 ? 6.018 -3.887 -14.745 1.00 59.53 474 GLY A CA 1
ATOM 3750 C C . GLY A 1 474 ? 5.663 -3.130 -13.461 1.00 59.53 474 GLY A C 1
ATOM 3751 O O . GLY A 1 474 ? 4.753 -2.299 -13.481 1.00 59.53 474 GLY A O 1
ATOM 3752 N N . SER A 1 475 ? 6.374 -3.426 -12.366 1.00 54.69 475 SER A N 1
ATOM 3753 C CA . SER A 1 475 ? 6.292 -2.690 -11.089 1.00 54.69 475 SER A CA 1
ATOM 3754 C C . SER A 1 475 ? 6.654 -1.212 -11.251 1.00 54.69 475 SER A C 1
ATOM 3756 O O . SER A 1 475 ? 6.045 -0.359 -10.609 1.00 54.69 475 SER A O 1
ATOM 3758 N N . ASP A 1 476 ? 7.563 -0.928 -12.186 1.00 68.38 476 ASP A N 1
ATOM 3759 C CA . ASP A 1 476 ? 8.102 0.400 -12.470 1.00 68.38 476 ASP A CA 1
ATOM 3760 C C . ASP A 1 476 ? 7.862 0.728 -13.951 1.00 68.38 476 ASP A C 1
ATOM 3762 O O . ASP A 1 476 ? 8.716 0.506 -14.814 1.00 68.38 476 ASP A O 1
ATOM 3766 N N . PRO A 1 477 ? 6.639 1.164 -14.310 1.00 71.25 477 PRO A N 1
ATOM 3767 C CA . PRO A 1 477 ? 6.287 1.380 -15.701 1.00 71.25 477 PRO A CA 1
ATOM 3768 C C . PRO A 1 477 ? 7.107 2.534 -16.284 1.00 71.25 477 PRO A C 1
ATOM 3770 O O . PRO A 1 477 ? 7.043 3.669 -15.811 1.00 71.25 477 PRO A O 1
ATOM 3773 N N . GLU A 1 478 ? 7.818 2.264 -17.379 1.00 78.94 478 GLU A N 1
ATOM 3774 C CA . GLU A 1 478 ? 8.421 3.314 -18.199 1.00 78.94 478 GLU A CA 1
ATOM 3775 C C . GLU A 1 478 ? 7.322 4.155 -18.853 1.00 78.94 478 GLU A C 1
ATOM 3777 O O . GLU A 1 478 ? 6.546 3.653 -19.682 1.00 78.94 478 GLU A O 1
ATOM 3782 N N . MET A 1 479 ? 7.277 5.440 -18.509 1.00 82.81 479 MET A N 1
ATOM 3783 C CA . MET A 1 479 ? 6.266 6.372 -18.990 1.00 82.81 479 MET A CA 1
ATOM 3784 C C . MET A 1 479 ? 6.871 7.408 -19.934 1.00 82.81 479 MET A C 1
ATOM 3786 O O . MET A 1 479 ? 7.962 7.938 -19.723 1.00 82.81 479 MET A O 1
ATOM 3790 N N . SER A 1 480 ? 6.135 7.726 -20.997 1.00 85.88 480 SER A N 1
ATOM 3791 C CA . SER A 1 480 ? 6.491 8.795 -21.936 1.00 85.88 480 SER A CA 1
ATOM 3792 C C . SER A 1 480 ? 5.315 9.745 -22.135 1.00 85.88 480 SER A C 1
ATOM 3794 O O . SER A 1 480 ? 4.241 9.324 -22.576 1.00 85.88 480 SER A O 1
ATOM 3796 N N . TYR A 1 481 ? 5.535 11.025 -21.841 1.00 90.12 481 TYR A N 1
ATOM 3797 C CA . TYR A 1 481 ? 4.553 12.104 -21.929 1.00 90.12 481 TYR A CA 1
ATOM 3798 C C . TYR A 1 481 ? 4.969 13.112 -23.002 1.00 90.12 481 TYR A C 1
ATOM 3800 O O . TYR A 1 481 ? 6.108 13.567 -23.006 1.00 90.12 481 TYR A O 1
ATOM 3808 N N . VAL A 1 482 ? 4.060 13.501 -23.896 1.00 90.56 482 VAL A N 1
ATOM 3809 C CA . VAL A 1 482 ? 4.343 14.452 -24.989 1.00 90.56 482 VAL A CA 1
ATOM 3810 C C . VAL A 1 482 ? 3.388 15.634 -24.916 1.00 90.56 482 VAL A C 1
ATOM 3812 O O . VAL A 1 482 ? 2.174 15.442 -24.890 1.00 90.56 482 VAL A O 1
ATOM 3815 N N . LYS A 1 483 ? 3.917 16.857 -24.899 1.00 91.06 483 LYS A N 1
ATOM 3816 C CA . LYS A 1 483 ? 3.123 18.087 -24.861 1.00 91.06 483 LYS A CA 1
ATOM 3817 C C . LYS A 1 483 ? 2.395 18.282 -26.188 1.00 91.06 483 LYS A C 1
ATOM 3819 O O . LYS A 1 483 ? 3.018 18.300 -27.250 1.00 91.06 483 LYS A O 1
ATOM 3824 N N . LEU A 1 484 ? 1.073 18.436 -26.138 1.00 84.06 484 LEU A N 1
ATOM 3825 C CA . LEU A 1 484 ? 0.274 18.660 -27.342 1.00 84.06 484 LEU A CA 1
ATOM 3826 C C . LEU A 1 484 ? 0.377 20.129 -27.791 1.00 84.06 484 LEU A C 1
ATOM 3828 O O . LEU A 1 484 ? 0.300 21.037 -26.956 1.00 84.06 484 LEU A O 1
ATOM 3832 N N . PRO A 1 485 ? 0.508 20.410 -29.100 1.00 77.12 485 PRO A N 1
ATOM 3833 C CA . PRO A 1 485 ? 0.524 21.780 -29.602 1.00 77.12 485 PRO A CA 1
ATOM 3834 C C . PRO A 1 485 ? -0.787 22.512 -29.267 1.00 77.12 485 PRO A C 1
ATOM 3836 O O . PRO A 1 485 ? -1.870 21.928 -29.303 1.00 77.12 485 PRO A O 1
ATOM 3839 N N . MET A 1 486 ? -0.712 23.825 -28.998 1.00 55.97 486 MET A N 1
ATOM 3840 C CA . MET A 1 486 ? -1.839 24.639 -28.495 1.00 55.97 486 MET A CA 1
ATOM 3841 C C . MET A 1 486 ? -3.149 24.540 -29.304 1.00 55.97 486 MET A C 1
ATOM 3843 O O . MET A 1 486 ? -4.234 24.732 -28.759 1.00 55.97 486 MET A O 1
ATOM 3847 N N . ARG A 1 487 ? -3.077 24.256 -30.612 1.00 53.16 487 ARG A N 1
ATOM 3848 C CA . ARG A 1 487 ? -4.275 24.080 -31.455 1.00 53.16 487 ARG A CA 1
ATOM 3849 C C . ARG A 1 487 ? -5.016 22.769 -31.182 1.00 53.16 487 ARG A C 1
ATOM 3851 O O . ARG A 1 487 ? -6.228 22.730 -31.361 1.00 53.16 487 ARG A O 1
ATOM 3858 N N . GLU A 1 488 ? -4.309 21.734 -30.746 1.00 53.34 488 GLU A N 1
ATOM 3859 C CA . GLU A 1 488 ? -4.876 20.429 -30.395 1.00 53.34 488 GLU A CA 1
ATOM 3860 C C . GLU A 1 488 ? -5.325 20.408 -28.929 1.00 53.34 488 GLU A C 1
ATOM 3862 O O . GLU A 1 488 ? -6.410 19.914 -28.627 1.00 53.34 488 GLU A O 1
ATOM 3867 N N . SER A 1 489 ? -4.582 21.056 -28.022 1.00 50.03 489 SER A N 1
ATOM 3868 C CA . SER A 1 489 ? -4.995 21.190 -26.615 1.00 50.03 489 SER A CA 1
ATOM 3869 C C . SER A 1 489 ? -6.282 22.015 -26.444 1.00 50.03 489 SER A C 1
ATOM 3871 O O . SER A 1 489 ? -7.118 21.702 -25.592 1.00 50.03 489 SER A O 1
ATOM 3873 N N . ALA A 1 490 ? -6.515 23.001 -27.321 1.00 47.59 490 ALA A N 1
ATOM 3874 C CA . ALA A 1 490 ? -7.757 23.774 -27.386 1.00 47.59 490 ALA A CA 1
ATOM 3875 C C . ALA A 1 490 ? -8.989 22.961 -27.837 1.00 47.59 490 ALA A C 1
ATOM 3877 O O . ALA A 1 490 ? -10.107 23.439 -27.661 1.00 47.59 490 ALA A O 1
ATOM 3878 N N . MET A 1 491 ? -8.824 21.756 -28.399 1.00 46.19 491 MET A N 1
ATOM 3879 C CA . MET A 1 491 ? -9.942 20.847 -28.706 1.00 46.19 491 MET A CA 1
ATOM 3880 C C . MET A 1 491 ? -10.285 19.923 -27.531 1.00 46.19 491 MET A C 1
ATOM 3882 O O . MET A 1 491 ? -11.445 19.563 -27.358 1.00 46.19 491 MET A O 1
ATOM 3886 N N . VAL A 1 492 ? -9.302 19.587 -26.694 1.00 46.56 492 VAL A N 1
ATOM 3887 C CA . VAL A 1 492 ? -9.480 18.686 -25.543 1.00 46.56 492 VAL A CA 1
ATOM 3888 C C . VAL A 1 492 ? -10.156 19.402 -24.361 1.00 46.56 492 VAL A C 1
ATOM 3890 O O . VAL A 1 492 ? -10.931 18.796 -23.629 1.00 46.56 492 VAL A O 1
ATOM 3893 N N . SER A 1 493 ? -9.927 20.711 -24.198 1.00 38.84 493 SER A N 1
ATOM 3894 C CA . SER A 1 493 ? -10.379 21.479 -23.022 1.00 38.84 493 SER A CA 1
ATOM 3895 C C . SER A 1 493 ? -11.866 21.933 -23.038 1.00 38.84 493 SER A C 1
ATOM 3897 O O . SER A 1 493 ? -12.543 21.772 -22.022 1.00 38.84 493 SER A O 1
ATOM 3899 N N . PRO A 1 494 ? -12.457 22.440 -24.146 1.00 37.81 494 PRO A N 1
ATOM 3900 C CA . PRO A 1 494 ? -13.852 22.917 -24.165 1.00 37.81 494 PRO A CA 1
ATOM 3901 C C . PRO A 1 494 ? -14.907 21.807 -24.287 1.00 37.81 494 PRO A C 1
ATOM 3903 O O . PRO A 1 494 ? -16.064 22.025 -23.928 1.00 37.81 494 PRO A O 1
ATOM 3906 N N . MET A 1 495 ? -14.529 20.616 -24.765 1.00 37.94 495 MET A N 1
ATOM 3907 C CA . MET A 1 495 ? -15.427 19.456 -24.893 1.00 37.94 495 MET A CA 1
ATOM 3908 C C . MET A 1 495 ? -15.889 18.916 -23.521 1.00 37.94 495 MET A C 1
ATOM 3910 O O . MET A 1 495 ? -16.925 18.266 -23.432 1.00 37.94 495 MET A O 1
ATOM 3914 N N . LEU A 1 496 ? -15.171 19.268 -22.448 1.00 37.09 496 LEU A N 1
ATOM 3915 C CA . LEU A 1 496 ? -15.487 18.955 -21.049 1.00 37.09 496 LEU A CA 1
ATOM 3916 C C . LEU A 1 496 ? -16.406 19.986 -20.356 1.00 37.09 496 LEU A C 1
ATOM 3918 O O . LEU A 1 496 ? -16.923 19.702 -19.280 1.00 37.09 496 LEU A O 1
ATOM 3922 N N . LEU A 1 497 ? -16.633 21.173 -20.941 1.00 34.12 497 LEU A N 1
ATOM 3923 C CA . LEU A 1 497 ? -17.293 22.310 -20.265 1.00 34.12 497 LEU A CA 1
ATOM 3924 C C . LEU A 1 497 ? -18.741 22.603 -20.719 1.00 34.12 497 LEU A C 1
ATOM 3926 O O . LEU A 1 497 ? -19.392 23.472 -20.142 1.00 34.12 497 LEU A O 1
ATOM 3930 N N . ALA A 1 498 ? -19.282 21.910 -21.726 1.00 30.31 498 ALA A N 1
ATOM 3931 C CA . ALA A 1 498 ? -20.568 22.258 -22.355 1.00 30.31 498 ALA A CA 1
ATOM 3932 C C . ALA A 1 498 ? -21.818 21.540 -21.787 1.00 30.31 498 ALA A C 1
ATOM 3934 O O . ALA A 1 498 ? -22.795 21.332 -22.507 1.00 30.31 498 ALA A O 1
ATOM 3935 N N . LEU A 1 499 ? -21.828 21.192 -20.497 1.00 32.88 499 LEU A N 1
ATOM 3936 C CA . LEU A 1 499 ? -22.998 20.659 -19.789 1.00 32.88 499 LEU A CA 1
ATOM 3937 C C . LEU A 1 499 ? -23.171 21.417 -18.467 1.00 32.88 499 LEU A C 1
ATOM 3939 O O . LEU A 1 499 ? -22.416 21.166 -17.537 1.00 32.88 499 LEU A O 1
ATOM 3943 N N . ASP A 1 500 ? -24.138 22.345 -18.409 1.00 32.03 500 ASP A N 1
ATOM 3944 C CA . ASP A 1 500 ? -25.074 22.559 -17.281 1.00 32.03 500 ASP A CA 1
ATOM 3945 C C . ASP A 1 500 ? -25.536 24.028 -17.145 1.00 32.03 500 ASP A C 1
ATOM 3947 O O . ASP A 1 500 ? -24.788 24.924 -16.755 1.00 32.03 500 ASP A O 1
ATOM 3951 N N . ALA A 1 501 ? -26.816 24.274 -17.437 1.00 31.19 501 ALA A N 1
ATOM 3952 C CA . ALA A 1 501 ? -27.536 25.441 -16.936 1.00 31.19 501 ALA A CA 1
ATOM 3953 C C . ALA A 1 501 ? -29.048 25.171 -16.938 1.00 31.19 501 ALA A C 1
ATOM 3955 O O . ALA A 1 501 ? -29.726 25.446 -17.934 1.00 31.19 501 ALA A O 1
ATOM 3956 N N . ARG A 1 502 ? -29.600 24.687 -15.814 1.00 30.69 502 ARG A N 1
ATOM 3957 C CA . ARG A 1 502 ? -30.992 24.979 -15.398 1.00 30.69 502 ARG A CA 1
ATOM 3958 C C . ARG A 1 502 ? -31.247 24.658 -13.910 1.00 30.69 502 ARG A C 1
ATOM 3960 O O . ARG A 1 502 ? -31.104 23.527 -13.472 1.00 30.69 502 ARG A O 1
ATOM 3967 N N . ARG A 1 503 ? -31.671 25.677 -13.142 1.00 29.70 503 ARG A N 1
ATOM 3968 C CA . ARG A 1 503 ? -32.109 25.598 -11.726 1.00 29.70 503 ARG A CA 1
ATOM 3969 C C . ARG A 1 503 ? -33.485 24.919 -11.576 1.00 29.70 503 ARG A C 1
ATOM 3971 O O . ARG A 1 503 ? -34.332 25.148 -12.441 1.00 29.70 503 ARG A O 1
ATOM 3978 N N . PRO A 1 504 ? -33.783 24.230 -10.453 1.00 36.34 504 PRO A N 1
ATOM 3979 C CA . PRO A 1 504 ? -35.112 23.680 -10.194 1.00 36.34 504 PRO A CA 1
ATOM 3980 C C . PRO A 1 504 ? -36.025 24.642 -9.407 1.00 36.34 504 PRO A C 1
ATOM 3982 O O . PRO A 1 504 ? -35.591 25.339 -8.487 1.00 36.34 504 PRO A O 1
ATOM 3985 N N . GLN A 1 505 ? -37.313 24.648 -9.770 1.00 30.25 505 GLN A N 1
ATOM 3986 C CA . GLN A 1 505 ? -38.422 25.171 -8.964 1.00 30.25 505 GLN A CA 1
ATOM 3987 C C . GLN A 1 505 ? -38.992 24.070 -8.050 1.00 30.25 505 GLN A C 1
ATOM 3989 O O . GLN A 1 505 ? -38.945 22.888 -8.378 1.00 30.25 505 GLN A O 1
ATOM 3994 N N . GLN A 1 506 ? -39.528 24.500 -6.905 1.00 41.66 506 GLN A N 1
ATOM 3995 C CA . GLN A 1 506 ? -40.146 23.706 -5.834 1.00 41.66 506 GLN A CA 1
ATOM 3996 C C . GLN A 1 506 ? -41.381 22.891 -6.269 1.00 41.66 506 GLN A C 1
ATOM 3998 O O . GLN A 1 506 ? -42.157 23.395 -7.078 1.00 41.66 506 GLN A O 1
ATOM 4003 N N . LEU A 1 507 ? -41.599 21.720 -5.633 1.00 30.61 507 LEU A N 1
ATOM 4004 C CA . LEU A 1 507 ? -42.860 21.142 -5.074 1.00 30.61 507 LEU A CA 1
ATOM 4005 C C . LEU A 1 507 ? -42.670 19.612 -4.785 1.00 30.61 507 LEU A C 1
ATOM 4007 O O . LEU A 1 507 ? -41.611 19.088 -5.115 1.00 30.61 507 LEU A O 1
ATOM 4011 N N . PRO A 1 508 ? -43.610 18.870 -4.144 1.00 36.41 508 PRO A N 1
ATOM 4012 C CA . PRO A 1 508 ? -43.794 18.740 -2.695 1.00 36.41 508 PRO A CA 1
ATOM 4013 C C . PRO A 1 508 ? -43.716 17.278 -2.170 1.00 36.41 508 PRO A C 1
ATOM 4015 O O . PRO A 1 508 ? -43.542 16.316 -2.908 1.00 36.41 508 PRO A O 1
ATOM 4018 N N . SER A 1 509 ? -43.880 17.141 -0.851 1.00 47.31 509 SER A N 1
ATOM 4019 C CA . SER A 1 509 ? -43.854 15.923 -0.027 1.00 47.31 509 SER A CA 1
ATOM 4020 C C . SER A 1 509 ? -44.672 14.721 -0.534 1.00 47.31 509 SER A C 1
ATOM 4022 O O . SER A 1 509 ? -45.880 14.847 -0.735 1.00 47.31 509 SER A O 1
ATOM 4024 N N . SER A 1 510 ? -44.074 13.523 -0.564 1.00 37.34 510 SER A N 1
ATOM 4025 C CA . SER A 1 510 ? -44.402 12.391 0.337 1.00 37.34 510 SER A CA 1
ATOM 4026 C C . SER A 1 510 ? -43.714 11.070 -0.077 1.00 37.34 510 SER A C 1
ATOM 4028 O O . SER A 1 510 ? -43.838 10.626 -1.210 1.00 37.34 510 SER A O 1
ATOM 4030 N N . GLN A 1 511 ? -43.079 10.440 0.922 1.00 31.52 511 GLN A N 1
ATOM 4031 C CA . GLN A 1 511 ? -42.649 9.031 1.054 1.00 31.52 511 GLN A CA 1
ATOM 4032 C C . GLN A 1 511 ? -41.372 8.510 0.350 1.00 31.52 511 GLN A C 1
ATOM 4034 O O . GLN A 1 511 ? -40.952 9.065 -0.661 1.00 31.52 511 GLN A O 1
ATOM 4039 N N . PRO A 1 512 ? -40.680 7.525 0.982 1.00 52.75 512 PRO A N 1
ATOM 4040 C CA . PRO A 1 512 ? -39.221 7.505 1.075 1.00 52.75 512 PRO A CA 1
ATOM 4041 C C . PRO A 1 512 ? -38.562 6.318 0.348 1.00 52.75 512 PRO A C 1
ATOM 4043 O O . PRO A 1 512 ? -39.239 5.438 -0.172 1.00 52.75 512 PRO A O 1
ATOM 4046 N N . VAL A 1 513 ? -37.227 6.289 0.442 1.00 41.00 513 VAL A N 1
ATOM 4047 C CA . VAL A 1 513 ? -36.269 5.240 0.038 1.00 41.00 513 VAL A CA 1
ATOM 4048 C C . VAL A 1 513 ? -35.597 5.478 -1.320 1.00 41.00 513 VAL A C 1
ATOM 4050 O O . VAL A 1 513 ? -36.075 5.038 -2.358 1.00 41.00 513 VAL A O 1
ATOM 4053 N N . ALA A 1 514 ? -34.460 6.183 -1.258 1.00 38.62 514 ALA A N 1
ATOM 4054 C CA . ALA A 1 514 ? -33.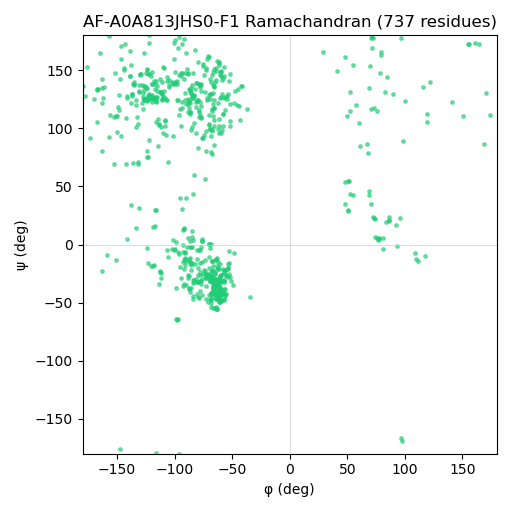233 6.001 -2.052 1.00 38.62 514 ALA A CA 1
ATOM 4055 C C . ALA A 1 514 ? -32.333 7.224 -1.798 1.00 38.62 514 ALA A C 1
ATOM 4057 O O . ALA A 1 514 ? -32.451 8.227 -2.499 1.00 38.62 514 ALA A O 1
ATOM 4058 N N . LYS A 1 515 ? -31.501 7.197 -0.748 1.00 42.59 515 LYS A N 1
ATOM 4059 C CA . LYS A 1 515 ? -30.657 8.357 -0.394 1.00 42.59 515 LYS A CA 1
ATOM 4060 C C . LYS A 1 515 ? -29.242 8.046 0.102 1.00 42.59 515 LYS A C 1
ATOM 4062 O O . LYS A 1 515 ? -28.478 8.953 0.377 1.00 42.59 515 LYS A O 1
ATOM 4067 N N . THR A 1 516 ? -28.832 6.787 0.099 1.00 52.31 516 THR A N 1
ATOM 4068 C CA . THR A 1 516 ? -27.665 6.335 0.865 1.00 52.31 516 THR A CA 1
ATOM 4069 C C . THR A 1 516 ? -26.291 6.666 0.252 1.00 52.31 516 THR A C 1
ATOM 4071 O O . THR A 1 516 ? -25.302 6.727 0.975 1.00 52.31 516 THR A O 1
ATOM 4074 N N . ILE A 1 517 ? -26.186 6.883 -1.068 1.00 39.75 517 ILE A N 1
ATOM 4075 C CA . ILE A 1 517 ? -24.883 7.027 -1.763 1.00 39.75 517 ILE A CA 1
ATOM 4076 C C . ILE A 1 517 ? -24.363 8.474 -1.741 1.00 39.75 517 ILE A C 1
ATOM 4078 O O . ILE A 1 517 ? -23.185 8.698 -1.471 1.00 39.75 517 ILE A O 1
ATOM 4082 N N . GLU A 1 518 ? -25.244 9.457 -1.937 1.00 40.72 518 GLU A N 1
ATOM 4083 C CA . GLU A 1 518 ? -24.901 10.890 -1.887 1.00 40.72 518 GLU A CA 1
ATOM 4084 C C . GLU A 1 518 ? -24.522 11.333 -0.452 1.00 40.72 518 GLU A C 1
ATOM 4086 O O . GLU A 1 518 ? -23.787 12.297 -0.243 1.00 40.72 518 GLU A O 1
ATOM 4091 N N . GLU A 1 519 ? -24.975 10.582 0.556 1.00 43.41 519 GLU A N 1
ATOM 4092 C CA . GLU A 1 519 ? -24.842 10.896 1.983 1.00 43.41 519 GLU A CA 1
ATOM 4093 C C . GLU A 1 519 ? -23.480 10.480 2.581 1.00 43.41 519 GLU A C 1
ATOM 4095 O O . GLU A 1 519 ? -22.945 11.183 3.440 1.00 43.41 519 GLU A O 1
ATOM 4100 N N . ILE A 1 520 ? -22.844 9.420 2.061 1.00 41.41 520 ILE A N 1
ATOM 4101 C CA . ILE A 1 520 ? -21.462 9.020 2.414 1.00 41.41 520 ILE A CA 1
ATOM 4102 C C . ILE A 1 520 ? -20.426 9.937 1.733 1.00 41.41 520 ILE A C 1
ATOM 4104 O O . ILE A 1 520 ? -19.345 10.204 2.266 1.00 41.41 520 ILE A O 1
ATOM 4108 N N . GLU A 1 521 ? -20.765 10.479 0.566 1.00 39.09 521 GLU A N 1
ATOM 4109 C CA . GLU A 1 521 ? -19.916 11.382 -0.216 1.00 39.09 521 GLU A CA 1
ATOM 4110 C C . GLU A 1 521 ? -19.746 12.763 0.445 1.00 39.09 521 GLU A C 1
ATOM 4112 O O . GLU A 1 521 ? -18.703 13.411 0.307 1.00 39.09 521 GLU A O 1
ATOM 4117 N N . ILE A 1 522 ? -20.724 13.172 1.261 1.00 43.56 522 ILE A N 1
ATOM 4118 C CA . ILE A 1 522 ? -20.643 14.351 2.133 1.00 43.56 522 ILE A CA 1
ATOM 4119 C C . ILE A 1 522 ? -19.575 14.148 3.217 1.00 43.56 522 ILE A C 1
ATOM 4121 O O . ILE A 1 522 ? -18.758 15.041 3.427 1.00 43.56 522 ILE A O 1
ATOM 4125 N N . LEU A 1 523 ? -19.490 12.967 3.839 1.00 42.53 523 LEU A N 1
ATOM 4126 C CA . LEU A 1 523 ? -18.494 12.682 4.883 1.00 42.53 523 LEU A CA 1
ATOM 4127 C C . LEU A 1 523 ? -17.051 12.651 4.343 1.00 42.53 523 LEU A C 1
ATOM 4129 O O . LEU A 1 523 ? -16.137 13.087 5.035 1.00 42.53 523 LEU A O 1
ATOM 4133 N N . ARG A 1 524 ? -16.833 12.227 3.086 1.00 40.50 524 ARG A N 1
ATOM 4134 C CA . ARG A 1 524 ? -15.501 12.257 2.436 1.00 40.50 524 ARG A CA 1
ATOM 4135 C C . ARG A 1 524 ? -15.075 13.651 1.960 1.00 40.50 524 ARG A C 1
ATOM 4137 O O . ARG A 1 524 ? -13.885 13.960 1.971 1.00 40.50 524 ARG A O 1
ATOM 4144 N N . ARG A 1 525 ? -16.023 14.511 1.560 1.00 40.72 525 ARG A N 1
ATOM 4145 C CA . ARG A 1 525 ? -15.755 15.931 1.241 1.00 40.72 525 ARG A CA 1
ATOM 4146 C C . ARG A 1 525 ? -15.525 16.779 2.493 1.00 40.72 525 ARG A C 1
ATOM 4148 O O . ARG A 1 525 ? -14.855 17.807 2.420 1.00 40.72 525 ARG A O 1
ATOM 4155 N N . LEU A 1 526 ? -16.015 16.328 3.643 1.00 43.66 526 LEU A N 1
ATOM 4156 C CA . LEU A 1 526 ? -15.729 16.900 4.951 1.00 43.66 526 LEU A CA 1
ATOM 4157 C C . LEU A 1 526 ? -14.398 16.358 5.502 1.00 43.66 526 LEU A C 1
ATOM 4159 O O . LEU A 1 526 ? -14.364 15.810 6.602 1.00 43.66 526 LEU A O 1
ATOM 4163 N N . ARG A 1 527 ? -13.269 16.579 4.799 1.00 51.91 527 ARG A N 1
ATOM 4164 C CA . ARG A 1 527 ? -12.000 16.746 5.534 1.00 51.91 527 ARG A CA 1
ATOM 4165 C C . ARG A 1 527 ? -12.234 17.939 6.440 1.00 51.91 527 ARG A C 1
ATOM 4167 O O . ARG A 1 527 ? -12.167 19.087 5.991 1.00 51.91 527 ARG A O 1
ATOM 4174 N N . TRP A 1 528 ? -12.610 17.658 7.679 1.00 55.41 528 TRP A N 1
ATOM 4175 C CA . TRP A 1 528 ? -12.825 18.687 8.664 1.00 55.41 528 TRP A CA 1
ATOM 4176 C C . TRP A 1 528 ? -11.459 19.315 8.898 1.00 55.41 528 TRP A C 1
ATOM 4178 O O . TRP A 1 528 ? -10.566 18.727 9.503 1.00 55.41 528 TRP A O 1
ATOM 4188 N N . LYS A 1 529 ? -11.251 20.483 8.290 1.00 58.16 529 LYS A N 1
ATOM 4189 C CA . LYS A 1 529 ? -10.054 21.265 8.538 1.00 58.16 529 LYS A CA 1
ATOM 4190 C C . LYS A 1 529 ? -10.204 21.782 9.948 1.00 58.16 529 LYS A C 1
ATOM 4192 O O . LYS A 1 529 ? -11.069 22.622 10.196 1.00 58.16 529 LYS A O 1
ATOM 4197 N N . CYS A 1 530 ? -9.367 21.272 10.841 1.00 71.88 530 CYS A N 1
ATOM 4198 C CA . CYS A 1 530 ? -9.238 21.867 12.149 1.00 71.88 530 CYS A CA 1
ATOM 4199 C C . CYS A 1 530 ? -8.970 23.370 11.963 1.00 71.88 530 CYS A C 1
ATOM 4201 O O . CYS A 1 530 ? -7.995 23.717 11.291 1.00 71.88 530 CYS A O 1
ATOM 4203 N N . PRO A 1 531 ? -9.826 24.268 12.491 1.00 61.75 531 PRO A N 1
ATOM 4204 C CA . PRO A 1 531 ? -9.672 25.711 12.292 1.00 61.75 531 PRO A CA 1
ATOM 4205 C C . PRO A 1 531 ? -8.308 26.233 12.767 1.00 61.75 531 PRO A C 1
ATOM 4207 O O . PRO A 1 531 ? -7.837 27.264 12.290 1.00 61.75 531 PRO A O 1
ATOM 4210 N N . SER A 1 532 ? -7.679 25.500 13.688 1.00 77.12 532 SER A N 1
ATOM 4211 C CA . SER A 1 532 ? -6.345 25.732 14.227 1.00 77.12 532 SER A CA 1
ATOM 4212 C C . SER A 1 532 ? -5.663 24.395 14.544 1.00 77.12 532 SER A C 1
ATOM 4214 O O . SER A 1 532 ? -5.834 23.851 15.633 1.00 77.12 532 SER A O 1
ATOM 4216 N N . SER A 1 533 ? -4.882 23.856 13.606 1.00 82.31 533 SER A N 1
ATOM 4217 C CA . SER A 1 533 ? -3.943 22.764 13.893 1.00 82.31 533 SER A CA 1
ATOM 4218 C C . SER A 1 533 ? -2.510 23.282 13.941 1.00 82.31 533 SER A C 1
ATOM 4220 O O . SER A 1 533 ? -2.102 24.041 13.060 1.00 82.31 533 SER A O 1
ATOM 4222 N N . LEU A 1 534 ? -1.747 22.858 14.944 1.00 83.56 534 LEU A N 1
ATOM 4223 C CA . LEU A 1 534 ? -0.317 23.145 15.073 1.00 83.56 534 LEU A CA 1
ATOM 4224 C C . LEU A 1 534 ? 0.437 21.835 15.321 1.00 83.56 534 LEU A C 1
ATOM 4226 O O . LEU A 1 534 ? -0.103 20.909 15.924 1.00 83.56 534 LEU A O 1
ATOM 4230 N N . PHE A 1 535 ? 1.661 21.754 14.812 1.00 84.38 535 PHE A N 1
ATOM 4231 C CA . PHE A 1 535 ? 2.546 20.608 14.992 1.00 84.38 535 PHE A CA 1
ATOM 4232 C C . PHE A 1 535 ? 3.367 20.799 16.272 1.00 84.38 535 PHE A C 1
ATOM 4234 O O . PHE A 1 535 ? 4.013 21.837 16.428 1.00 84.38 535 PHE A O 1
ATOM 4241 N N . TYR A 1 536 ? 3.324 19.826 17.182 1.00 85.50 536 TYR A N 1
ATOM 4242 C CA . TYR A 1 536 ? 4.000 19.877 18.481 1.00 85.50 536 TYR A CA 1
ATOM 4243 C C . TYR A 1 536 ? 4.954 18.694 18.626 1.00 85.50 536 TYR A C 1
ATOM 4245 O O . TYR A 1 536 ? 4.539 17.555 18.445 1.00 85.50 536 TYR A O 1
ATOM 4253 N N . GLY A 1 537 ? 6.207 18.967 18.993 1.00 84.31 537 GLY A N 1
ATOM 4254 C CA . GLY A 1 537 ? 7.253 17.957 19.177 1.00 84.31 537 GLY A CA 1
ATOM 4255 C C . GLY A 1 537 ? 8.152 17.791 17.952 1.00 84.31 537 GLY A C 1
ATOM 4256 O O . GLY A 1 537 ? 8.153 18.633 17.049 1.00 84.31 537 GLY A O 1
ATOM 4257 N N . GLY A 1 538 ? 8.931 16.711 17.950 1.00 74.69 538 GLY A N 1
ATOM 4258 C CA . GLY A 1 538 ? 9.884 16.368 16.900 1.00 74.69 538 GLY A CA 1
ATOM 4259 C C . GLY A 1 538 ? 11.225 17.090 17.051 1.00 74.69 538 GLY A C 1
ATOM 4260 O O . GLY A 1 538 ? 11.303 18.315 17.211 1.00 74.69 538 GLY A O 1
ATOM 4261 N N . TYR A 1 539 ? 12.322 16.336 16.961 1.00 63.78 539 TYR A N 1
ATOM 4262 C CA . TYR A 1 539 ? 13.666 16.907 16.946 1.00 63.78 539 TYR A CA 1
ATOM 4263 C C . TYR A 1 539 ? 13.914 17.673 15.640 1.00 63.78 539 TYR A C 1
ATOM 4265 O O . TYR A 1 539 ? 14.291 17.118 14.615 1.00 63.78 539 TYR A O 1
ATOM 4273 N N . THR A 1 540 ? 13.772 18.997 15.689 1.00 47.12 540 THR A N 1
ATOM 4274 C CA . THR A 1 540 ? 14.135 19.901 14.578 1.00 47.12 540 THR A CA 1
ATOM 4275 C C . THR A 1 540 ? 15.614 20.327 14.608 1.00 47.12 540 THR A C 1
ATOM 4277 O O . THR A 1 540 ? 16.061 21.133 13.790 1.00 47.12 540 THR A O 1
ATOM 4280 N N . GLY A 1 541 ? 16.398 19.807 15.560 1.00 43.22 541 GLY A N 1
ATOM 4281 C CA . GLY A 1 541 ? 17.715 20.326 15.924 1.00 43.22 541 GLY A CA 1
ATOM 4282 C C . GLY A 1 541 ? 18.880 19.388 15.620 1.00 43.22 541 GLY A C 1
ATOM 4283 O O . GLY A 1 541 ? 19.384 18.726 16.517 1.00 43.22 541 GLY A O 1
ATOM 4284 N N . GLY A 1 542 ? 19.389 19.416 14.387 1.00 38.84 542 GLY A N 1
ATOM 4285 C CA . GLY A 1 542 ? 20.682 18.818 14.051 1.00 38.84 542 GLY A CA 1
ATOM 4286 C C . GLY A 1 542 ? 21.173 19.248 12.672 1.00 38.84 542 GLY A C 1
ATOM 4287 O O . GLY A 1 542 ? 20.681 18.772 11.656 1.00 38.84 542 GLY A O 1
ATOM 4288 N N . LYS A 1 543 ? 22.163 20.149 12.607 1.00 39.69 543 LYS A N 1
ATOM 4289 C CA . LYS A 1 543 ? 22.867 20.447 11.349 1.00 39.69 543 LYS A CA 1
ATOM 4290 C C . LYS A 1 543 ? 23.676 19.210 10.925 1.00 39.69 543 LYS A C 1
ATOM 4292 O O . LYS A 1 543 ? 24.788 19.028 11.405 1.00 39.69 543 LYS A O 1
ATOM 4297 N N . GLY A 1 544 ? 23.132 18.398 10.019 1.00 42.31 544 GLY A N 1
ATOM 4298 C CA . GLY A 1 544 ? 23.911 17.481 9.175 1.00 42.31 544 GLY A CA 1
ATOM 4299 C C . GLY A 1 544 ? 24.135 16.047 9.673 1.00 42.31 544 GLY A C 1
ATOM 4300 O O . GLY A 1 544 ? 25.011 15.379 9.136 1.00 42.31 544 GLY A O 1
ATOM 4301 N N . GLY A 1 545 ? 23.371 15.552 10.650 1.00 40.69 545 GLY A N 1
ATOM 4302 C CA . GLY A 1 545 ? 23.352 14.127 11.009 1.00 40.69 545 GLY A CA 1
ATOM 4303 C C . GLY A 1 545 ? 21.968 13.532 10.763 1.00 40.69 545 GLY A C 1
ATOM 4304 O O . GLY A 1 545 ? 20.977 14.187 11.078 1.00 40.69 545 GLY A O 1
ATOM 4305 N N . LYS A 1 546 ? 21.894 12.318 10.202 1.00 42.88 546 LYS A N 1
ATOM 4306 C CA . LYS A 1 546 ? 20.674 11.496 10.187 1.00 42.88 546 LYS A CA 1
ATOM 4307 C C . LYS A 1 546 ? 20.329 11.230 11.659 1.00 42.88 546 LYS A C 1
ATOM 4309 O O . LYS A 1 546 ? 20.980 10.402 12.292 1.00 42.88 546 LYS A O 1
ATOM 4314 N N . LEU A 1 547 ? 19.438 12.031 12.241 1.00 45.81 547 LEU A N 1
ATOM 4315 C CA . LEU A 1 547 ? 18.900 11.719 13.560 1.00 45.81 547 LEU A CA 1
ATOM 4316 C C . LEU A 1 547 ? 18.092 10.423 13.410 1.00 45.81 547 LEU A C 1
ATOM 4318 O O . LEU A 1 547 ? 17.460 10.244 12.364 1.00 45.81 547 LEU A O 1
ATOM 4322 N N . PRO A 1 548 ? 18.174 9.500 14.377 1.00 52.75 548 PRO A N 1
ATOM 4323 C CA . PRO A 1 548 ? 17.326 8.319 14.362 1.00 52.75 548 PRO A CA 1
ATOM 4324 C C . PRO A 1 548 ? 15.855 8.756 14.332 1.00 52.75 548 PRO A C 1
ATOM 4326 O O . PRO A 1 548 ? 15.520 9.817 14.865 1.00 52.75 548 PRO A O 1
ATOM 4329 N N . GLU A 1 549 ? 15.026 7.981 13.633 1.00 56.78 549 GLU A N 1
ATOM 4330 C CA . GLU A 1 549 ? 13.581 8.190 13.537 1.00 56.78 549 GLU A CA 1
ATOM 4331 C C . GLU A 1 549 ? 13.021 8.308 14.959 1.00 56.78 549 GLU A C 1
ATOM 4333 O O . GLU A 1 549 ? 13.070 7.376 15.758 1.00 56.78 549 GLU A O 1
ATOM 4338 N N . GLY A 1 550 ? 12.669 9.545 15.307 1.00 60.16 550 GLY A N 1
ATOM 4339 C CA . GLY A 1 550 ? 11.950 9.911 16.514 1.00 60.16 550 GLY A CA 1
ATOM 4340 C C . GLY A 1 550 ? 10.504 9.496 16.400 1.00 60.16 550 GLY A C 1
ATOM 4341 O O . GLY A 1 550 ? 9.946 9.634 15.319 1.00 60.16 550 GLY A O 1
ATOM 4342 N N . ASP A 1 551 ? 9.885 9.218 17.541 1.00 66.06 551 ASP A N 1
ATOM 4343 C CA . ASP A 1 551 ? 8.429 9.165 17.7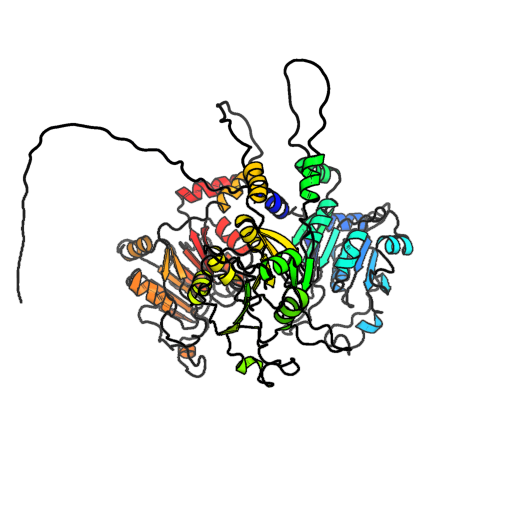61 1.00 66.06 551 ASP A CA 1
ATOM 4344 C C . ASP A 1 551 ? 7.686 10.450 17.285 1.00 66.06 551 ASP A C 1
ATOM 4346 O O . ASP A 1 551 ? 6.462 10.555 17.243 1.00 66.06 551 ASP A O 1
ATOM 4350 N N . GLY A 1 552 ? 8.453 11.460 16.863 1.00 73.69 552 GLY A N 1
ATOM 4351 C CA . GLY A 1 552 ? 7.985 12.516 15.985 1.00 73.69 552 GLY A CA 1
ATOM 4352 C C . GLY A 1 552 ? 7.173 13.583 16.708 1.00 73.69 552 GLY A C 1
ATOM 4353 O O . GLY A 1 552 ? 6.719 13.449 17.842 1.00 73.69 552 GLY A O 1
ATOM 4354 N N . GLY A 1 553 ? 7.015 14.727 16.051 1.00 84.56 553 GLY A N 1
ATOM 4355 C CA . GLY A 1 553 ? 5.984 15.665 16.480 1.00 84.56 553 GLY A CA 1
ATOM 4356 C C . GLY A 1 553 ? 4.628 15.203 15.961 1.00 84.56 553 GLY A C 1
ATOM 4357 O O . GLY A 1 553 ? 4.558 14.497 14.963 1.00 84.56 553 GLY A O 1
ATOM 4358 N N . ARG A 1 554 ? 3.536 15.631 16.597 1.00 91.69 554 ARG A N 1
ATOM 4359 C CA . ARG A 1 554 ? 2.175 15.285 16.166 1.00 91.69 554 ARG A CA 1
ATOM 4360 C C . ARG A 1 554 ? 1.338 16.535 15.915 1.00 91.69 554 ARG A C 1
ATOM 4362 O O . ARG A 1 554 ? 1.524 17.584 16.542 1.00 91.69 554 ARG A O 1
ATOM 4369 N N . TRP A 1 555 ? 0.381 16.428 14.995 1.00 90.81 555 TRP A N 1
ATOM 4370 C CA . TRP A 1 555 ? -0.577 17.496 14.707 1.00 90.81 555 TRP A CA 1
ATOM 4371 C C . TRP A 1 555 ? -1.684 17.538 15.760 1.00 90.81 555 TRP A C 1
ATOM 4373 O O . TRP A 1 555 ? -2.523 16.647 15.832 1.00 90.81 555 TRP A O 1
ATOM 4383 N N . VAL A 1 556 ? -1.742 18.616 16.539 1.00 93.75 556 VAL A N 1
ATOM 4384 C CA . VAL A 1 556 ? -2.767 18.833 17.573 1.00 93.75 556 VAL A CA 1
ATOM 4385 C C . VAL A 1 556 ? -3.817 19.804 17.056 1.00 93.75 556 VAL A C 1
ATOM 4387 O O . VAL A 1 556 ? -3.487 20.806 16.416 1.00 93.75 556 VAL A O 1
ATOM 4390 N N . CYS A 1 557 ? -5.089 19.524 17.344 1.00 93.38 557 CYS A N 1
ATOM 4391 C CA . CYS A 1 557 ? -6.213 20.360 16.930 1.00 93.38 557 CYS A CA 1
ATOM 4392 C C . CYS A 1 557 ? -6.761 21.169 18.107 1.00 93.38 557 CYS A C 1
ATOM 4394 O O . CYS A 1 557 ? -6.867 20.660 19.215 1.00 93.38 557 CYS A O 1
ATOM 4396 N N . ASP A 1 558 ? -7.151 22.419 17.846 1.00 92.25 558 ASP A N 1
ATOM 4397 C CA . ASP A 1 558 ? -7.674 23.359 18.841 1.00 92.25 558 ASP A CA 1
ATOM 4398 C C . ASP A 1 558 ? -6.781 23.503 20.095 1.00 92.25 558 ASP A C 1
ATOM 4400 O O . ASP A 1 558 ? -7.255 23.386 21.231 1.00 92.25 558 ASP A O 1
ATOM 4404 N N . PRO A 1 559 ? -5.483 23.827 19.927 1.00 93.88 559 PRO A N 1
ATOM 4405 C CA . PRO A 1 559 ? -4.587 24.020 21.066 1.00 93.88 559 PRO A CA 1
ATOM 4406 C C . PRO A 1 559 ? -5.059 25.148 21.998 1.00 93.88 559 PRO A C 1
ATOM 4408 O O . PRO A 1 559 ? -4.798 25.118 23.196 1.00 93.88 559 PRO A O 1
ATOM 4411 N N . VAL A 1 560 ? -5.814 26.128 21.484 1.00 92.88 560 VAL A N 1
ATOM 4412 C CA . VAL A 1 560 ? -6.399 27.210 22.293 1.00 92.88 560 VAL A CA 1
ATOM 4413 C C . VAL A 1 560 ? -7.493 26.683 23.222 1.00 92.88 560 VAL A C 1
ATOM 4415 O O . VAL A 1 560 ? -7.563 27.103 24.377 1.00 92.88 560 VAL A O 1
ATOM 4418 N N . GLY A 1 561 ? -8.363 25.793 22.743 1.00 92.38 561 GLY A N 1
ATOM 4419 C CA . GLY A 1 561 ? -9.371 25.142 23.575 1.00 92.38 561 GLY A CA 1
ATOM 4420 C C . GLY A 1 561 ? -8.751 24.257 24.650 1.00 92.38 561 GLY A C 1
ATOM 4421 O O . GLY A 1 561 ? -9.186 24.325 25.797 1.00 92.38 561 GLY A O 1
ATOM 4422 N N . ILE A 1 562 ? -7.700 23.506 24.310 1.00 94.38 562 ILE A N 1
ATOM 4423 C CA . ILE A 1 562 ? -6.952 22.675 25.270 1.00 94.38 562 ILE A CA 1
ATOM 4424 C C . ILE A 1 562 ? -6.291 23.557 26.341 1.00 94.38 562 ILE A C 1
ATOM 4426 O O . ILE A 1 562 ? -6.445 23.309 27.536 1.00 94.38 562 ILE A O 1
ATOM 4430 N N . ALA A 1 563 ? -5.643 24.656 25.939 1.00 94.31 563 ALA A N 1
ATOM 4431 C CA . ALA A 1 563 ? -5.064 25.618 26.875 1.00 94.31 563 ALA A CA 1
ATOM 4432 C C . ALA A 1 563 ? -6.122 26.232 27.811 1.00 94.31 563 ALA A C 1
ATOM 4434 O O . ALA A 1 563 ? -5.874 26.401 29.001 1.00 94.31 563 ALA A O 1
ATOM 4435 N N . LYS A 1 564 ? -7.329 26.527 27.307 1.00 93.44 564 LYS A N 1
ATOM 4436 C CA . LYS A 1 564 ? -8.444 27.007 28.143 1.00 93.44 564 LYS A CA 1
ATOM 4437 C C . LYS A 1 564 ? -8.933 25.952 29.133 1.00 93.44 564 LYS A C 1
ATOM 4439 O O . LYS A 1 564 ? -9.209 26.311 30.272 1.00 93.44 564 LYS A O 1
ATOM 4444 N N . ALA A 1 565 ? -9.022 24.685 28.725 1.00 91.88 565 ALA A N 1
ATOM 4445 C CA . ALA A 1 565 ? -9.376 23.586 29.624 1.00 91.88 565 ALA A CA 1
ATOM 4446 C C . ALA A 1 565 ? -8.343 23.427 30.754 1.00 91.88 565 ALA A C 1
ATOM 4448 O O . ALA A 1 565 ? -8.711 23.185 31.900 1.00 91.88 565 ALA A O 1
ATOM 4449 N N . ALA A 1 566 ? -7.058 23.652 30.459 1.00 94.31 566 ALA A N 1
ATOM 4450 C CA . ALA A 1 566 ? -5.985 23.651 31.455 1.00 94.31 566 ALA A CA 1
ATOM 4451 C C . ALA A 1 566 ? -6.069 24.821 32.460 1.00 94.31 566 ALA A C 1
ATOM 4453 O O . ALA A 1 566 ? -5.583 24.716 33.585 1.00 94.31 566 ALA A O 1
ATOM 4454 N N . GLU A 1 567 ? -6.672 25.945 32.066 1.00 93.00 567 GLU A N 1
ATOM 4455 C CA . GLU A 1 567 ? -6.844 27.138 32.908 1.00 93.00 567 GLU A CA 1
ATOM 4456 C C . GLU A 1 567 ? -8.110 27.102 33.781 1.00 93.00 567 GLU A C 1
ATOM 4458 O O . GLU A 1 567 ? -8.224 27.882 34.732 1.00 93.00 567 GLU A O 1
ATOM 4463 N N . ASP A 1 568 ? -9.065 26.214 33.489 1.00 89.69 568 ASP A N 1
ATOM 4464 C CA . ASP A 1 568 ? -10.306 26.100 34.253 1.00 89.69 568 ASP A CA 1
ATOM 4465 C C . ASP A 1 568 ? -10.081 25.390 35.595 1.00 89.69 568 ASP A C 1
ATOM 4467 O O . ASP A 1 568 ? -10.208 24.175 35.726 1.00 89.69 568 ASP A O 1
ATOM 4471 N N . VAL A 1 569 ? -9.799 26.189 36.627 1.00 81.44 569 VAL A N 1
ATOM 4472 C CA . VAL A 1 569 ? -9.609 25.737 38.017 1.00 81.44 569 VAL A CA 1
ATOM 4473 C C . VAL A 1 569 ? -10.874 25.092 38.607 1.00 81.44 569 VAL A C 1
ATOM 4475 O O . VAL A 1 569 ? -10.794 24.379 39.605 1.00 81.44 569 VAL A O 1
ATOM 4478 N N . SER A 1 570 ? -12.050 25.360 38.029 1.00 82.44 570 SER A N 1
ATOM 4479 C CA . SER A 1 570 ? -13.315 24.757 38.463 1.00 82.44 570 SER A CA 1
ATOM 4480 C C . SER A 1 570 ? -13.662 23.462 37.725 1.00 82.44 570 SER A C 1
ATOM 4482 O O . SER A 1 570 ? -14.557 22.739 38.166 1.00 82.44 570 SER A O 1
ATOM 4484 N N . GLY A 1 571 ? -12.959 23.170 36.628 1.00 81.12 571 GLY A N 1
ATOM 4485 C CA . GLY A 1 571 ? -13.145 21.990 35.796 1.00 81.12 571 GLY A CA 1
ATOM 4486 C C . GLY A 1 571 ? -12.184 20.841 36.132 1.00 81.12 571 GLY A C 1
ATOM 4487 O O . GLY A 1 571 ? -11.337 20.953 37.017 1.00 81.12 571 GLY A O 1
ATOM 4488 N N . PRO A 1 572 ? -12.292 19.715 35.406 1.00 80.38 572 PRO A N 1
ATOM 4489 C CA . PRO A 1 572 ? -11.414 18.551 35.566 1.00 80.38 572 PRO A CA 1
ATOM 4490 C C . PRO A 1 572 ? -9.965 18.773 35.078 1.00 80.38 572 PRO A C 1
ATOM 4492 O O . PRO A 1 572 ? -9.153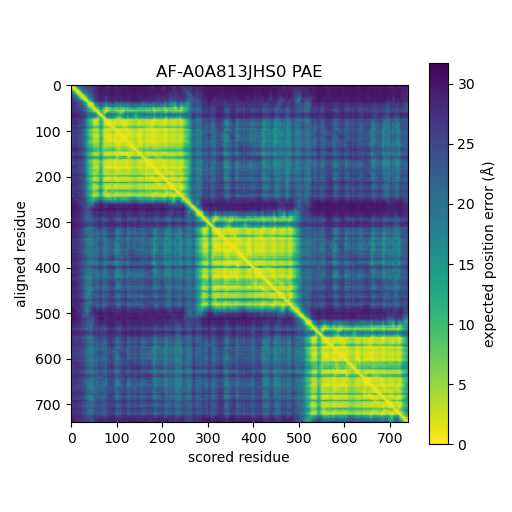 17.849 35.171 1.00 80.38 572 PRO A O 1
ATOM 4495 N N . GLY A 1 573 ? -9.634 19.966 34.567 1.00 91.88 573 GLY A N 1
ATOM 4496 C CA . GLY A 1 573 ? -8.330 20.305 33.995 1.00 91.88 573 GLY A CA 1
ATOM 4497 C C . GLY A 1 573 ? -8.051 19.635 32.644 1.00 91.88 573 GLY A C 1
ATOM 4498 O O . GLY A 1 573 ? -8.856 18.862 32.132 1.00 91.88 573 GLY A O 1
ATOM 4499 N N . CYS A 1 574 ? -6.885 19.934 32.072 1.00 96.31 574 CYS A N 1
ATOM 4500 C CA . CYS A 1 574 ? -6.380 19.305 30.849 1.00 96.31 574 CYS A CA 1
ATOM 4501 C C . CYS A 1 574 ? -5.683 17.978 31.183 1.00 96.31 574 CYS A C 1
ATOM 4503 O O . CYS A 1 574 ? -4.785 17.967 32.026 1.00 96.31 574 CYS A O 1
ATOM 4505 N N . LEU A 1 575 ? -6.073 16.886 30.518 1.00 97.62 575 LEU A N 1
ATOM 4506 C CA . LEU A 1 575 ? -5.507 15.546 30.707 1.00 97.62 575 LEU A CA 1
ATOM 4507 C C . LEU A 1 575 ? -4.952 14.999 29.387 1.00 97.62 575 LEU A C 1
ATOM 4509 O O . LEU A 1 575 ? -5.680 14.936 28.396 1.00 97.62 575 LEU A O 1
ATOM 4513 N N . ILE A 1 576 ? -3.686 14.583 29.384 1.00 97.75 576 ILE A N 1
ATOM 4514 C CA . ILE A 1 576 ? -2.960 14.102 28.201 1.00 97.75 576 ILE A CA 1
ATOM 4515 C C . ILE A 1 576 ? -2.393 12.717 28.484 1.00 97.75 576 ILE A C 1
ATOM 4517 O O . ILE A 1 576 ? -1.658 12.545 29.458 1.00 97.75 576 ILE A O 1
ATOM 4521 N N . TYR A 1 577 ? -2.713 11.745 27.634 1.00 97.56 577 TYR A N 1
ATOM 4522 C CA . TYR A 1 577 ? -2.130 10.405 27.663 1.00 97.56 577 TYR A CA 1
ATOM 4523 C C . TYR A 1 577 ? -1.253 10.205 26.431 1.00 97.56 577 TYR A C 1
ATOM 4525 O O . TYR A 1 577 ? -1.693 10.464 25.313 1.00 97.56 577 TYR A O 1
ATOM 4533 N N . SER A 1 578 ? -0.038 9.720 26.646 1.00 96.12 578 SER A N 1
ATOM 4534 C CA . SER A 1 578 ? 0.924 9.365 25.609 1.00 96.12 578 SER A CA 1
ATOM 4535 C C . SER A 1 578 ? 1.392 7.930 25.824 1.00 96.12 578 SER A C 1
ATOM 4537 O O . SER A 1 578 ? 1.776 7.570 26.936 1.00 96.12 578 SER A O 1
ATOM 4539 N N . ILE A 1 579 ? 1.268 7.081 24.810 1.00 94.69 579 ILE A N 1
ATOM 4540 C CA . ILE A 1 579 ? 1.502 5.638 24.905 1.00 94.69 579 ILE A CA 1
ATOM 4541 C C . ILE A 1 579 ? 2.562 5.253 23.881 1.00 94.69 579 ILE A C 1
ATOM 4543 O O . ILE A 1 579 ? 2.400 5.598 22.712 1.00 94.69 579 ILE A O 1
ATOM 4547 N N . GLY A 1 580 ? 3.593 4.558 24.367 1.00 92.12 580 GLY A N 1
ATOM 4548 C CA . GLY A 1 580 ? 4.830 4.215 23.674 1.00 92.12 580 GLY A CA 1
ATOM 4549 C C . GLY A 1 580 ? 5.583 5.475 23.261 1.00 92.12 580 GLY A C 1
ATOM 4550 O O . GLY A 1 580 ? 5.387 6.014 22.184 1.00 92.12 580 GLY A O 1
ATOM 4551 N N . SER A 1 581 ? 6.372 6.012 24.191 1.00 90.50 581 SER A N 1
ATOM 4552 C CA . SER A 1 581 ? 7.204 7.192 23.926 1.00 90.50 581 SER A CA 1
ATOM 4553 C C . SER A 1 581 ? 8.618 6.810 23.478 1.00 90.50 581 SER A C 1
ATOM 4555 O O . SER A 1 581 ? 9.387 7.666 23.066 1.00 90.50 581 SER A O 1
ATOM 4557 N N . ASP A 1 582 ? 9.017 5.551 23.682 1.00 88.38 582 ASP A N 1
ATOM 4558 C CA . ASP A 1 582 ? 10.372 5.019 23.474 1.00 88.38 582 ASP A CA 1
ATOM 4559 C C . ASP A 1 582 ? 11.477 5.861 24.154 1.00 88.38 582 ASP A C 1
ATOM 4561 O O . ASP A 1 582 ? 12.620 5.966 23.712 1.00 88.38 582 ASP A O 1
ATOM 4565 N N . GLY A 1 583 ? 11.127 6.518 25.268 1.00 87.00 583 GLY A N 1
ATOM 4566 C CA . GLY A 1 583 ? 12.009 7.453 25.979 1.00 87.00 583 GLY A CA 1
ATOM 4567 C C . GLY A 1 583 ? 12.216 8.815 25.296 1.00 87.00 583 GLY A C 1
ATOM 4568 O O . GLY A 1 583 ? 13.013 9.619 25.785 1.00 87.00 583 GLY A O 1
ATOM 4569 N N . GLU A 1 584 ? 11.501 9.096 24.210 1.00 88.69 584 GLU A N 1
ATOM 4570 C CA . GLU A 1 584 ? 11.426 10.382 23.521 1.00 88.69 584 GLU A CA 1
ATOM 4571 C C . GLU A 1 584 ? 10.298 11.226 24.145 1.00 88.69 584 GLU A C 1
ATOM 4573 O O . GLU A 1 584 ? 9.148 10.807 24.190 1.00 88.69 584 GLU A O 1
ATOM 4578 N N . PHE A 1 585 ? 10.619 12.413 24.675 1.00 92.12 585 PHE A N 1
ATOM 4579 C CA . PHE A 1 585 ? 9.648 13.260 25.391 1.00 92.12 585 PHE A CA 1
ATOM 4580 C C . PHE A 1 585 ? 9.397 14.614 24.707 1.00 92.12 585 PHE A C 1
ATOM 4582 O O . PHE A 1 585 ? 8.910 15.565 25.339 1.00 92.12 585 PHE A O 1
ATOM 4589 N N . SER A 1 586 ? 9.790 14.775 23.437 1.00 91.62 586 SER A N 1
ATOM 4590 C CA . SER A 1 586 ? 9.666 16.053 22.732 1.00 91.62 586 SER A CA 1
ATOM 4591 C C . SER A 1 586 ? 8.210 16.451 22.520 1.00 91.62 586 SER A C 1
ATOM 4593 O O . SER A 1 586 ? 7.896 17.644 22.612 1.00 91.62 586 SER A O 1
ATOM 4595 N N . PHE A 1 587 ? 7.316 15.484 22.293 1.00 94.56 587 PHE A N 1
ATOM 4596 C CA . PHE A 1 587 ? 5.881 15.724 22.178 1.00 94.56 587 PHE A CA 1
ATOM 4597 C C . PHE A 1 587 ? 5.307 16.272 23.492 1.00 94.56 587 PHE A C 1
ATOM 4599 O O . PHE A 1 587 ? 4.763 17.378 23.516 1.00 94.56 587 PHE A O 1
ATOM 4606 N N . GLU A 1 588 ? 5.497 15.569 24.610 1.00 95.94 588 GLU A N 1
ATOM 4607 C CA . GLU A 1 588 ? 4.994 15.956 25.934 1.00 95.94 588 GLU A CA 1
ATOM 4608 C C . GLU A 1 588 ? 5.530 17.322 26.350 1.00 95.94 588 GLU A C 1
ATOM 4610 O O . GLU A 1 588 ? 4.793 18.162 26.873 1.00 95.94 588 GLU A O 1
ATOM 4615 N N . LYS A 1 589 ? 6.813 17.572 26.078 1.00 94.94 589 LYS A N 1
ATOM 4616 C CA . LYS A 1 589 ? 7.450 18.861 26.331 1.00 94.94 589 LYS A CA 1
ATOM 4617 C C . LYS A 1 589 ? 6.852 19.973 25.484 1.00 94.94 589 LYS A C 1
ATOM 4619 O O . LYS A 1 589 ? 6.609 21.057 26.004 1.00 94.94 589 LYS A O 1
ATOM 4624 N N . ALA A 1 590 ? 6.570 19.725 24.208 1.00 94.25 590 ALA A N 1
ATOM 4625 C CA . ALA A 1 590 ? 5.920 20.713 23.360 1.00 94.25 590 ALA A CA 1
ATOM 4626 C C . ALA A 1 590 ? 4.493 21.027 23.838 1.00 94.25 590 ALA A C 1
ATOM 4628 O O . ALA A 1 590 ? 4.121 22.200 23.868 1.00 94.25 590 ALA A O 1
ATOM 4629 N N . ILE A 1 591 ? 3.722 20.029 24.285 1.00 96.00 591 ILE A N 1
ATOM 4630 C CA . ILE A 1 591 ? 2.405 20.256 24.904 1.00 96.00 591 ILE A CA 1
ATOM 4631 C C . ILE A 1 591 ? 2.541 21.110 26.174 1.00 96.00 591 ILE A C 1
ATOM 4633 O O . ILE A 1 591 ? 1.855 22.127 26.310 1.00 96.00 591 ILE A O 1
ATOM 4637 N N . HIS A 1 592 ? 3.456 20.747 27.075 1.00 96.31 592 HIS A N 1
ATOM 4638 C CA . HIS A 1 592 ? 3.697 21.475 28.323 1.00 96.31 592 HIS A CA 1
ATOM 4639 C C . HIS A 1 592 ? 4.146 22.927 28.082 1.00 96.31 592 HIS A C 1
ATOM 4641 O O . HIS A 1 592 ? 3.609 23.860 28.681 1.00 96.31 592 HIS A O 1
ATOM 4647 N N . ASP A 1 593 ? 5.118 23.138 27.195 1.00 95.31 593 ASP A N 1
ATOM 4648 C CA . ASP A 1 593 ? 5.753 24.443 27.001 1.00 95.31 593 ASP A CA 1
ATOM 4649 C C . ASP A 1 593 ? 4.917 25.382 26.123 1.00 95.31 593 ASP A C 1
ATOM 4651 O O . ASP A 1 593 ? 4.957 26.601 26.312 1.00 95.31 593 ASP A O 1
ATOM 4655 N N . GLN A 1 594 ? 4.175 24.839 25.152 1.00 94.62 594 GLN A N 1
ATOM 4656 C CA . GLN A 1 594 ? 3.517 25.640 24.116 1.00 94.62 594 GLN A CA 1
ATOM 4657 C C . GLN A 1 594 ? 1.986 25.655 24.206 1.00 94.62 594 GLN A C 1
ATOM 4659 O O . GLN A 1 594 ? 1.378 26.604 23.709 1.00 94.62 594 GLN A O 1
ATOM 4664 N N . ILE A 1 595 ? 1.351 24.640 24.807 1.00 94.75 595 ILE A N 1
ATOM 4665 C CA . ILE A 1 595 ? -0.106 24.629 25.024 1.00 94.75 595 ILE A CA 1
ATOM 4666 C C . ILE A 1 595 ? -0.422 25.090 26.443 1.00 94.75 595 ILE A C 1
ATOM 4668 O O . ILE A 1 595 ? -1.062 26.127 26.622 1.00 94.75 595 ILE A O 1
ATOM 4672 N N . SER A 1 596 ? 0.014 24.341 27.456 1.00 95.81 596 SER A N 1
ATOM 4673 C CA . SER A 1 596 ? -0.134 24.748 28.852 1.00 95.81 596 SER A CA 1
ATOM 4674 C C . SER A 1 596 ? 0.711 23.895 29.790 1.00 95.81 596 SER A C 1
ATOM 4676 O O . SER A 1 596 ? 0.610 22.669 29.799 1.00 95.81 596 SER A O 1
ATOM 4678 N N . ASN A 1 597 ? 1.430 24.560 30.694 1.00 96.44 597 ASN A N 1
ATOM 4679 C CA . ASN A 1 597 ? 2.164 23.917 31.783 1.00 96.44 597 ASN A CA 1
ATOM 4680 C C . ASN A 1 597 ? 1.261 23.448 32.941 1.00 96.44 597 ASN A C 1
ATOM 4682 O O . ASN A 1 597 ? 1.757 23.017 33.980 1.00 96.44 597 ASN A O 1
ATOM 4686 N N . LYS A 1 598 ? -0.064 23.578 32.790 1.00 96.75 598 LYS A N 1
ATOM 4687 C CA . LYS A 1 598 ? -1.074 23.096 33.742 1.00 96.75 598 LYS A CA 1
ATOM 4688 C C . LYS A 1 598 ? -1.745 21.797 33.298 1.00 96.75 598 LYS A C 1
ATOM 4690 O O . LYS A 1 598 ? -2.572 21.276 34.041 1.00 96.75 598 LYS A O 1
ATOM 4695 N N . CYS A 1 599 ? -1.432 21.294 32.103 1.00 97.25 599 CYS A N 1
ATOM 4696 C CA . CYS A 1 599 ? -1.899 19.981 31.678 1.00 97.25 599 CYS A CA 1
ATOM 4697 C C . CYS A 1 599 ? -1.261 18.884 32.538 1.00 97.25 599 CYS A C 1
ATOM 4699 O O . CYS A 1 599 ? -0.064 18.907 32.818 1.00 97.25 599 CYS A O 1
ATOM 4701 N N . GLU A 1 600 ? -2.070 17.908 32.929 1.00 97.44 600 GLU A N 1
ATOM 4702 C CA . GLU A 1 600 ? -1.616 16.683 33.569 1.00 97.44 600 GLU A CA 1
ATOM 4703 C C . GLU A 1 600 ? -1.253 15.667 32.483 1.00 97.44 600 GLU A C 1
ATOM 4705 O O . GLU A 1 600 ? -2.114 15.237 31.713 1.00 97.44 600 GLU A O 1
ATOM 4710 N N . ILE A 1 601 ? 0.033 15.320 32.393 1.00 97.75 601 ILE A N 1
ATOM 4711 C CA . ILE A 1 601 ? 0.577 14.486 31.317 1.00 97.75 601 ILE A CA 1
ATOM 4712 C C . ILE A 1 601 ? 0.991 13.131 31.884 1.00 97.75 601 ILE A C 1
ATOM 4714 O O . ILE A 1 601 ? 1.767 13.060 32.840 1.00 97.75 601 ILE A O 1
ATOM 4718 N N . HIS A 1 602 ? 0.468 12.060 31.292 1.00 97.31 602 HIS A N 1
ATOM 4719 C CA . HIS A 1 602 ? 0.811 10.680 31.613 1.00 97.31 602 HIS A CA 1
ATOM 4720 C C . HIS A 1 602 ? 1.454 10.017 30.405 1.00 97.31 602 HIS A C 1
ATOM 4722 O O . HIS A 1 602 ? 0.852 9.990 29.333 1.00 97.31 602 HIS A O 1
ATOM 4728 N N . THR A 1 603 ? 2.634 9.442 30.613 1.00 95.56 603 THR A N 1
ATOM 4729 C CA . THR A 1 603 ? 3.324 8.643 29.598 1.00 95.56 603 THR A CA 1
ATOM 4730 C C . THR A 1 603 ? 3.361 7.186 30.037 1.00 95.56 603 THR A C 1
ATOM 4732 O O . THR A 1 603 ? 3.722 6.899 31.181 1.00 95.56 603 THR A O 1
ATOM 4735 N N . PHE A 1 604 ? 2.982 6.283 29.139 1.00 93.81 604 PHE A N 1
ATOM 4736 C CA . PHE A 1 604 ? 2.942 4.837 29.346 1.00 93.81 604 PHE A CA 1
ATOM 4737 C C . PHE A 1 604 ? 3.876 4.169 28.351 1.00 93.81 604 PHE A C 1
ATOM 4739 O O . PHE A 1 604 ? 3.739 4.383 27.153 1.00 93.81 604 PHE A O 1
ATOM 4746 N N . ASP A 1 605 ? 4.802 3.354 28.834 1.00 90.88 605 ASP A N 1
ATOM 4747 C CA . ASP A 1 605 ? 5.819 2.743 27.983 1.00 90.88 605 ASP A CA 1
ATOM 4748 C C . ASP A 1 605 ? 6.199 1.360 28.514 1.00 90.88 605 ASP A C 1
ATOM 4750 O O . ASP A 1 605 ? 6.241 1.146 29.732 1.00 90.88 605 ASP A O 1
ATOM 4754 N N . ARG A 1 606 ? 6.454 0.389 27.630 1.00 88.12 606 ARG A N 1
ATOM 4755 C CA . ARG A 1 606 ? 6.785 -0.981 28.039 1.00 88.12 606 ARG A CA 1
ATOM 4756 C C . ARG A 1 606 ? 8.096 -1.066 28.799 1.00 88.12 606 ARG A C 1
ATOM 4758 O O . ARG A 1 606 ? 8.215 -1.926 29.680 1.00 88.12 606 ARG A O 1
ATOM 4765 N N . ASN A 1 607 ? 9.073 -0.231 28.467 1.00 84.12 607 ASN A N 1
ATOM 4766 C CA . ASN A 1 607 ? 10.379 -0.300 29.100 1.00 84.12 607 ASN A CA 1
ATOM 4767 C C . ASN A 1 607 ? 10.456 0.678 30.280 1.00 84.12 607 ASN A C 1
ATOM 4769 O O . ASN A 1 607 ? 9.836 1.733 30.269 1.00 84.12 607 ASN A O 1
ATOM 4773 N N . PRO A 1 608 ? 11.212 0.363 31.344 1.00 82.00 608 PRO A N 1
ATOM 4774 C CA . PRO A 1 608 ? 11.476 1.341 32.391 1.00 82.00 608 PRO A CA 1
ATOM 4775 C C . PRO A 1 608 ? 12.349 2.479 31.847 1.00 82.00 608 PRO A C 1
ATOM 4777 O O . PRO A 1 608 ? 13.281 2.221 31.098 1.00 82.00 608 PRO A O 1
ATOM 4780 N N . ASN A 1 609 ? 12.161 3.715 32.321 1.00 75.50 609 ASN A N 1
ATOM 4781 C CA . ASN A 1 609 ? 13.003 4.868 31.950 1.00 75.50 609 ASN A CA 1
ATOM 4782 C C . ASN A 1 609 ? 14.522 4.587 32.069 1.00 75.50 609 ASN A C 1
ATOM 4784 O O . ASN A 1 609 ? 15.330 5.029 31.261 1.00 75.50 609 ASN A O 1
ATOM 4788 N N . GLU A 1 610 ? 14.930 3.792 33.060 1.00 78.62 610 GLU A N 1
ATOM 4789 C CA . GLU A 1 610 ? 16.326 3.373 33.258 1.00 78.62 610 GLU A CA 1
ATOM 4790 C C . GLU A 1 610 ? 16.909 2.556 32.095 1.00 78.62 610 GLU A C 1
ATOM 4792 O O . GLU A 1 610 ? 18.130 2.455 31.978 1.00 78.62 610 GLU A O 1
ATOM 4797 N N . PHE A 1 611 ? 16.056 1.946 31.269 1.00 80.62 611 PHE A N 1
ATOM 4798 C CA . PHE A 1 611 ? 16.432 1.257 30.041 1.00 80.62 611 PHE A CA 1
ATOM 4799 C C . PHE A 1 611 ? 16.917 2.266 28.997 1.00 80.62 611 PHE A C 1
ATOM 4801 O O . PHE A 1 611 ? 18.042 2.149 28.513 1.00 80.62 611 PHE A O 1
ATOM 4808 N N . TYR A 1 612 ? 16.129 3.318 28.762 1.00 77.81 612 TYR A N 1
ATOM 4809 C CA . TYR A 1 612 ? 16.429 4.370 27.789 1.00 77.81 612 TYR A CA 1
ATOM 4810 C C . TYR A 1 612 ? 17.588 5.273 28.199 1.00 77.81 612 TYR A C 1
ATOM 4812 O O . TYR A 1 612 ? 18.210 5.889 27.346 1.00 77.81 612 TYR A O 1
ATOM 4820 N N . LEU A 1 613 ? 17.945 5.328 29.485 1.00 76.75 613 LEU A N 1
ATOM 4821 C CA . LEU A 1 613 ? 19.101 6.097 29.962 1.00 76.75 613 LEU A CA 1
ATOM 4822 C C . LEU A 1 613 ? 20.455 5.403 29.745 1.00 76.75 613 LEU A C 1
ATOM 4824 O O . LEU A 1 613 ? 21.490 5.989 30.075 1.00 76.75 613 LEU A O 1
ATOM 4828 N N . ARG A 1 614 ? 20.482 4.162 29.242 1.00 80.56 614 ARG A N 1
ATOM 4829 C CA . ARG A 1 614 ? 21.728 3.423 29.000 1.00 80.56 614 ARG A CA 1
ATOM 4830 C C . ARG A 1 614 ? 22.266 3.741 27.600 1.00 80.56 614 ARG A C 1
ATOM 4832 O O . ARG A 1 614 ? 21.644 3.329 26.622 1.00 80.56 614 ARG A O 1
ATOM 4839 N N . PRO A 1 615 ? 23.466 4.347 27.482 1.00 76.00 615 PRO A N 1
ATOM 4840 C CA . PRO A 1 615 ? 24.080 4.648 26.183 1.00 76.00 615 PRO A CA 1
ATOM 4841 C C . PRO A 1 615 ? 24.298 3.425 25.286 1.00 76.00 615 PRO A C 1
ATOM 4843 O O . PRO A 1 615 ? 24.449 3.552 24.077 1.00 76.00 615 PRO A O 1
ATOM 4846 N N . GLU A 1 616 ? 24.334 2.238 25.891 1.00 81.56 616 GLU A N 1
ATOM 4847 C CA . GLU A 1 616 ? 24.512 0.951 25.218 1.00 81.56 616 GLU A CA 1
ATOM 4848 C C . GLU A 1 616 ? 23.299 0.540 24.370 1.00 81.56 616 GLU A C 1
ATOM 4850 O O . GLU A 1 616 ? 23.475 -0.198 23.406 1.00 81.56 616 GLU A O 1
ATOM 4855 N N . TYR A 1 617 ? 22.088 0.991 24.723 1.00 72.06 617 TYR A N 1
ATOM 4856 C CA . TYR A 1 617 ? 20.845 0.527 24.093 1.00 72.06 617 TYR A CA 1
ATOM 4857 C C . TYR A 1 617 ? 20.377 1.413 22.943 1.00 72.06 617 TYR A C 1
ATOM 4859 O O . TYR A 1 617 ? 19.753 0.904 22.020 1.00 72.06 617 TYR A O 1
ATOM 4867 N N . ASN A 1 618 ? 20.697 2.709 22.967 1.00 68.69 618 ASN A N 1
ATOM 4868 C CA . ASN A 1 618 ? 20.318 3.615 21.886 1.00 68.69 618 ASN A CA 1
ATOM 4869 C C . ASN A 1 618 ? 21.427 4.647 21.591 1.00 68.69 618 ASN A C 1
ATOM 4871 O O . ASN A 1 618 ? 21.299 5.828 21.932 1.00 68.69 618 ASN A O 1
ATOM 4875 N N . PRO A 1 619 ? 22.575 4.206 21.035 1.00 72.81 619 PRO A N 1
ATOM 4876 C CA . PRO A 1 619 ? 23.717 5.077 20.790 1.00 72.81 619 PRO A CA 1
ATOM 4877 C C . PRO A 1 619 ? 23.371 6.137 19.736 1.00 72.81 619 PRO A C 1
ATOM 4879 O O . PRO A 1 619 ? 23.291 5.846 18.547 1.00 72.81 619 PRO A O 1
ATOM 4882 N N . GLY A 1 620 ? 23.210 7.385 20.180 1.00 71.06 620 GLY A N 1
ATOM 4883 C CA . GLY A 1 620 ? 22.889 8.525 19.314 1.00 71.06 620 GLY A CA 1
ATOM 4884 C C . GLY A 1 620 ? 21.549 9.187 19.619 1.00 71.06 620 GLY A C 1
ATOM 4885 O O . GLY A 1 620 ? 21.316 10.294 19.134 1.00 71.06 620 GLY A O 1
ATOM 4886 N N . TYR A 1 621 ? 20.717 8.576 20.465 1.00 67.25 621 TYR A N 1
ATOM 4887 C CA . TYR A 1 621 ? 19.536 9.245 20.988 1.00 67.25 621 TYR A CA 1
ATOM 4888 C C . TYR A 1 621 ? 19.913 10.214 22.116 1.00 67.25 621 TYR A C 1
ATOM 4890 O O . TYR A 1 621 ? 20.737 9.886 22.979 1.00 67.25 621 TYR A O 1
ATOM 4898 N N . PRO A 1 622 ? 19.331 11.421 22.152 1.00 68.12 622 PRO A N 1
ATOM 4899 C CA . PRO A 1 622 ? 19.373 12.252 23.343 1.00 68.12 622 PRO A CA 1
ATOM 4900 C C . PRO A 1 622 ? 18.642 11.513 24.472 1.00 68.12 622 PRO A C 1
ATOM 4902 O O . PRO A 1 622 ? 17.422 11.505 24.539 1.00 68.12 622 PRO A O 1
ATOM 4905 N N . HIS A 1 623 ? 19.406 10.861 25.351 1.00 68.56 623 HIS A N 1
ATOM 4906 C CA . HIS A 1 623 ? 18.892 10.192 26.546 1.00 68.56 623 HIS A CA 1
ATOM 4907 C C . HIS A 1 623 ? 18.352 11.236 27.535 1.00 68.56 623 HIS A C 1
ATOM 4909 O O . HIS A 1 623 ? 19.031 11.630 28.494 1.00 68.56 623 HIS A O 1
ATOM 4915 N N . GLU A 1 624 ? 17.152 11.745 27.276 1.00 78.56 624 GLU A N 1
ATOM 4916 C CA . GLU A 1 624 ? 16.482 12.672 28.171 1.00 78.56 624 GLU A CA 1
ATOM 4917 C C . GLU A 1 624 ? 15.906 11.890 29.355 1.00 78.56 624 GLU A C 1
ATOM 4919 O O . GLU A 1 624 ? 15.283 10.840 29.225 1.00 78.56 624 GLU A O 1
ATOM 4924 N N . ARG A 1 625 ? 16.153 12.387 30.568 1.00 87.81 625 ARG A N 1
ATOM 4925 C CA . ARG A 1 625 ? 15.444 11.874 31.743 1.00 87.81 625 ARG A CA 1
ATOM 4926 C C . ARG A 1 625 ? 13.987 12.295 31.620 1.00 87.81 625 ARG A C 1
ATOM 4928 O O . ARG A 1 625 ? 13.754 13.458 31.299 1.00 87.81 625 ARG A O 1
ATOM 4935 N N . VAL A 1 626 ? 13.062 11.401 31.988 1.00 91.19 626 VAL A N 1
ATOM 4936 C CA . VAL A 1 626 ? 11.632 11.717 32.170 1.00 91.19 626 VAL A CA 1
ATOM 4937 C C . VAL A 1 626 ? 11.481 13.118 32.778 1.00 91.19 626 VAL A C 1
ATOM 4939 O O . VAL A 1 626 ? 11.969 13.348 33.898 1.00 91.19 626 VAL A O 1
ATOM 4942 N N . PRO A 1 627 ? 10.856 14.067 32.059 1.00 93.75 627 PRO A N 1
ATOM 4943 C CA . PRO A 1 627 ? 10.661 15.410 32.573 1.00 93.75 627 PRO A CA 1
ATOM 4944 C C . PRO A 1 627 ? 9.838 15.389 33.862 1.00 93.75 627 PRO A C 1
ATOM 4946 O O . PRO A 1 627 ? 8.905 14.607 34.006 1.00 93.75 627 PRO A O 1
ATOM 4949 N N . SER A 1 628 ? 10.134 16.282 34.809 1.00 96.06 628 SER A N 1
ATOM 4950 C CA . SER A 1 628 ? 9.470 16.276 36.125 1.00 96.06 628 SER A CA 1
ATOM 4951 C C . SER A 1 628 ? 7.964 16.564 36.085 1.00 96.06 628 SER A C 1
ATOM 4953 O O . SER A 1 628 ? 7.298 16.397 37.101 1.00 96.06 628 SER A O 1
ATOM 4955 N N . PHE A 1 629 ? 7.446 17.052 34.955 1.00 95.69 629 PHE A N 1
ATOM 4956 C CA . PHE A 1 629 ? 6.019 17.291 34.721 1.00 95.69 629 PHE A CA 1
ATOM 4957 C C . PHE A 1 629 ? 5.297 16.084 34.092 1.00 95.69 629 PHE A C 1
ATOM 4959 O O . PHE A 1 629 ? 4.076 16.117 33.966 1.00 95.69 629 PHE A O 1
ATOM 4966 N N . VAL A 1 630 ? 6.029 15.036 33.696 1.00 95.62 630 VAL A N 1
ATOM 4967 C CA . VAL A 1 630 ? 5.469 13.802 33.132 1.00 95.62 630 VAL A CA 1
ATOM 4968 C C . VAL A 1 630 ? 5.277 12.778 34.246 1.00 95.62 630 VAL A C 1
ATOM 4970 O O . VAL A 1 630 ? 6.228 12.372 34.918 1.00 95.62 630 VAL A O 1
ATOM 4973 N N . ASN A 1 631 ? 4.043 12.310 34.416 1.00 95.81 631 ASN A N 1
ATOM 4974 C CA . ASN A 1 631 ? 3.739 11.152 35.248 1.00 95.81 631 ASN A CA 1
ATOM 4975 C C . ASN A 1 631 ? 4.021 9.884 34.434 1.00 95.81 631 ASN A C 1
ATOM 4977 O O . ASN A 1 631 ? 3.180 9.455 33.646 1.00 95.81 631 ASN A O 1
ATOM 4981 N N . TYR A 1 632 ? 5.208 9.305 34.596 1.00 92.12 632 TYR A N 1
ATOM 4982 C CA . TYR A 1 632 ? 5.640 8.136 33.827 1.00 92.12 632 TYR A CA 1
ATOM 4983 C C . TYR A 1 632 ? 5.209 6.816 34.474 1.00 92.12 632 TYR A C 1
ATOM 4985 O O . TYR A 1 632 ? 5.417 6.603 35.672 1.00 92.12 632 TYR A O 1
ATOM 4993 N N . HIS A 1 633 ? 4.664 5.912 33.665 1.00 92.12 633 HIS A N 1
ATOM 4994 C CA . HIS A 1 633 ? 4.164 4.605 34.082 1.00 92.12 633 HIS A CA 1
ATOM 4995 C C . HIS A 1 633 ? 4.836 3.508 33.265 1.00 92.12 633 HIS A C 1
ATOM 4997 O O . HIS A 1 633 ? 4.922 3.597 32.044 1.00 92.12 633 HIS A O 1
ATOM 5003 N N . ILE A 1 634 ? 5.278 2.451 33.947 1.00 86.38 634 ILE A N 1
ATOM 5004 C CA . ILE A 1 634 ? 5.822 1.262 33.286 1.00 86.38 634 ILE A CA 1
ATOM 5005 C C . ILE A 1 634 ? 4.662 0.339 32.912 1.00 86.38 634 ILE A C 1
ATOM 5007 O O . ILE A 1 634 ? 3.883 -0.078 33.776 1.00 86.38 634 ILE A O 1
ATOM 5011 N N . GLY A 1 635 ? 4.603 -0.018 31.637 1.00 76.94 635 GLY A N 1
ATOM 5012 C CA . GLY A 1 635 ? 3.591 -0.860 31.024 1.00 76.94 635 GLY A CA 1
ATOM 5013 C C . GLY A 1 635 ? 2.879 -0.139 29.886 1.00 76.94 635 GLY A C 1
ATOM 5014 O O . GLY A 1 635 ? 2.527 1.030 29.999 1.00 76.94 635 GLY A O 1
ATOM 5015 N N . GLU A 1 636 ? 2.623 -0.875 28.813 1.00 68.00 636 GLU A N 1
ATOM 5016 C CA . GLU A 1 636 ? 1.792 -0.440 27.692 1.00 68.00 636 GLU A CA 1
ATOM 5017 C C . GLU A 1 636 ? 0.359 -0.953 27.825 1.00 68.00 636 GLU A C 1
ATOM 5019 O O . GLU A 1 636 ? 0.049 -1.845 28.633 1.00 68.00 636 GLU A O 1
ATOM 5024 N N . LEU A 1 637 ? -0.514 -0.412 26.973 1.00 73.56 637 LEU A N 1
ATOM 5025 C CA . LEU A 1 637 ? -1.782 -1.062 26.687 1.00 73.56 637 LEU A CA 1
ATOM 5026 C C . LEU A 1 637 ? -1.508 -2.483 26.196 1.00 73.56 637 LEU A C 1
ATOM 5028 O O . LEU A 1 637 ? -0.722 -2.731 25.289 1.00 73.56 637 LEU A O 1
ATOM 5032 N N . SER A 1 638 ? -2.150 -3.442 26.845 1.00 72.31 638 SER A N 1
ATOM 5033 C CA . SER A 1 638 ? -2.005 -4.855 26.521 1.00 72.31 638 SER A CA 1
ATOM 5034 C C . SER A 1 638 ? -3.325 -5.556 26.778 1.00 72.31 638 SER A C 1
ATOM 5036 O O . SER A 1 638 ? -4.196 -5.027 27.468 1.00 72.31 638 SER A O 1
ATOM 5038 N N . ARG A 1 639 ? -3.438 -6.819 26.360 1.00 63.44 639 ARG A N 1
ATOM 5039 C CA . ARG A 1 639 ? -4.585 -7.675 26.717 1.00 63.44 639 ARG A CA 1
ATOM 5040 C C . ARG A 1 639 ? -4.856 -7.766 28.226 1.00 63.44 639 ARG A C 1
ATOM 5042 O O . ARG A 1 639 ? -5.918 -8.224 28.626 1.00 63.44 639 ARG A O 1
ATOM 5049 N N . SER A 1 640 ? -3.889 -7.393 29.070 1.00 64.44 640 SER A N 1
ATOM 5050 C CA . SER A 1 640 ? -4.036 -7.408 30.528 1.00 64.44 640 SER A CA 1
ATOM 5051 C C . SER A 1 640 ? -4.527 -6.085 31.127 1.00 64.44 640 SER A C 1
ATOM 5053 O O . SER A 1 640 ? -5.053 -6.097 32.241 1.00 64.44 640 SER A O 1
ATOM 5055 N N . LYS A 1 641 ? -4.371 -4.959 30.415 1.00 82.62 641 LYS A N 1
ATOM 5056 C CA . LYS A 1 641 ? -4.789 -3.622 30.855 1.00 82.62 641 LYS A CA 1
ATOM 5057 C C . LYS A 1 641 ? -5.190 -2.764 29.661 1.00 82.62 641 LYS A C 1
ATOM 5059 O O . LYS A 1 641 ? -4.345 -2.408 28.842 1.00 82.62 641 LYS A O 1
ATOM 5064 N N . ASN A 1 642 ? -6.462 -2.391 29.624 1.00 89.88 642 ASN A N 1
ATOM 5065 C CA . ASN A 1 642 ? -7.009 -1.503 28.611 1.00 89.88 642 ASN A CA 1
ATOM 5066 C C . ASN A 1 642 ? -7.163 -0.064 29.113 1.00 89.88 642 ASN A C 1
ATOM 5068 O O . ASN A 1 642 ? -6.942 0.228 30.292 1.00 89.88 642 ASN A O 1
ATOM 5072 N N . LEU A 1 643 ? -7.537 0.844 28.209 1.00 92.31 643 LEU A N 1
ATOM 5073 C CA . LEU A 1 643 ? -7.597 2.273 28.506 1.00 92.31 643 LEU A CA 1
ATOM 5074 C C . LEU A 1 643 ? -8.605 2.596 29.619 1.00 92.31 643 LEU A C 1
ATOM 5076 O O . LEU A 1 643 ? -8.303 3.406 30.494 1.00 92.31 643 LEU A O 1
ATOM 5080 N N . ALA A 1 644 ? -9.756 1.920 29.647 1.00 91.81 644 ALA A N 1
ATOM 5081 C CA . ALA A 1 644 ? -10.743 2.080 30.714 1.00 91.81 644 ALA A CA 1
ATOM 5082 C C . ALA A 1 644 ? -10.170 1.691 32.087 1.00 91.81 644 ALA A C 1
ATOM 5084 O O . ALA A 1 644 ? -10.353 2.409 33.073 1.00 91.81 644 ALA A O 1
ATOM 5085 N N . GLN A 1 645 ? -9.410 0.593 32.155 1.00 90.88 645 GLN A N 1
ATOM 5086 C CA . GLN A 1 645 ? -8.737 0.189 33.385 1.00 90.88 645 GLN A CA 1
ATOM 5087 C C . GLN A 1 645 ? -7.646 1.189 33.795 1.00 90.88 645 GLN A C 1
ATOM 5089 O O . GLN A 1 645 ? -7.537 1.478 34.982 1.00 90.88 645 GLN A O 1
ATOM 5094 N N . LEU A 1 646 ? -6.894 1.772 32.851 1.00 92.44 646 LEU A N 1
ATOM 5095 C CA . LEU A 1 646 ? -5.911 2.826 33.152 1.00 92.44 646 LEU A CA 1
ATOM 5096 C C . LEU A 1 646 ? -6.573 4.092 33.708 1.00 92.44 646 LEU A C 1
ATOM 5098 O O . LEU A 1 646 ? -6.135 4.621 34.728 1.00 92.44 646 LEU A O 1
ATOM 5102 N N . VAL A 1 647 ? -7.649 4.563 33.070 1.00 93.88 647 VAL A N 1
ATOM 5103 C CA . VAL A 1 647 ? -8.456 5.697 33.553 1.00 93.88 647 VAL A CA 1
ATOM 5104 C C . VAL A 1 647 ? -8.955 5.429 34.971 1.00 93.88 647 VAL A C 1
ATOM 5106 O O . VAL A 1 647 ? -8.878 6.302 35.835 1.00 93.88 647 VAL A O 1
ATOM 5109 N N . LYS A 1 648 ? -9.409 4.206 35.245 1.00 93.50 648 LYS A N 1
ATOM 5110 C CA . LYS A 1 648 ? -9.875 3.809 36.570 1.00 93.50 648 LYS A CA 1
ATOM 5111 C C . LYS A 1 648 ? -8.751 3.731 37.604 1.00 93.50 648 LYS A C 1
ATOM 5113 O O . LYS A 1 648 ? -8.923 4.269 38.696 1.00 93.50 648 LYS A O 1
ATOM 5118 N N . ASP A 1 649 ? -7.636 3.084 37.268 1.00 92.50 649 ASP A N 1
ATOM 5119 C CA . ASP A 1 649 ? -6.472 2.887 38.145 1.00 92.50 649 ASP A CA 1
ATOM 5120 C C . ASP A 1 649 ? -5.861 4.228 38.571 1.00 92.50 649 ASP A C 1
ATOM 5122 O O . ASP A 1 649 ? -5.443 4.382 39.718 1.00 92.50 649 ASP A O 1
ATOM 5126 N N . LEU A 1 650 ? -5.860 5.212 37.666 1.00 94.38 650 LEU A N 1
ATOM 5127 C CA . LEU A 1 650 ? -5.355 6.562 37.921 1.00 94.38 650 LEU A CA 1
ATOM 5128 C C . LEU A 1 650 ? -6.403 7.501 38.540 1.00 94.38 650 LEU A C 1
ATOM 5130 O O . LEU A 1 650 ? -6.095 8.640 38.871 1.00 94.38 650 LEU A O 1
ATOM 5134 N N . GLY A 1 651 ? -7.643 7.040 38.738 1.00 95.19 651 GLY A N 1
ATOM 5135 C CA . GLY A 1 651 ? -8.708 7.853 39.329 1.00 95.19 651 GLY A CA 1
ATOM 5136 C C . GLY A 1 651 ? -9.255 8.941 38.398 1.00 95.19 651 GLY A C 1
ATOM 5137 O O . GLY A 1 651 ? -9.841 9.912 38.867 1.00 95.19 651 GLY A O 1
ATOM 5138 N N . HIS A 1 652 ? -9.102 8.780 37.085 1.00 95.44 652 HIS A N 1
ATOM 5139 C CA . HIS A 1 652 ? -9.521 9.735 36.055 1.00 95.44 652 HIS A CA 1
ATOM 5140 C C . HIS A 1 652 ? -10.943 9.495 35.521 1.00 95.44 652 HIS A C 1
ATOM 5142 O O . HIS A 1 652 ? -11.321 10.061 34.497 1.00 95.44 652 HIS A O 1
ATOM 5148 N N . ASN A 1 653 ? -11.749 8.671 36.198 1.00 94.19 653 ASN A N 1
ATOM 5149 C CA . ASN A 1 653 ? -13.129 8.387 35.789 1.00 94.19 653 ASN A CA 1
ATOM 5150 C C . ASN A 1 653 ? -13.938 9.683 35.612 1.00 94.19 653 ASN A C 1
ATOM 5152 O O . ASN A 1 653 ? -13.975 10.529 36.507 1.00 94.19 653 ASN A O 1
ATOM 5156 N N . GLY A 1 654 ? -14.613 9.815 34.469 1.00 93.31 654 GLY A N 1
ATOM 5157 C CA . GLY A 1 654 ? -15.431 10.988 34.149 1.00 93.31 654 GLY A CA 1
ATOM 5158 C C . GLY A 1 654 ? -14.645 12.237 33.737 1.00 93.31 654 GLY A C 1
ATOM 5159 O O . GLY A 1 654 ? -15.260 13.285 33.546 1.00 93.31 654 GLY A O 1
ATOM 5160 N N . ARG A 1 655 ? -13.315 12.154 33.592 1.00 94.44 655 ARG A N 1
ATOM 5161 C CA . ARG A 1 655 ? -12.514 13.203 32.948 1.00 94.44 655 ARG A CA 1
ATOM 5162 C C . ARG A 1 655 ? -12.437 12.949 31.447 1.00 94.44 655 ARG A C 1
ATOM 5164 O O . ARG A 1 655 ? -12.378 11.802 31.009 1.00 94.44 655 ARG A O 1
ATOM 5171 N N . THR A 1 656 ? -12.382 14.028 30.677 1.00 95.50 656 THR A N 1
ATOM 5172 C CA . THR A 1 656 ? -12.085 13.967 29.247 1.00 95.50 656 THR A CA 1
ATOM 5173 C C . THR A 1 656 ? -10.569 13.930 29.058 1.00 95.50 656 THR A C 1
ATOM 5175 O O . THR A 1 656 ? -9.855 14.790 29.571 1.00 95.50 656 THR A O 1
ATOM 5178 N N . ILE A 1 657 ? -10.073 12.938 28.321 1.00 96.88 657 ILE A N 1
ATOM 5179 C CA . ILE A 1 657 ? -8.698 12.910 27.818 1.00 96.88 657 ILE A CA 1
ATOM 5180 C C . ILE A 1 657 ? -8.653 13.872 26.628 1.00 96.88 657 ILE A C 1
ATOM 5182 O O . ILE A 1 657 ? -9.247 13.598 25.584 1.00 96.88 657 ILE A O 1
ATOM 5186 N N . GLU A 1 658 ? -7.988 15.017 26.784 1.00 97.06 658 GLU A N 1
ATOM 5187 C CA . GLU A 1 658 ? -7.899 16.042 25.737 1.00 97.06 658 GLU A CA 1
ATOM 5188 C C . GLU A 1 658 ? -7.098 15.527 24.537 1.00 97.06 658 GLU A C 1
ATOM 5190 O O . GLU A 1 658 ? -7.519 15.723 23.398 1.00 97.06 658 GLU A O 1
ATOM 5195 N N . ILE A 1 659 ? -5.993 14.815 24.789 1.00 97.25 659 ILE A N 1
ATOM 5196 C CA . ILE A 1 659 ? -5.181 14.162 23.756 1.00 97.25 659 ILE A CA 1
ATOM 5197 C C . ILE A 1 659 ? -4.781 12.760 24.215 1.00 97.25 659 ILE A C 1
ATOM 5199 O O . ILE A 1 659 ? -4.227 12.590 25.302 1.00 97.25 659 ILE A O 1
ATOM 5203 N N . LEU A 1 660 ? -5.029 11.779 23.351 1.00 97.00 660 LEU A N 1
ATOM 5204 C CA . LEU A 1 660 ? -4.513 10.419 23.437 1.00 97.00 660 LEU A CA 1
ATOM 5205 C C . LEU A 1 660 ? -3.529 10.195 22.280 1.00 97.00 660 LEU A C 1
ATOM 5207 O O . LEU A 1 660 ? -3.961 10.004 21.144 1.00 97.00 660 LEU A O 1
ATOM 5211 N N . LYS A 1 661 ? -2.226 10.257 22.562 1.00 96.06 661 LYS A N 1
ATOM 5212 C CA . LYS A 1 661 ? -1.150 9.922 21.621 1.00 96.06 661 LYS A CA 1
ATOM 5213 C C . LYS A 1 661 ? -0.784 8.444 21.769 1.00 96.06 661 LYS A C 1
ATOM 5215 O O . LYS A 1 661 ? -0.615 7.988 22.897 1.00 96.06 661 LYS A O 1
ATOM 5220 N N . ILE A 1 662 ? -0.713 7.698 20.668 1.00 93.88 662 ILE A N 1
ATOM 5221 C CA . ILE A 1 662 ? -0.434 6.257 20.666 1.00 93.88 662 ILE A CA 1
ATOM 5222 C C . ILE A 1 662 ? 0.537 5.929 19.544 1.00 93.88 662 ILE A C 1
ATOM 5224 O O . ILE A 1 662 ? 0.239 6.175 18.379 1.00 93.88 662 ILE A O 1
ATOM 5228 N N . ASP A 1 663 ? 1.661 5.354 19.929 1.00 92.75 663 ASP A N 1
ATOM 5229 C CA . ASP A 1 663 ? 2.648 4.782 19.032 1.00 92.75 663 ASP A CA 1
ATOM 5230 C C . ASP A 1 663 ? 3.342 3.638 19.778 1.00 92.75 663 ASP A C 1
ATOM 5232 O O . ASP A 1 663 ? 4.155 3.872 20.658 1.00 92.75 663 ASP A O 1
ATOM 5236 N N . CYS A 1 664 ? 2.904 2.402 19.577 1.00 89.62 664 CYS A N 1
ATOM 5237 C CA . CYS A 1 664 ? 3.297 1.263 20.406 1.00 89.62 664 CYS A CA 1
ATOM 5238 C C . CYS A 1 664 ? 3.592 0.006 19.585 1.00 89.62 664 CYS A C 1
ATOM 5240 O O . CYS A 1 664 ? 3.330 -1.114 20.043 1.00 89.62 664 CYS A O 1
ATOM 5242 N N . GLU A 1 665 ? 4.143 0.188 18.384 1.00 88.06 665 GLU A N 1
ATOM 5243 C CA . GLU A 1 665 ? 4.801 -0.873 17.611 1.00 88.06 665 GLU A CA 1
ATOM 5244 C C . GLU A 1 665 ? 3.927 -2.132 17.427 1.00 88.06 665 GLU A C 1
ATOM 5246 O O . GLU A 1 665 ? 4.362 -3.275 17.614 1.00 88.06 665 GLU A O 1
ATOM 5251 N N . GLY A 1 666 ? 2.642 -1.930 17.113 1.00 86.00 666 GLY A N 1
ATOM 5252 C CA . GLY A 1 666 ? 1.663 -2.983 16.836 1.00 86.00 666 GLY A CA 1
ATOM 5253 C C . GLY A 1 666 ? 0.586 -3.168 17.912 1.00 86.00 666 GLY A C 1
ATOM 5254 O O . GLY A 1 666 ? -0.423 -3.835 17.650 1.00 86.00 666 GLY A O 1
ATOM 5255 N N . CYS A 1 667 ? 0.730 -2.575 19.106 1.00 87.31 667 CYS A N 1
ATOM 5256 C CA . CYS A 1 667 ? -0.303 -2.662 20.152 1.00 87.31 667 CYS A CA 1
ATOM 5257 C C . CYS A 1 667 ? -1.607 -1.916 19.783 1.00 87.31 667 CYS A C 1
ATOM 5259 O O . CYS A 1 667 ? -2.665 -2.150 20.386 1.00 87.31 667 CYS A O 1
ATOM 5261 N N . GLU A 1 668 ? -1.564 -1.058 18.759 1.00 89.94 668 GLU A N 1
ATOM 5262 C CA . GLU A 1 668 ? -2.701 -0.298 18.247 1.00 89.94 668 GLU A CA 1
ATOM 5263 C C . GLU A 1 668 ? -3.804 -1.239 17.762 1.00 89.94 668 GLU A C 1
ATOM 5265 O O . GLU A 1 668 ? -4.976 -1.048 18.088 1.00 89.94 668 GLU A O 1
ATOM 5270 N N . HIS A 1 669 ? -3.433 -2.306 17.049 1.00 87.75 669 HIS A N 1
ATOM 5271 C CA . HIS A 1 669 ? -4.373 -3.287 16.485 1.00 87.75 669 HIS A CA 1
ATOM 5272 C C . HIS A 1 669 ? -5.107 -4.086 17.545 1.00 87.75 669 HIS A C 1
ATOM 5274 O O . HIS A 1 669 ? -6.299 -4.369 17.406 1.00 87.75 669 HIS A O 1
ATOM 5280 N N . ASP A 1 670 ? -4.399 -4.429 18.614 1.00 86.25 670 ASP A N 1
ATOM 5281 C CA . ASP A 1 670 ? -4.939 -5.266 19.674 1.00 86.25 670 ASP A CA 1
ATOM 5282 C C . ASP A 1 670 ? -5.905 -4.492 20.578 1.00 86.25 670 ASP A C 1
ATOM 5284 O O . ASP A 1 670 ? -6.777 -5.102 21.196 1.00 86.25 670 ASP A O 1
ATOM 5288 N N . THR A 1 671 ? -5.770 -3.162 20.667 1.00 87.88 671 THR A N 1
ATOM 5289 C CA . THR A 1 671 ? -6.405 -2.392 21.749 1.00 87.88 671 THR A CA 1
ATOM 5290 C C . THR A 1 671 ? -7.347 -1.280 21.288 1.00 87.88 671 THR A C 1
ATOM 5292 O O . THR A 1 671 ? -8.180 -0.848 22.088 1.00 87.88 671 THR A O 1
ATOM 5295 N N . TYR A 1 672 ? -7.315 -0.854 20.016 1.00 91.19 672 TYR A N 1
ATOM 5296 C CA . TYR A 1 672 ? -8.076 0.323 19.564 1.00 91.19 672 TYR A CA 1
ATOM 5297 C C . TYR A 1 672 ? -9.585 0.261 19.801 1.00 91.19 672 TYR A C 1
ATOM 5299 O O . TYR A 1 672 ? -10.221 1.286 20.058 1.00 91.19 672 TYR A O 1
ATOM 5307 N N . LYS A 1 673 ? -10.171 -0.940 19.752 1.00 90.00 673 LYS A N 1
ATOM 5308 C CA . LYS A 1 673 ? -11.609 -1.133 19.986 1.00 90.00 673 LYS A CA 1
ATOM 5309 C C . LYS A 1 673 ? -12.023 -0.775 21.411 1.00 90.00 673 LYS A C 1
ATOM 5311 O O . LYS A 1 673 ? -13.149 -0.328 21.609 1.00 90.00 673 LYS A O 1
ATOM 5316 N N . GLU A 1 674 ? -11.109 -0.940 22.361 1.00 88.25 674 GLU A N 1
ATOM 5317 C CA . GLU A 1 674 ? -11.333 -0.732 23.793 1.00 88.25 674 GLU A CA 1
ATOM 5318 C C . GLU A 1 674 ? -11.019 0.712 24.225 1.00 88.25 674 GLU A C 1
ATOM 5320 O O . GLU A 1 674 ? -11.370 1.130 25.327 1.00 88.25 674 GLU A O 1
ATOM 5325 N N . TRP A 1 675 ? -10.383 1.523 23.365 1.00 87.75 675 TRP A N 1
ATOM 5326 C CA . TRP A 1 675 ? -10.064 2.924 23.688 1.00 87.75 675 TRP A CA 1
ATOM 5327 C C . TRP A 1 675 ? -11.316 3.789 23.874 1.00 87.75 675 TRP A C 1
ATOM 5329 O O . TRP A 1 675 ? -11.274 4.806 24.560 1.00 87.75 675 TRP A O 1
ATOM 5339 N N . LEU A 1 676 ? -12.428 3.393 23.253 1.00 88.94 676 LEU A N 1
ATOM 5340 C CA . LEU A 1 676 ? -13.687 4.140 23.231 1.00 88.94 676 LEU A CA 1
ATOM 5341 C C . LEU A 1 676 ? -14.827 3.372 23.912 1.00 88.94 676 LEU A C 1
ATOM 5343 O O . LEU A 1 676 ? -15.997 3.504 23.527 1.00 88.94 676 LEU A O 1
ATOM 5347 N N . ASP A 1 677 ? -14.474 2.546 24.897 1.00 82.25 677 ASP A N 1
ATOM 5348 C CA . ASP A 1 677 ? -15.430 1.918 25.803 1.00 82.25 677 ASP A CA 1
ATOM 5349 C C . ASP A 1 677 ? -16.198 2.977 26.608 1.00 82.25 677 ASP A C 1
ATOM 5351 O O . ASP A 1 677 ? -15.742 4.106 26.785 1.00 82.25 677 ASP A O 1
ATOM 5355 N N . ALA A 1 678 ? -17.395 2.615 27.084 1.00 65.94 678 ALA A N 1
ATOM 5356 C CA . ALA A 1 678 ? -18.415 3.553 27.576 1.00 65.94 678 ALA A CA 1
ATOM 5357 C C . ALA A 1 678 ? -17.954 4.523 28.683 1.00 65.94 678 ALA A C 1
ATOM 5359 O O . ALA A 1 678 ? -18.568 5.576 28.854 1.00 65.94 678 ALA A O 1
ATOM 5360 N N . ASP A 1 679 ? -16.884 4.183 29.400 1.00 82.06 679 ASP A N 1
ATOM 5361 C CA . ASP A 1 679 ? -16.369 4.947 30.537 1.00 82.06 679 ASP A CA 1
ATOM 5362 C C . ASP A 1 679 ? -15.184 5.868 30.180 1.00 82.06 679 ASP A C 1
ATOM 5364 O O . ASP A 1 679 ? -14.652 6.546 31.063 1.00 82.06 679 ASP A O 1
ATOM 5368 N N . VAL A 1 680 ? -14.767 5.923 28.907 1.00 89.81 680 VAL A N 1
ATOM 5369 C CA . VAL A 1 680 ? -13.648 6.759 28.446 1.00 89.81 680 VAL A CA 1
ATOM 5370 C C . VAL A 1 680 ? -14.131 7.821 27.456 1.00 89.81 680 VAL A C 1
ATOM 5372 O O . VAL A 1 680 ? -14.692 7.519 26.403 1.00 89.81 680 VAL A O 1
ATOM 5375 N N . ASP A 1 681 ? -13.869 9.091 27.772 1.00 94.31 681 ASP A N 1
ATOM 5376 C CA . ASP A 1 681 ? -14.127 10.214 26.870 1.00 94.31 681 ASP A CA 1
ATOM 5377 C C . ASP A 1 681 ? -12.809 10.776 26.332 1.00 94.31 681 ASP A C 1
ATOM 5379 O O . ASP A 1 681 ? -12.069 11.435 27.057 1.00 94.31 681 ASP A O 1
ATOM 5383 N N . VAL A 1 682 ? -12.505 10.511 25.060 1.00 96.06 682 VAL A N 1
ATOM 5384 C CA . VAL A 1 682 ? -11.302 11.028 24.392 1.00 96.06 682 VAL A CA 1
ATOM 5385 C C . VAL A 1 682 ? -11.690 12.120 23.406 1.00 96.06 682 VAL A C 1
ATOM 5387 O O . VAL A 1 682 ? -12.487 11.884 22.499 1.00 96.06 682 VAL A O 1
ATOM 5390 N N . ARG A 1 683 ? -11.121 13.317 23.523 1.00 95.50 683 ARG A N 1
ATOM 5391 C CA . ARG A 1 683 ? -11.409 14.413 22.594 1.00 95.50 683 ARG A CA 1
ATOM 5392 C C . ARG A 1 683 ? -10.636 14.278 21.285 1.00 95.50 683 ARG A C 1
ATOM 5394 O O . ARG A 1 683 ? -11.222 14.455 20.217 1.00 95.50 683 ARG A O 1
ATOM 5401 N N . GLN A 1 684 ? -9.348 13.960 21.354 1.00 95.62 684 GLN A N 1
ATOM 5402 C CA . GLN A 1 684 ? -8.472 13.817 20.194 1.00 95.62 684 GLN A CA 1
ATOM 5403 C C . GLN A 1 684 ? -7.582 12.578 20.328 1.00 95.62 684 GLN A C 1
ATOM 5405 O O . GLN A 1 684 ? -7.043 12.318 21.399 1.00 95.62 684 GLN A O 1
ATOM 5410 N N . ILE A 1 685 ? -7.421 11.839 19.228 1.00 96.06 685 ILE A N 1
ATOM 5411 C CA . ILE A 1 685 ? -6.537 10.670 19.130 1.00 96.06 685 ILE A CA 1
ATOM 5412 C C . ILE A 1 685 ? -5.475 10.966 18.075 1.00 96.06 685 ILE A C 1
ATOM 5414 O O . ILE A 1 685 ? -5.819 11.318 16.945 1.00 96.06 685 ILE A O 1
ATOM 5418 N N . LEU A 1 686 ? -4.206 10.832 18.447 1.00 95.44 686 LEU A N 1
ATOM 5419 C CA . LEU A 1 686 ? -3.039 10.983 17.581 1.00 95.44 686 LEU A CA 1
ATOM 5420 C C . LEU A 1 686 ? -2.352 9.618 17.538 1.00 95.44 686 LEU A C 1
ATOM 5422 O O . LEU A 1 686 ? -1.787 9.208 18.543 1.00 95.44 686 LEU A O 1
ATOM 5426 N N . GLY A 1 687 ? -2.476 8.885 16.439 1.00 92.88 687 GLY A N 1
ATOM 5427 C CA . GLY A 1 687 ? -1.957 7.522 16.356 1.00 92.88 687 GLY A CA 1
ATOM 5428 C C . GLY A 1 687 ? -1.003 7.341 15.188 1.00 92.88 687 GLY A C 1
ATOM 5429 O O . GLY A 1 687 ? -1.329 7.768 14.080 1.00 92.88 687 GLY A O 1
ATOM 5430 N N . GLU A 1 688 ? 0.120 6.683 15.429 1.00 91.38 688 GLU A N 1
ATOM 5431 C CA . GLU A 1 688 ? 0.937 6.058 14.390 1.00 91.38 688 GLU A CA 1
ATOM 5432 C C . GLU A 1 688 ? 0.497 4.601 14.268 1.00 91.38 688 GLU A C 1
ATOM 5434 O O . GLU A 1 688 ? 0.475 3.859 15.245 1.00 91.38 688 GLU A O 1
ATOM 5439 N N . PHE A 1 689 ? -0.012 4.216 13.098 1.00 88.38 689 PHE A N 1
ATOM 5440 C CA . PHE A 1 689 ? -0.646 2.909 12.928 1.00 88.38 689 PHE A CA 1
ATOM 5441 C C . PHE A 1 689 ? 0.246 1.996 12.101 1.00 88.38 689 PHE A C 1
ATOM 5443 O O . PHE A 1 689 ? 0.143 1.976 10.872 1.00 88.38 689 PHE A O 1
ATOM 5450 N N . HIS A 1 690 ? 1.054 1.206 12.803 1.00 86.25 690 HIS A N 1
ATOM 5451 C CA . HIS A 1 690 ? 1.969 0.234 12.223 1.00 86.25 690 HIS A CA 1
ATOM 5452 C C . HIS A 1 690 ? 1.253 -0.803 11.353 1.00 86.25 690 HIS A C 1
ATOM 5454 O O . HIS A 1 690 ? 0.480 -1.603 11.872 1.00 86.25 690 HIS A O 1
ATOM 5460 N N . GLY A 1 691 ? 1.455 -0.818 10.034 1.00 79.12 691 GLY A N 1
ATOM 5461 C CA . GLY A 1 691 ? 0.711 -1.714 9.131 1.00 79.12 691 GLY A CA 1
ATOM 5462 C C . GLY A 1 691 ? -0.777 -1.351 8.998 1.00 79.12 691 GLY A C 1
ATOM 5463 O O . GLY A 1 691 ? -1.662 -2.207 9.108 1.00 79.12 691 GLY A O 1
ATOM 5464 N N . TYR A 1 692 ? -1.056 -0.059 8.809 1.00 74.12 692 TYR A N 1
ATOM 5465 C CA . TYR A 1 692 ? -2.397 0.528 8.744 1.00 74.12 692 TYR A CA 1
ATOM 5466 C C . TYR A 1 692 ? -3.423 -0.285 7.936 1.00 74.12 692 TYR A C 1
ATOM 5468 O O . TYR A 1 692 ? -3.195 -0.703 6.800 1.00 74.12 692 TYR A O 1
ATOM 5476 N N . THR A 1 693 ? -4.635 -0.396 8.496 1.00 69.44 693 THR A N 1
ATOM 5477 C CA . THR A 1 693 ? -5.806 -0.940 7.799 1.00 69.44 693 THR A CA 1
ATOM 5478 C C . THR A 1 693 ? -6.960 0.066 7.778 1.00 69.44 693 THR A C 1
ATOM 5480 O O . THR A 1 693 ? -7.200 0.795 8.743 1.00 69.44 693 THR A O 1
ATOM 5483 N N . GLU A 1 694 ? -7.763 0.058 6.707 1.00 79.25 694 GLU A N 1
ATOM 5484 C CA . GLU A 1 694 ? -8.984 0.882 6.570 1.00 79.25 694 GLU A CA 1
ATOM 5485 C C . GLU A 1 694 ? -9.967 0.704 7.757 1.00 79.25 694 GLU A C 1
ATOM 5487 O O . GLU A 1 694 ? -10.826 1.552 8.018 1.00 79.25 694 GLU A O 1
ATOM 5492 N N . GLN A 1 695 ? -9.838 -0.397 8.508 1.00 82.75 695 GLN A N 1
ATOM 5493 C CA . GLN A 1 695 ? -10.685 -0.733 9.651 1.00 82.75 695 GLN A CA 1
ATOM 5494 C C . GLN A 1 695 ? -10.556 0.268 10.808 1.00 82.75 695 GLN A C 1
ATOM 5496 O O . GLN A 1 695 ? -11.565 0.552 11.458 1.00 82.75 695 GLN A O 1
ATOM 5501 N N . PHE A 1 696 ? -9.369 0.841 11.042 1.00 83.75 696 PHE A N 1
ATOM 5502 C CA . PHE A 1 696 ? -9.168 1.837 12.102 1.00 83.75 696 PHE A CA 1
ATOM 5503 C C . PHE A 1 696 ? -9.984 3.093 11.846 1.00 83.75 696 PHE A C 1
ATOM 5505 O O . PHE A 1 696 ? -10.788 3.511 12.680 1.00 83.75 696 PHE A O 1
ATOM 5512 N N . SER A 1 697 ? -9.817 3.684 10.662 1.00 84.50 697 SER A N 1
ATOM 5513 C CA . SER A 1 697 ? -10.502 4.929 10.335 1.00 84.50 697 SER A CA 1
ATOM 5514 C C . SER A 1 697 ? -12.014 4.748 10.346 1.00 84.50 697 SER A C 1
ATOM 5516 O O . SER A 1 697 ? -12.724 5.618 10.847 1.00 84.50 697 SER A O 1
ATOM 5518 N N . ARG A 1 698 ? -12.512 3.597 9.877 1.00 85.69 698 ARG A N 1
ATOM 5519 C CA . ARG A 1 698 ? -13.939 3.274 9.950 1.00 85.69 698 ARG A CA 1
ATOM 5520 C C . ARG A 1 698 ? -14.447 3.231 11.391 1.00 85.69 698 ARG A C 1
ATOM 5522 O O . ARG A 1 698 ? -15.440 3.886 11.686 1.00 85.69 698 ARG A O 1
ATOM 5529 N N . PHE A 1 699 ? -13.746 2.527 12.278 1.00 91.50 699 PHE A N 1
ATOM 5530 C CA . PHE A 1 699 ? -14.123 2.435 13.689 1.00 91.50 699 PHE A CA 1
ATOM 5531 C C . PHE A 1 699 ? -14.222 3.814 14.354 1.00 91.50 699 PHE A C 1
ATOM 5533 O O . PHE A 1 699 ? -15.222 4.121 15.000 1.00 91.50 699 PHE A O 1
ATOM 5540 N N . PHE A 1 700 ? -13.227 4.684 14.160 1.00 90.69 700 PHE A N 1
ATOM 5541 C CA . PHE A 1 700 ? -13.255 6.023 14.755 1.00 90.69 700 PHE A CA 1
ATOM 5542 C C . PHE A 1 700 ? -14.379 6.892 14.178 1.00 90.69 700 PHE A C 1
ATOM 5544 O O . PHE A 1 700 ? -15.055 7.599 14.927 1.00 90.69 700 PHE A O 1
ATOM 5551 N N . ILE A 1 701 ? -14.650 6.790 12.875 1.00 87.31 701 ILE A N 1
ATOM 5552 C CA . ILE A 1 701 ? -15.775 7.491 12.240 1.00 87.31 701 ILE A CA 1
ATOM 5553 C C . ILE A 1 701 ? -17.116 7.032 12.828 1.00 87.31 701 ILE A C 1
ATOM 5555 O O . ILE A 1 701 ? -17.946 7.869 13.184 1.00 87.31 701 ILE A O 1
ATOM 5559 N N . GLU A 1 702 ? -17.319 5.724 13.002 1.00 88.12 702 GLU A N 1
ATOM 5560 C CA . GLU A 1 702 ? -18.524 5.158 13.633 1.00 88.12 702 GLU A CA 1
ATOM 5561 C C . GLU A 1 702 ? -18.707 5.638 15.081 1.00 88.12 702 GLU A C 1
ATOM 5563 O O . GLU A 1 702 ? -19.831 5.814 15.551 1.00 88.12 702 GLU A O 1
ATOM 5568 N N . LYS A 1 703 ? -17.604 5.925 15.781 1.00 91.69 703 LYS A N 1
ATOM 5569 C CA . LYS A 1 703 ? -17.603 6.490 17.139 1.00 91.69 703 LYS A CA 1
ATOM 5570 C C . LYS A 1 703 ? -17.715 8.020 17.180 1.00 91.69 703 LYS A C 1
ATOM 5572 O O . LYS A 1 703 ? -17.650 8.608 18.260 1.00 91.69 703 LYS A O 1
ATOM 5577 N N . GLY A 1 704 ? -17.928 8.670 16.035 1.00 91.88 704 GLY A N 1
ATOM 5578 C CA . GLY A 1 704 ? -18.163 10.113 15.939 1.00 91.88 704 GLY A CA 1
ATOM 5579 C C . GLY A 1 704 ? -16.896 10.967 15.853 1.00 91.88 704 GLY A C 1
ATOM 5580 O O . GLY A 1 704 ? -16.940 12.152 16.199 1.00 91.88 704 GLY A O 1
ATOM 5581 N N . TYR A 1 705 ? -15.779 10.392 15.404 1.00 93.56 705 TYR A N 1
ATOM 5582 C CA . TYR A 1 705 ? -14.545 11.129 15.141 1.00 93.56 705 TYR A CA 1
ATOM 5583 C C . TYR A 1 705 ? -14.423 11.514 13.666 1.00 93.56 705 TYR A C 1
ATOM 5585 O O . TYR A 1 705 ? -14.800 10.763 12.768 1.00 93.56 705 TYR A O 1
ATOM 5593 N N . ALA A 1 706 ? -13.829 12.675 13.411 1.00 89.69 706 ALA A N 1
ATOM 5594 C CA . ALA A 1 706 ? -13.402 13.104 12.088 1.00 89.69 706 ALA A CA 1
ATOM 5595 C C . ALA A 1 706 ? -11.885 12.935 11.933 1.00 89.69 706 ALA A C 1
ATOM 5597 O O . ALA A 1 706 ? -11.126 13.263 12.846 1.00 89.69 706 ALA A O 1
ATOM 5598 N N . VAL A 1 707 ? -11.445 12.472 10.761 1.00 88.12 707 VAL A N 1
ATOM 5599 C CA . VAL A 1 707 ? -10.026 12.468 10.373 1.00 88.12 707 VAL A CA 1
ATOM 5600 C C . VAL A 1 707 ? -9.645 13.871 9.908 1.00 88.12 707 VAL A C 1
ATOM 5602 O O . VAL A 1 707 ? -10.275 14.398 8.986 1.00 88.12 707 VAL A O 1
ATOM 5605 N N . PHE A 1 708 ? -8.615 14.474 10.505 1.00 83.12 708 PHE A N 1
ATOM 5606 C CA . PHE A 1 708 ? -8.147 15.810 10.103 1.00 83.12 708 PHE A CA 1
ATOM 5607 C C . PHE A 1 708 ? -6.686 15.842 9.626 1.00 83.12 708 PHE A C 1
ATOM 5609 O O . PHE A 1 708 ? -6.318 16.771 8.905 1.00 83.12 708 PHE A O 1
ATOM 5616 N N . HIS A 1 709 ? -5.881 14.826 9.953 1.00 80.62 709 HIS A N 1
ATOM 5617 C CA . HIS A 1 709 ? -4.534 14.629 9.411 1.00 80.62 709 HIS A CA 1
ATOM 5618 C C . HIS A 1 709 ? -4.285 13.148 9.090 1.00 80.62 709 HIS A C 1
ATOM 5620 O O . HIS A 1 709 ? -4.808 12.268 9.774 1.00 80.62 709 HIS A O 1
ATOM 5626 N N . SER A 1 710 ? -3.530 12.910 8.019 1.00 75.00 710 SER A N 1
ATOM 5627 C CA . SER A 1 710 ? -3.092 11.599 7.544 1.00 75.00 710 SER A CA 1
ATOM 5628 C C . SER A 1 710 ? -1.758 11.802 6.826 1.00 75.00 710 SER A C 1
ATOM 5630 O O . SER A 1 710 ? -1.723 12.472 5.786 1.00 75.00 710 SER A O 1
ATOM 5632 N N . GLY A 1 711 ? -0.683 11.299 7.427 1.00 75.00 711 GLY A N 1
ATOM 5633 C CA . GLY A 1 711 ? 0.648 11.219 6.840 1.00 75.00 711 GLY A CA 1
ATOM 5634 C C . GLY A 1 711 ? 0.705 10.175 5.723 1.00 75.00 711 GLY A C 1
ATOM 5635 O O . GLY A 1 711 ? -0.176 9.323 5.601 1.00 75.00 711 GLY A O 1
ATOM 5636 N N . ALA A 1 712 ? 1.731 10.267 4.878 1.00 65.19 712 ALA A N 1
ATOM 5637 C CA . ALA A 1 712 ? 2.042 9.249 3.877 1.00 65.19 712 ALA A CA 1
ATOM 5638 C C . ALA A 1 712 ? 3.143 8.328 4.422 1.00 65.19 712 ALA A C 1
ATOM 5640 O O . ALA A 1 712 ? 4.094 8.826 5.015 1.00 65.19 712 ALA A O 1
ATOM 5641 N N . GLY A 1 713 ? 3.025 7.016 4.213 1.00 73.38 713 GLY A N 1
ATOM 5642 C CA . GLY A 1 713 ? 3.999 6.024 4.684 1.00 73.38 713 GLY A CA 1
ATOM 5643 C C . GLY A 1 713 ? 3.380 4.634 4.847 1.00 73.38 713 GLY A C 1
ATOM 5644 O O . GLY A 1 713 ? 2.163 4.487 4.705 1.00 73.38 713 GLY A O 1
ATOM 5645 N N . SER A 1 714 ? 4.216 3.628 5.127 1.00 73.25 714 SER A N 1
ATOM 5646 C CA . SER A 1 714 ? 3.774 2.293 5.575 1.00 73.25 714 SER A CA 1
ATOM 5647 C C . SER A 1 714 ? 3.036 2.362 6.911 1.00 73.25 714 SER A C 1
ATOM 5649 O O . SER A 1 714 ? 2.069 1.628 7.119 1.00 73.25 714 SER A O 1
ATOM 5651 N N . ASP A 1 715 ? 3.448 3.314 7.747 1.00 80.62 715 ASP A N 1
ATOM 5652 C CA . ASP A 1 715 ? 2.965 3.531 9.105 1.00 80.62 715 ASP A CA 1
ATOM 5653 C C . ASP A 1 715 ? 2.446 4.977 9.190 1.00 80.62 715 ASP A C 1
ATOM 5655 O O . ASP A 1 715 ? 3.134 5.901 9.615 1.00 80.62 715 ASP A O 1
ATOM 5659 N N . PRO A 1 716 ? 1.255 5.248 8.624 1.00 82.75 716 PRO A N 1
ATOM 5660 C CA . PRO A 1 716 ? 0.762 6.607 8.496 1.00 82.75 716 PRO A CA 1
ATOM 5661 C C . PRO A 1 716 ? 0.421 7.202 9.864 1.00 82.75 716 PRO A C 1
ATOM 5663 O O . PRO A 1 716 ? -0.390 6.656 10.619 1.00 82.75 716 PRO A O 1
ATOM 5666 N N . GLU A 1 717 ? 0.937 8.403 10.120 1.00 86.75 717 GLU A N 1
ATOM 5667 C CA . GLU A 1 717 ? 0.474 9.250 11.216 1.00 86.75 717 GLU A CA 1
ATOM 5668 C C . GLU A 1 717 ? -0.970 9.700 10.959 1.00 86.75 717 GLU A C 1
ATOM 5670 O O . GLU A 1 717 ? -1.267 10.419 10.001 1.00 86.75 717 GLU A O 1
ATOM 5675 N N . MET A 1 718 ? -1.897 9.315 11.827 1.00 89.06 718 MET A N 1
ATOM 5676 C CA . MET A 1 718 ? -3.313 9.635 11.696 1.00 89.06 718 MET A CA 1
ATOM 5677 C C . MET A 1 718 ? -3.788 10.434 12.901 1.00 89.06 718 MET A C 1
ATOM 5679 O O . MET A 1 718 ? -3.484 10.124 14.052 1.00 89.06 718 MET A O 1
ATOM 5683 N N . SER A 1 719 ? -4.596 11.460 12.650 1.00 91.06 719 SER A N 1
ATOM 5684 C CA . SER A 1 719 ? -5.163 12.272 13.725 1.00 91.06 719 SER A CA 1
ATOM 5685 C C . SER A 1 719 ? -6.680 12.386 13.607 1.00 91.06 719 SER A C 1
ATOM 5687 O O . SER A 1 719 ? -7.223 12.797 12.573 1.00 91.06 719 SER A O 1
ATOM 5689 N N . TYR A 1 720 ? -7.357 12.043 14.701 1.00 92.62 720 TYR A N 1
ATOM 5690 C CA . TYR A 1 720 ? -8.807 11.977 14.834 1.00 92.62 720 TYR A CA 1
ATOM 5691 C C . TYR A 1 720 ? -9.290 12.969 15.893 1.00 92.62 720 TYR A C 1
ATOM 5693 O O . TYR A 1 720 ? -8.671 13.114 16.945 1.00 92.62 720 TYR A O 1
ATOM 5701 N N . VAL A 1 721 ? -10.419 13.634 15.655 1.00 92.75 721 VAL A N 1
ATOM 5702 C CA . VAL A 1 721 ? -11.036 14.562 16.616 1.00 92.75 721 VAL A CA 1
ATOM 5703 C C . VAL A 1 721 ? -12.518 14.253 16.783 1.00 92.75 721 VAL A C 1
ATOM 5705 O O . VAL A 1 721 ? -13.236 14.080 15.798 1.00 92.75 721 VAL A O 1
ATOM 5708 N N . LYS A 1 722 ? -12.982 14.163 18.029 1.00 92.62 722 LYS A N 1
ATOM 5709 C CA . LYS A 1 722 ? -14.383 13.901 18.359 1.00 92.62 722 LYS A CA 1
ATOM 5710 C C . LYS A 1 722 ? -15.225 15.131 18.039 1.00 92.62 722 LYS A C 1
ATOM 5712 O O . LYS A 1 722 ? -14.936 16.229 18.517 1.00 92.62 722 LYS A O 1
ATOM 5717 N N . LEU A 1 723 ? -16.282 14.956 17.249 1.00 85.56 723 LEU A N 1
ATOM 5718 C CA . LEU A 1 723 ? -17.188 16.055 16.920 1.00 85.56 723 LEU A CA 1
ATOM 5719 C C . LEU A 1 723 ? -18.146 16.330 18.099 1.00 85.56 723 LEU A C 1
ATOM 5721 O O . LEU A 1 723 ? -18.698 15.385 18.673 1.00 85.56 723 LEU A O 1
ATOM 5725 N N . PRO A 1 724 ? -18.383 17.599 18.484 1.00 79.12 724 PRO A N 1
ATOM 5726 C CA . PRO A 1 724 ? -19.283 17.941 19.585 1.00 79.12 724 PRO A CA 1
ATOM 5727 C C . PRO A 1 724 ? -20.711 17.443 19.330 1.00 79.12 724 PRO A C 1
ATOM 5729 O O . PRO A 1 724 ? -21.181 17.429 18.197 1.00 79.12 724 PRO A O 1
ATOM 5732 N N . MET A 1 725 ? -21.451 17.099 20.394 1.00 59.41 725 MET A N 1
ATOM 5733 C CA . MET A 1 725 ? -22.754 16.417 20.295 1.00 59.41 725 MET A CA 1
ATOM 5734 C C . MET A 1 725 ? -23.803 17.084 19.391 1.00 59.41 725 MET A C 1
ATOM 5736 O O . MET A 1 725 ? -24.664 16.404 18.849 1.00 59.41 725 MET A O 1
ATOM 5740 N N . ARG A 1 726 ? -23.763 18.410 19.205 1.00 54.28 726 ARG A N 1
ATOM 5741 C CA . ARG A 1 726 ? -24.681 19.104 18.278 1.00 54.28 726 ARG A CA 1
ATOM 5742 C C . ARG A 1 726 ? -24.343 18.860 16.807 1.00 54.28 726 ARG A C 1
ATOM 5744 O O . ARG A 1 726 ? -25.247 18.870 15.980 1.00 54.28 726 ARG A O 1
ATOM 5751 N N . GLU A 1 727 ? -23.073 18.627 16.506 1.00 54.09 727 GLU A N 1
ATOM 5752 C CA . GLU A 1 727 ? -22.586 18.226 15.186 1.00 54.09 727 GLU A CA 1
ATOM 5753 C C . GLU A 1 727 ? -22.681 16.702 15.036 1.00 54.09 727 GLU A C 1
ATOM 5755 O O . GLU A 1 727 ? -23.132 16.217 14.003 1.00 54.09 727 GLU A O 1
ATOM 5760 N N . SER A 1 728 ? -22.407 15.930 16.096 1.00 50.31 728 SER A N 1
ATOM 5761 C CA . SER A 1 728 ? -22.584 14.473 16.077 1.00 50.31 728 SER A CA 1
ATOM 5762 C C . SER A 1 728 ? -24.056 14.038 16.041 1.00 50.31 728 SER A C 1
ATOM 5764 O O . SER A 1 728 ? -24.358 12.993 15.479 1.00 50.31 728 SER A O 1
ATOM 5766 N N . ALA A 1 729 ? -25.003 14.852 16.525 1.00 46.66 729 ALA A N 1
ATOM 5767 C CA . ALA A 1 729 ? -26.444 14.641 16.348 1.00 46.66 729 ALA A CA 1
ATOM 5768 C C . ALA A 1 729 ? -26.922 14.871 14.903 1.00 46.66 729 ALA A C 1
ATOM 5770 O O . ALA A 1 729 ? -28.051 14.511 14.582 1.00 46.66 729 ALA A O 1
ATOM 5771 N N . MET A 1 730 ? -26.090 15.437 14.021 1.00 49.38 730 MET A N 1
ATOM 5772 C CA . MET A 1 730 ? -26.318 15.366 12.573 1.00 49.38 730 MET A CA 1
ATOM 5773 C C . MET A 1 730 ? -25.751 14.079 11.966 1.00 49.38 730 MET A C 1
ATOM 5775 O O . MET A 1 730 ? -26.221 13.660 10.920 1.00 49.38 730 MET A O 1
ATOM 5779 N N . VAL A 1 731 ? -24.789 13.432 12.629 1.00 49.75 731 VAL A N 1
ATOM 5780 C CA . VAL A 1 731 ? -24.134 12.198 12.165 1.00 49.75 731 VAL A CA 1
ATOM 5781 C C . VAL A 1 731 ? -24.846 10.939 12.701 1.00 49.75 731 VAL A C 1
ATOM 5783 O O . VAL A 1 731 ? -24.965 9.947 11.993 1.00 49.75 731 VAL A O 1
ATOM 5786 N N . SER A 1 732 ? -25.395 10.975 13.922 1.00 40.22 732 SER A N 1
ATOM 5787 C CA . SER A 1 732 ? -25.892 9.797 14.658 1.00 40.22 732 SER A CA 1
ATOM 5788 C C . SER A 1 732 ? -27.332 9.352 14.310 1.00 40.22 732 SER A C 1
ATOM 5790 O O . SER A 1 732 ? -27.520 8.165 14.057 1.00 40.22 732 SER A O 1
ATOM 5792 N N . PRO A 1 733 ? -28.353 10.228 14.181 1.00 38.56 733 PRO A N 1
ATOM 5793 C CA . PRO A 1 733 ? -29.655 9.855 13.606 1.00 38.56 733 PRO A CA 1
ATOM 5794 C C . PRO A 1 733 ? -29.568 9.538 12.108 1.00 38.56 733 PRO A C 1
ATOM 5796 O O . PRO A 1 733 ? -30.420 8.830 11.584 1.00 38.56 733 PRO A O 1
ATOM 5799 N N . MET A 1 734 ? -28.537 10.052 11.430 1.00 38.62 734 MET A N 1
ATOM 5800 C CA . MET A 1 734 ? -28.213 9.705 10.047 1.00 38.62 734 MET A CA 1
ATOM 5801 C C . MET A 1 734 ? -27.686 8.263 9.985 1.00 38.62 734 MET A C 1
ATOM 5803 O O . MET A 1 734 ? -28.184 7.494 9.182 1.00 38.62 734 MET A O 1
ATOM 5807 N N . MET A 1 735 ? -26.805 7.860 10.913 1.00 37.84 735 MET A N 1
ATOM 5808 C CA . MET A 1 735 ? -26.344 6.470 11.112 1.00 37.84 735 MET A CA 1
ATOM 5809 C C . MET A 1 735 ? -27.441 5.493 11.575 1.00 37.84 735 MET A C 1
ATOM 5811 O O . MET A 1 735 ? -27.450 4.352 11.140 1.00 37.84 735 MET A O 1
ATOM 5815 N N . LEU A 1 736 ? -28.395 5.910 12.415 1.00 33.75 736 LEU A N 1
ATOM 5816 C CA . LEU A 1 736 ? -29.518 5.053 12.848 1.00 33.75 736 LEU A CA 1
ATOM 5817 C C . LEU A 1 736 ? -30.637 4.914 11.802 1.00 33.75 736 LEU A C 1
ATOM 5819 O O . LEU A 1 736 ? -31.471 4.027 11.926 1.00 33.75 736 LEU A O 1
ATOM 5823 N N . ALA A 1 737 ? -30.679 5.789 10.795 1.00 32.91 737 ALA A N 1
ATOM 5824 C CA . ALA A 1 737 ? -31.541 5.637 9.620 1.00 32.91 737 ALA A CA 1
ATOM 5825 C C . ALA A 1 737 ? -30.856 4.849 8.478 1.00 32.91 737 ALA A C 1
ATOM 5827 O O . ALA A 1 737 ? -31.473 4.650 7.430 1.00 32.91 737 ALA A O 1
ATOM 5828 N N . LEU A 1 738 ? -29.587 4.456 8.673 1.00 34.50 738 LEU A N 1
ATOM 5829 C CA . LEU A 1 738 ? -28.740 3.692 7.749 1.00 34.50 738 LEU A CA 1
ATOM 5830 C C . LEU A 1 738 ? -28.737 2.171 8.027 1.00 34.50 738 LEU A C 1
ATOM 5832 O O . LEU A 1 738 ? -28.196 1.432 7.204 1.00 34.50 738 LEU A O 1
ATOM 5836 N N . ASP A 1 739 ? -29.344 1.729 9.134 1.00 30.23 739 ASP A N 1
ATOM 5837 C CA . ASP A 1 739 ? -29.623 0.326 9.505 1.00 30.23 739 ASP A CA 1
ATOM 5838 C C . ASP A 1 739 ? -31.117 0.024 9.271 1.00 30.23 739 ASP A C 1
ATOM 5840 O O . ASP A 1 739 ? -31.452 -1.090 8.803 1.00 30.23 739 ASP A O 1
#

Solvent-accessible surface area (backbone atoms only — not comparable to full-atom values): 44331 Å² total; per-residue (Å²): 142,81,93,82,82,89,84,90,82,88,88,78,90,86,84,86,84,90,87,88,88,82,91,80,88,83,83,91,78,84,83,89,77,87,90,85,70,83,63,57,72,62,48,49,69,68,66,55,58,46,76,58,96,44,65,51,76,34,33,51,90,90,79,73,95,86,64,93,70,78,91,65,94,45,43,46,75,41,66,41,50,68,59,49,29,49,38,30,66,34,86,89,55,90,39,26,30,36,41,35,32,37,47,84,65,58,54,53,41,62,48,30,42,34,76,72,46,35,79,60,41,48,35,36,38,27,20,74,59,55,67,77,55,48,61,31,64,86,74,43,75,85,58,82,68,59,70,84,52,93,70,51,48,76,44,75,46,50,76,43,101,89,42,50,55,52,53,50,35,51,75,72,67,43,67,85,45,57,31,53,36,38,38,37,39,50,91,50,44,58,79,80,41,58,81,48,56,66,36,98,73,40,47,63,43,26,41,39,35,46,34,58,74,62,57,75,65,56,63,50,52,43,42,77,72,38,28,36,50,59,47,73,50,84,64,75,48,27,43,36,24,35,37,51,48,57,73,80,55,34,61,50,63,57,41,71,77,69,58,98,68,89,90,87,90,88,86,90,88,92,86,87,89,83,91,85,62,73,70,60,60,51,47,61,70,63,53,65,58,67,56,95,42,65,50,76,31,36,41,93,83,85,64,95,87,63,89,68,79,91,60,90,46,45,45,73,42,66,40,50,69,59,49,28,49,40,29,65,34,86,89,55,89,39,26,31,35,40,35,30,38,46,82,60,56,54,47,38,62,49,31,41,33,76,72,46,33,78,58,41,48,35,36,37,37,23,75,59,59,67,77,58,52,61,34,62,88,78,46,74,91,56,81,66,58,74,83,53,93,71,50,48,75,42,73,38,63,66,90,80,76,59,49,51,50,51,52,34,51,76,71,67,43,70,93,46,57,32,52,35,38,39,41,41,35,96,86,46,49,81,67,45,56,56,61,30,68,72,30,101,59,52,60,41,26,39,36,34,48,36,79,79,69,51,76,67,56,62,49,54,44,41,76,74,42,27,45,77,62,46,70,47,90,64,85,52,32,43,35,26,34,37,50,50,58,72,78,59,45,62,59,65,58,58,76,75,66,84,78,88,90,83,86,87,81,92,84,83,92,82,88,88,92,87,66,74,70,72,56,56,53,51,59,69,71,49,61,50,70,56,94,46,62,50,77,32,37,41,92,84,82,63,98,88,58,90,70,73,92,62,92,41,43,46,73,42,66,44,50,67,58,48,29,49,38,28,65,34,85,90,54,90,39,26,31,35,40,37,32,38,42,86,60,57,57,48,37,63,47,32,44,34,76,72,47,33,78,58,44,48,37,37,38,24,19,72,62,54,71,75,56,53,62,35,65,89,76,48,78,85,60,80,64,57,74,84,53,93,73,50,50,74,41,76,43,52,71,43,102,89,41,48,55,53,53,51,34,52,76,72,68,42,67,85,44,55,31,54,35,39,36,40,37,52,92,52,42,57,81,82,43,57,83,48,56,66,37,99,73,42,46,65,42,24,39,37,34,47,34,62,73,62,56,77,64,60,62,50,53,43,42,77,73,41,30,44,60,60,47,73,50,86,66,74,49,28,42,36,25,37,39,51,51,56,68,80,61,32,58,64,50,49,62,54,54,67,72,70,113

Foldseek 3Di:
DDDDDDDDDDDDDDDDDDDDDDDDDDDDDDDDDDDDDPVPPVVVLVVQQDAQPDKDWFFDDPDDPDDPQDDFPGTFIAGPLVVLLVQQVPPVHPHAEAEAAARLQPCRRVVRSCPPRHVSYQAEYEYQDDLVQSLDCVNPPRDPSDDDPPSYHYDHDHCDPVDAPLNVCVVVVVFPPEHAEYHYEHQAVCVVHVLRCPPPRYHYFKYWYFAQQDDPVNSVSLVVVQWHWNDWADDSRITTMIGHDPPVVSVVVVCVVVPPDDDDDDDDDDDDDDDDDVVVVVVVVVPLVAQPDKDWFFADPDDDPDPAPDAPGTAIAGPLVVLLVQQVPPVHLHAEAEAEPRLQPCRRVVRSCPPRHVSYQAEYEYQDDLVVSLDCVPRPPDPNDDDPPSYHYYNDPQQPDDAQVRVCVVVVVPPPEHAEHEDEHVPRPVVHPVRRLVDPHHYFKYKYFDQPDDPVVCVVLVVSQWDWNAFQRDNTTTTMTGHDPPVVSVVVPVVVPPDDDDDDDDDDDDDDDDDPPVVVVVQVVPLPAQPDKDWFFDPPDDDPDPQPDAVGTFIAGPLVVLLVQLVPPVDPHAEAEAFARVQPCRRVVRSCVPRHVSYQAEYEHQDDLVQLQDCVNPPRDPSDRDDPSYRYDHHGADPVDAPLNVCVVVVVFPPEHAEHEDDHQAVCVVHVLVCPPPRYHYFKYWYFAQQDDPVNVVSLVVVQWRWNDWADDSGITTMIGHDPPVVVVVVVVVVVVVD

Radius of gyration: 33.14 Å; Cα contacts (8 Å, |Δi|>4): 1144; chains: 1; bounding box: 82×106×86 Å

Nearest PDB structures (foldseek):
  1yk3-assembly2_B  TM=4.709E-01  e=7.863E-01  Mycobacterium tuberculosis
  7pu5-assembly5_I  TM=3.599E-01  e=4.008E+00  Homo sapiens
  8bwf-assembly10_J  TM=3.054E-01  e=6.282E+00  Homo sapiens
  8bwf-assembly11_K  TM=2.595E-01  e=6.282E+00  Homo sapiens

pLDDT: mean 74.86, std 22.35, range [23.0, 98.06]

Secondary structure (DSSP, 8-state):
-----------------------------PPP-----TTHHHHHHHH--PPPSSEEEE------SSS-PPP-S--EEEE-HHHHHHHHH-TTS---EEEEE--TT--HHHHHIIIII-TT-EEEEEESS-HHHHT-TTTSTTS------TTEEEEE--SBTTB-HHHHHHHTT-TT-EEEEEEE--TTHHHHHTTTTT-TT-EEEEEEEE-TT--HHHHHHHHHTTEEEEEE--SSS-EEEEEEPPHHHHHHHTGGGT-S----------------SHHHHHHHHH-----SSEEEE------SS------S--EEEE-HHHHHHHHH-TTTT--EEEEE--TT--HHHHHHHHHT-TTSEEEEEESS-HHHHT-TTTSTTS--PPPPTTEEEEE--TTTS--HHHHHHHTT-TT--EEEEEE--TTTHHHHHHHHHSSS--EEEEEEE-TT--HHHHHHHHHTTEEEEEE-SSSS-EEEEEEPPHHHHHHHTGGGS-----PPPP---------HHHHHHHHHH-----TTEEEE------SSS-----S--EEEE-HHHHHHHHH-TTS---EEEEE--TT--HHHHHIIIII-TTSEEEEEESS-HHHHT-TTTSTTS------TTEEEEE--SBTTB-HHHHHHHTT-TT-EESEEEE--TTHHHHHGGGTT-TT-EESEEEEE-TT--HHHHHHHHHTTEEEEEE--SSS-EEEEEEPPHHHHHHHHHHHHT--